Protein AF-A0A6B3ME92-F1 (afdb_monomer)

Mean predicted aligned error: 19.2 Å

Foldseek 3Di:
DPDDDPVVVVVVVVVVVVVVVVVVVVVVVVPPDCCPPPDPDDADLWWKKKQFDDQALLPHLDPDFAALVRFAQDQPSPRHADQVGFQTPPPNPSACDPPSPSQQQNDDPCLCVQNDPPIDGDQKAFDDKTQSVQASHWWFPVCLPPPPDFFGKTKGWIKGFCVSPPPPDPQKKKKKWKKWDQACDDPNDGRWFWKWKQFPVGDIDIDTWGWQDDDHRRRGIIMTMDIDDPRRFWDAVCVVVNPRITTGIMMIGTRQDPGGTMGTGMIMMMSDYPNDPCPPQFAKEKEFEFAPLQLQQDFFAQAWADQAEEEEEAEQAQQQLAAADDDWPF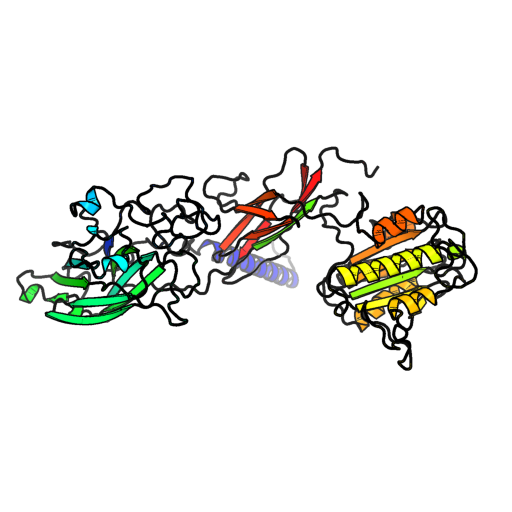LLLPPPRGRGNLNLSLVLVLLLLVVCVVVVQQQPYKYFYWYDFVAIDGFALAPPDDDRDGTDGSNDDPVPPPAHSSSNSSSNGHHHHHHADQNSLVVVVVSCVVVVPDQGRAEYEAEEQADHPDPDDNLVSLVVCVVSNHHFEYEYEAPRDDDVVSCSNPVQYYYDRHSVSSNCCSNPQDDSNNGRGFGDWFWKKWWPPVPPQDDDPSTDIWTQHPRRMDMDGRHHQAKTKMAIDDDPQKDKSPPVVRIDIDGDDRSHYHYHRYIYIYGDVPDDPD

Solvent-accessible surface area (backbone atoms only — not comparable to full-atom values): 32760 Å² total; per-residue (Å²): 143,88,89,75,61,73,70,58,54,54,53,52,50,51,51,50,48,49,52,49,49,55,47,44,55,56,50,56,64,68,65,54,69,84,70,60,82,77,60,98,73,64,92,62,102,50,49,32,44,31,41,24,70,89,52,44,77,57,68,59,92,59,90,82,54,26,20,47,83,75,41,66,19,68,59,79,76,74,61,55,86,43,74,75,20,35,48,49,18,75,77,71,80,53,48,55,41,87,91,60,72,26,67,51,62,44,54,50,77,45,28,70,62,63,71,54,83,48,68,45,78,37,71,64,43,82,71,70,53,50,43,34,52,40,23,37,38,50,47,50,55,91,42,71,82,38,91,84,61,77,61,49,48,41,35,46,27,30,36,29,46,36,90,83,57,56,87,92,56,90,63,52,31,18,45,29,36,35,32,38,39,24,63,48,51,65,88,88,38,86,46,54,54,46,35,38,33,41,27,48,74,73,48,78,46,82,50,66,27,52,48,48,70,85,55,73,74,66,23,42,31,38,37,29,42,38,86,39,57,61,58,43,35,35,43,65,11,62,85,70,78,42,71,66,28,34,38,34,25,36,35,44,34,33,60,81,55,100,71,45,54,53,21,34,41,33,43,32,45,23,57,56,67,72,76,58,81,61,71,54,41,56,10,28,45,30,29,41,27,28,40,28,62,67,66,79,46,65,90,44,58,88,72,48,49,91,59,27,38,37,38,42,35,38,51,24,13,47,68,26,66,38,78,49,49,64,70,85,74,43,50,61,44,70,82,83,61,54,32,17,39,44,30,42,52,42,52,19,54,46,32,36,42,48,46,43,36,77,74,67,31,22,85,62,18,40,42,28,47,34,42,24,10,72,56,54,41,81,42,48,32,41,96,76,57,90,68,80,32,63,50,34,32,50,65,35,44,88,79,69,80,87,55,34,31,58,53,53,46,51,31,67,58,66,62,39,62,44,36,32,56,45,61,36,48,53,48,51,55,53,45,45,63,71,72,60,58,54,82,51,15,26,28,38,44,37,42,34,35,49,59,72,69,56,94,76,80,42,49,62,48,34,47,49,40,48,76,64,41,31,47,60,46,25,40,23,41,42,92,57,28,48,63,72,71,34,32,52,55,12,79,79,35,51,67,30,72,28,40,55,58,43,34,39,41,34,63,61,47,56,45,91,62,81,26,39,41,49,38,37,51,73,41,44,35,34,41,40,84,84,70,77,87,62,96,55,95,83,48,59,68,40,58,18,36,87,66,3,43,36,64,47,68,68,33,67,59,45,76,47,35,42,36,66,65,79,54,89,63,41,41,79,38,19,43,84,82,63,50,48,80,48,76,37,51,74,53,32,70,44,70,82,62,46,37,23,31,23,53,66,90,59,73,85,95,122

Secondary structure (DSSP, 8-state):
-----HHHHHHHHHHHHHHHHHHHHHHHTTTS----S--S----SS-EEEEE-SSTTTT-S-TT-B-TTS-BS-SS--SS--TT-B--BSS-SS--STTTT-------HHHHTT-----EEESEEESS-B-GGGBT-EE-GGGTT-TTPPPPEEEEEEEEETTTS-TT----EEEEEEEEES---STTS--EEEEEEEETTS-EEEEEEEES---SS--BEEEEEEEE-HHHHEEESGGGT-TTEEEEEEEEE-PPPSS--EEEEEEEEESS------S---EEEEEEEEE-SSSSSS---SS--SSPEEEEEEE-STTTTSB--SS----SSSSS--SBHHHHHHHHHHHHHHHHIIIIITTT-EEEEEEESSSEEE--S-SSSSS---EE-TT--SS-SSS-HHHHHHHT----S---HHHHHHHHHHHHHHHTPPTTTEEEEEEESS----SS--HHHHHHHHHTT-EEEEEEESTT--HHHHHHH-TT-EEE-SHHHHHHHHHH---TTTS---B-TT-EEEE-SS-SSS--TT--EEE--TTSEEEEEEEPSEEEEEEE---TTEEEEESTTSSEEEEEPTT-EE----EEEEETT-----

Nearest PDB structures (foldseek):
  4cnb-assembly2_B  TM=7.610E-01  e=1.194E-07  Mytilus galloprovincialis
  4cn8-assembly1_A  TM=7.484E-01  e=1.006E-07  Mytilus galloprovincialis
  8ebt-assembly1_E  TM=6.492E-01  e=1.128E-07  Homo sapiens
  4hqn-assembly1_A  TM=5.256E-01  e=8.821E-07  Plasmodium vivax
  3rkp-assembly2_B  TM=2.831E-01  e=2.177E-02  Bacillus cereus ATCC 14579

Sequence (606 aa):
MNKISTPLKDVFSGILRKIIATAMIFLLAMTMQIVSPRQAYAAGNGLTIRIGDVDGFGYGDGAGYTAAYGKSVNLDGQGTLTLRDFLPDLNLDGQVAINSGDDFNNRSTEEAAGSLTTTTGTWFIDTGSTGSDYTDDSLVREEADDPAVNPPSFKFNFKVAKDKLPDGTTTELYLNVMVGDYDTEFNNNEFRIPVTLKTANGLTLDGKMVTSAKGSKDGRIRSASMPLTFYQVFVDGDSNGEAGYWLGSLEADFPIPEDPYTAFDFAEISTEDIAIDLTENNANIYGMKWEDINENGIADTFIIGDPPDVVFVIDTSGSTGNAFVGSTIGDVNGDGKADTILDAEIAGFIALNQQLTEQGFGDTAQVTIISFSTSPTQVDMDPVASGVQIDTFPEADKDYNGILDVDQALKALRDGGSTYYEPALQLAQSNFQSLNTADGDGNLIFLSDGVPSDPGTYGDEAQSLRDDGINVSAFGAGTGAQLAPLQVIDPGATIFTSTDELLNVFSGLETPCNGTEPGYPGVTIYLDSNNNGSLDAGEPSTVTDAKGFYQFEDLAAGTYVVREVVDPSFTQTAPASGFFTVTLAQDQTVADKDFGNALVGGSSCD

Radius of gyration: 35.04 Å; Cα contacts (8 Å, |Δi|>4): 1382; chains: 1; bounding box: 80×90×91 Å

pLDDT: mean 78.11, std 18.12, range [25.69, 98.75]

Structure (mmCIF, N/CA/C/O backbone):
data_AF-A0A6B3ME92-F1
#
_entry.id   AF-A0A6B3ME92-F1
#
loop_
_atom_site.group_PDB
_atom_site.id
_atom_site.type_symbol
_atom_site.label_atom_id
_atom_site.label_alt_id
_atom_site.label_comp_id
_atom_site.label_asym_id
_atom_site.label_entity_id
_atom_site.label_seq_id
_atom_site.pdbx_PDB_ins_code
_atom_site.Cartn_x
_atom_site.Cartn_y
_atom_site.Cartn_z
_atom_site.occupancy
_atom_site.B_iso_or_equiv
_atom_site.auth_seq_id
_atom_site.auth_comp_id
_atom_site.auth_asym_id
_atom_site.auth_atom_id
_atom_site.pdbx_PDB_model_num
ATOM 1 N N . MET A 1 1 ? -5.343 59.199 9.779 1.00 42.56 1 MET A N 1
ATOM 2 C CA . MET A 1 1 ? -5.345 58.086 8.804 1.00 42.56 1 MET A CA 1
ATOM 3 C C . MET A 1 1 ? -6.584 58.200 7.919 1.00 42.56 1 MET A C 1
ATOM 5 O O . MET A 1 1 ? -7.594 57.586 8.200 1.00 42.56 1 MET A O 1
ATOM 9 N N . ASN A 1 2 ? -6.548 59.061 6.900 1.00 45.78 2 ASN A N 1
ATOM 10 C CA . ASN A 1 2 ? -7.648 59.263 5.948 1.00 45.78 2 ASN A CA 1
ATOM 11 C C . ASN A 1 2 ? -7.019 59.471 4.570 1.00 45.78 2 ASN A C 1
ATOM 13 O O . ASN A 1 2 ? -6.700 60.605 4.230 1.00 45.78 2 ASN A O 1
ATOM 17 N N . LYS A 1 3 ? -6.748 58.370 3.858 1.00 52.44 3 LYS A N 1
ATOM 18 C CA . LYS A 1 3 ? -6.508 58.263 2.402 1.00 52.44 3 LYS A CA 1
ATOM 19 C C . LYS A 1 3 ? -6.005 56.847 2.094 1.00 52.44 3 LYS A C 1
ATOM 21 O O . LYS A 1 3 ? -4.821 56.624 1.896 1.00 52.44 3 LYS A O 1
ATOM 26 N N . ILE A 1 4 ? -6.924 55.889 2.096 1.00 44.62 4 ILE A N 1
ATOM 27 C CA . ILE A 1 4 ? -6.735 54.600 1.426 1.00 44.62 4 ILE A CA 1
ATOM 28 C C . ILE A 1 4 ? -7.964 54.439 0.533 1.00 44.62 4 ILE A C 1
ATOM 30 O O . ILE A 1 4 ? -9.090 54.633 1.003 1.00 44.62 4 ILE A O 1
ATOM 34 N N . SER A 1 5 ? -7.731 54.222 -0.762 1.00 52.66 5 SER A N 1
ATOM 35 C CA . SER A 1 5 ? -8.767 54.123 -1.787 1.00 52.66 5 SER A CA 1
ATOM 36 C C . SER A 1 5 ? -9.700 52.941 -1.505 1.00 52.66 5 SER A C 1
ATOM 38 O O . SER A 1 5 ? -9.295 51.921 -0.950 1.00 52.66 5 SER A O 1
ATOM 40 N N . THR A 1 6 ? -10.966 53.093 -1.889 1.00 54.50 6 THR A N 1
ATOM 41 C CA . THR A 1 6 ? -12.062 52.136 -1.670 1.00 54.50 6 THR A CA 1
ATOM 42 C C . THR A 1 6 ? -11.740 50.673 -2.037 1.00 54.50 6 THR A C 1
ATOM 44 O O . THR A 1 6 ? -12.095 49.816 -1.236 1.00 54.50 6 THR A O 1
ATOM 47 N N . PRO A 1 7 ? -10.988 50.349 -3.116 1.00 51.28 7 PRO A N 1
ATOM 48 C CA . PRO A 1 7 ? -10.664 48.954 -3.425 1.00 51.28 7 PRO A CA 1
ATOM 49 C C . PRO A 1 7 ? -9.733 48.290 -2.398 1.00 51.28 7 PRO A C 1
ATOM 51 O O . PRO A 1 7 ? -9.844 47.093 -2.160 1.00 51.28 7 PRO A O 1
ATOM 54 N N . LEU A 1 8 ? -8.847 49.043 -1.730 1.00 45.75 8 LEU A N 1
ATOM 55 C CA . LEU A 1 8 ? -7.969 48.464 -0.705 1.00 45.75 8 LEU A CA 1
ATOM 56 C C . LEU A 1 8 ? -8.753 48.090 0.561 1.00 45.75 8 LEU A C 1
ATOM 58 O O . LEU A 1 8 ? -8.408 47.121 1.228 1.00 45.75 8 LEU A O 1
ATOM 62 N N . LYS A 1 9 ? -9.818 48.830 0.898 1.00 48.19 9 LYS A N 1
ATOM 63 C CA . LYS A 1 9 ? -10.664 48.514 2.060 1.00 48.19 9 LYS A CA 1
ATOM 64 C C . LYS A 1 9 ? -11.433 47.208 1.871 1.00 48.19 9 LYS A C 1
ATOM 66 O O . LYS A 1 9 ? -11.581 46.471 2.842 1.00 48.19 9 LYS A O 1
ATOM 71 N N . ASP A 1 10 ? -11.848 46.902 0.645 1.00 50.59 10 ASP A N 1
ATOM 72 C CA . ASP A 1 10 ? -12.544 45.652 0.328 1.00 50.59 10 ASP A CA 1
ATOM 73 C C . ASP A 1 10 ? -11.584 44.454 0.324 1.00 50.59 10 ASP A C 1
ATOM 75 O O . ASP A 1 10 ? -11.931 43.395 0.846 1.00 50.59 10 ASP A O 1
ATOM 79 N N . VAL A 1 11 ? -10.338 44.638 -0.132 1.00 53.72 11 VAL A N 1
ATOM 80 C CA . VAL A 1 11 ? -9.282 43.614 -0.024 1.00 53.72 11 VAL A CA 1
ATOM 81 C C . VAL A 1 11 ? -8.920 43.345 1.442 1.00 53.72 11 VAL A C 1
ATOM 83 O O . VAL A 1 11 ? -8.903 42.192 1.867 1.00 53.72 11 VAL A O 1
ATOM 86 N N . PHE A 1 12 ? -8.722 44.389 2.257 1.00 45.69 12 PHE A N 1
ATOM 87 C CA . PHE A 1 12 ? -8.471 44.230 3.695 1.00 45.69 12 PHE A CA 1
ATOM 88 C C . PHE A 1 12 ? -9.677 43.639 4.438 1.00 45.69 12 PHE A C 1
ATOM 90 O O . PHE A 1 12 ? -9.488 42.828 5.337 1.00 45.69 12 PHE A O 1
ATOM 97 N N . SER A 1 13 ? -10.913 43.971 4.050 1.00 48.00 13 SER A N 1
ATOM 98 C CA . SER A 1 13 ? -12.123 43.356 4.611 1.00 48.00 13 SER A CA 1
ATOM 99 C C . SER A 1 13 ? -12.272 41.887 4.204 1.00 48.00 13 SER A C 1
ATOM 101 O O . SER A 1 13 ? -12.777 41.096 4.996 1.00 48.00 13 SER A O 1
ATOM 103 N N . GLY A 1 14 ? -11.866 41.505 2.991 1.00 49.00 14 GLY A N 1
ATOM 104 C CA . GLY A 1 14 ? -11.897 40.120 2.517 1.00 49.00 14 GLY A CA 1
ATOM 105 C C . GLY A 1 14 ? -10.845 39.249 3.200 1.00 49.00 14 GLY A C 1
ATOM 106 O O . GLY A 1 14 ? -11.159 38.150 3.652 1.00 49.00 14 GLY A O 1
ATOM 107 N N . ILE A 1 15 ? -9.626 39.772 3.358 1.00 51.22 15 ILE A N 1
ATOM 108 C CA . ILE A 1 15 ? -8.537 39.106 4.084 1.00 51.22 15 ILE A CA 1
ATOM 109 C C . ILE A 1 15 ? -8.870 39.014 5.575 1.00 51.22 15 ILE A C 1
ATOM 111 O O . ILE A 1 15 ? -8.734 37.945 6.153 1.00 51.22 15 ILE A O 1
ATOM 115 N N . LEU A 1 16 ? -9.397 40.075 6.193 1.00 41.75 16 LEU A N 1
ATOM 116 C CA . LEU A 1 16 ? -9.802 40.047 7.601 1.00 41.75 16 LEU A CA 1
ATOM 117 C C . LEU A 1 16 ? -10.996 39.110 7.838 1.00 41.75 16 LEU A C 1
ATOM 119 O O . LEU A 1 16 ? -11.030 38.441 8.859 1.00 41.75 16 LEU A O 1
ATOM 123 N N . ARG A 1 17 ? -11.945 38.988 6.897 1.00 46.59 17 ARG A N 1
ATOM 124 C CA . ARG A 1 17 ? -13.027 37.988 6.978 1.00 46.59 17 ARG A CA 1
ATOM 125 C C . ARG A 1 17 ? -12.526 36.561 6.789 1.00 46.59 17 ARG A C 1
ATOM 127 O O . ARG A 1 17 ? -13.043 35.684 7.464 1.00 46.59 17 ARG A O 1
ATOM 134 N N . LYS A 1 18 ? -11.528 36.326 5.930 1.00 44.41 18 LYS A N 1
ATOM 135 C CA . LYS A 1 18 ? -10.877 35.013 5.805 1.00 44.41 18 LYS A CA 1
ATOM 136 C C . LYS A 1 18 ? -10.054 34.676 7.047 1.00 44.41 18 LYS A C 1
ATOM 138 O O . LYS A 1 18 ? -10.209 33.586 7.560 1.00 44.41 18 LYS A O 1
ATOM 143 N N . ILE A 1 19 ? -9.299 35.623 7.606 1.00 46.66 19 ILE A N 1
ATOM 144 C CA . ILE A 1 19 ? -8.559 35.436 8.865 1.00 46.66 19 ILE A CA 1
ATOM 145 C C . ILE A 1 19 ? -9.521 35.227 10.039 1.00 46.66 19 ILE A C 1
ATOM 147 O O . ILE A 1 19 ? -9.266 34.362 10.860 1.00 46.66 19 ILE A O 1
ATOM 151 N N . ILE A 1 20 ? -10.645 35.950 10.114 1.00 46.12 20 ILE A N 1
ATOM 152 C CA . ILE A 1 20 ? -11.674 35.738 11.146 1.00 46.12 20 ILE A CA 1
ATOM 153 C C . ILE A 1 20 ? -12.426 34.423 10.918 1.00 46.12 20 ILE A C 1
ATOM 155 O O . ILE A 1 20 ? -12.776 33.786 11.897 1.00 46.12 20 ILE A O 1
ATOM 159 N N . ALA A 1 21 ? -12.654 33.981 9.679 1.00 39.22 21 ALA A N 1
ATOM 160 C CA . ALA A 1 21 ? -13.273 32.685 9.396 1.00 39.22 21 ALA A CA 1
ATOM 161 C C . ALA A 1 21 ? -12.326 31.522 9.723 1.00 39.22 21 ALA A C 1
ATOM 163 O O . ALA A 1 21 ? -12.744 30.578 10.377 1.00 39.22 21 ALA A O 1
ATOM 164 N N . THR A 1 22 ? -11.043 31.618 9.370 1.00 37.88 22 THR A N 1
ATOM 165 C CA . THR A 1 22 ? -10.014 30.631 9.730 1.00 37.88 22 THR A CA 1
ATOM 166 C C . THR A 1 22 ? -9.735 30.642 11.233 1.00 37.88 22 THR A C 1
ATOM 168 O O . THR A 1 22 ? -9.630 29.581 11.832 1.00 37.88 22 THR A O 1
ATOM 171 N N . ALA A 1 23 ? -9.713 31.814 11.877 1.00 35.62 23 ALA A N 1
ATOM 172 C CA . ALA A 1 23 ? -9.591 31.931 13.327 1.00 35.62 23 ALA A CA 1
ATOM 173 C C . ALA A 1 23 ? -10.869 31.507 14.058 1.00 35.62 23 ALA A C 1
ATOM 175 O O . ALA A 1 23 ? -10.754 30.967 15.141 1.00 35.62 23 ALA A O 1
ATOM 176 N N . MET A 1 24 ? -12.071 31.692 13.497 1.00 35.41 24 MET A N 1
ATOM 177 C CA . MET A 1 24 ? -13.309 31.142 14.062 1.00 35.41 24 MET A CA 1
ATOM 178 C C . MET A 1 24 ? -13.395 29.635 13.865 1.00 35.41 24 MET A C 1
ATOM 180 O O . MET A 1 24 ? -13.901 28.987 14.761 1.00 35.41 24 MET A O 1
ATOM 184 N N . ILE A 1 25 ? -12.872 29.068 12.775 1.00 36.84 25 ILE A N 1
ATOM 185 C CA . ILE A 1 25 ? -12.734 27.611 12.615 1.00 36.84 25 ILE A CA 1
ATOM 186 C C . ILE A 1 25 ? -11.728 27.065 13.647 1.00 36.84 25 ILE A C 1
ATOM 188 O O . ILE A 1 25 ? -12.009 26.060 14.291 1.00 36.84 25 ILE A O 1
ATOM 192 N N . PHE A 1 26 ? -10.637 27.791 13.919 1.00 30.34 26 PHE A N 1
ATOM 193 C CA . PHE A 1 26 ? -9.690 27.469 14.998 1.00 30.34 26 PHE A CA 1
ATOM 194 C C . PHE A 1 26 ? -10.258 27.693 16.416 1.00 30.34 26 PHE A C 1
ATOM 196 O O . PHE A 1 26 ? -9.907 26.968 17.339 1.00 30.34 26 PHE A O 1
ATOM 203 N N . LEU A 1 27 ? -11.148 28.674 16.616 1.00 29.28 27 LEU A N 1
ATOM 204 C CA . LEU A 1 27 ? -11.751 28.985 17.921 1.00 29.28 27 LEU A CA 1
ATOM 205 C C . LEU A 1 27 ? -12.996 28.126 18.211 1.00 29.28 27 LEU A C 1
ATOM 207 O O . LEU A 1 27 ? -13.292 27.869 19.377 1.00 29.28 27 LEU A O 1
ATOM 211 N N . LEU A 1 28 ? -13.693 27.632 17.177 1.00 29.53 28 LEU A N 1
ATOM 212 C CA . LEU A 1 28 ? -14.741 26.612 17.316 1.00 29.53 28 LEU A CA 1
ATOM 213 C C . LEU A 1 28 ? -14.130 25.255 17.688 1.00 29.53 28 LEU A C 1
ATOM 215 O O . LEU A 1 28 ? -14.718 24.535 18.487 1.00 29.53 28 LEU A O 1
ATOM 219 N N . ALA A 1 29 ? -12.916 24.958 17.210 1.00 31.14 29 ALA A N 1
ATOM 220 C CA . ALA A 1 29 ? -12.144 23.794 17.649 1.00 31.14 29 ALA A CA 1
ATOM 221 C C . ALA A 1 29 ? -11.654 23.905 19.110 1.00 31.14 29 ALA A C 1
ATOM 223 O O . ALA A 1 29 ? -11.339 22.897 19.727 1.00 31.14 29 ALA A O 1
ATOM 224 N N . MET A 1 30 ? -11.642 25.109 19.697 1.00 30.41 30 MET A N 1
ATOM 225 C CA . MET A 1 30 ? -11.154 25.350 21.064 1.00 30.41 30 MET A CA 1
ATOM 226 C C . MET A 1 30 ? -12.272 25.493 22.117 1.00 30.41 30 MET A C 1
ATOM 228 O O . MET A 1 30 ? -12.003 25.840 23.265 1.00 30.41 30 MET A O 1
ATOM 232 N N . THR A 1 31 ? -13.531 25.222 21.749 1.00 28.72 31 THR A N 1
ATOM 233 C CA . THR A 1 31 ? -14.654 25.072 22.704 1.00 28.72 31 THR A CA 1
ATOM 234 C C . THR A 1 31 ? -15.486 23.808 22.501 1.00 28.72 31 THR A C 1
ATOM 236 O O . THR A 1 31 ? -16.450 23.598 23.238 1.00 28.72 31 THR A O 1
ATOM 239 N N . MET A 1 32 ? -15.066 22.898 21.617 1.00 27.77 32 MET A N 1
ATOM 240 C CA . MET A 1 32 ? -15.309 21.489 21.898 1.00 27.77 32 MET A CA 1
ATOM 241 C C . MET A 1 32 ? -14.530 21.190 23.174 1.00 27.77 32 MET A C 1
ATOM 243 O O . MET A 1 32 ? -13.304 21.098 23.165 1.00 27.77 32 MET A O 1
ATOM 247 N N . GLN A 1 33 ? -15.247 21.113 24.301 1.00 25.69 33 GLN A N 1
ATOM 248 C CA . GLN A 1 33 ? -14.780 20.282 25.397 1.00 25.69 33 GLN A CA 1
ATOM 249 C C . GLN A 1 33 ? -14.262 19.009 24.743 1.00 25.69 33 GLN A C 1
ATOM 251 O O . GLN A 1 33 ? -14.966 18.417 23.925 1.00 25.69 33 GLN A O 1
ATOM 256 N N . ILE A 1 34 ? -13.024 18.653 25.063 1.00 26.64 34 ILE A N 1
ATOM 257 C CA . ILE A 1 34 ? -12.557 17.284 24.961 1.00 26.64 34 ILE A CA 1
ATOM 258 C C . ILE A 1 34 ? -13.607 16.483 25.732 1.00 26.64 34 ILE A C 1
ATOM 260 O O . ILE A 1 34 ? -13.577 16.411 26.958 1.00 26.64 34 ILE A O 1
ATOM 264 N N . VAL A 1 35 ? -14.633 16.018 25.027 1.00 26.06 35 VAL A N 1
ATOM 265 C CA . VAL A 1 35 ? -15.406 14.879 25.463 1.00 26.06 35 VAL A CA 1
ATOM 266 C C . VAL A 1 35 ? -14.438 13.772 25.127 1.00 26.06 35 VAL A C 1
ATOM 268 O O . VAL A 1 35 ? -14.233 13.449 23.957 1.00 26.06 35 VAL A O 1
ATOM 271 N N . SER A 1 36 ? -13.718 13.328 26.155 1.00 27.08 36 SER A N 1
ATOM 272 C CA . SER A 1 36 ? -12.999 12.068 26.114 1.00 27.08 36 SER A CA 1
ATOM 273 C C . SER A 1 36 ? -13.891 11.035 25.417 1.00 27.08 36 SER A C 1
ATOM 275 O O . SER A 1 36 ? -15.112 11.079 25.622 1.00 27.08 36 SER A O 1
ATOM 277 N N . PRO A 1 37 ? -13.331 10.146 24.574 1.00 29.02 37 PRO A N 1
ATOM 278 C CA . PRO A 1 37 ? -14.097 9.025 24.035 1.00 29.02 37 PRO A CA 1
ATOM 279 C C . PRO A 1 37 ? -14.822 8.404 25.221 1.00 29.02 37 PRO A C 1
ATOM 281 O O . PRO A 1 37 ? -14.165 8.136 26.227 1.00 29.02 37 PRO A O 1
ATOM 284 N N . ARG A 1 38 ? -16.164 8.402 25.152 1.00 34.47 38 ARG A N 1
ATOM 285 C CA . ARG A 1 38 ? -17.077 8.243 26.290 1.00 34.47 38 ARG A CA 1
ATOM 286 C C . ARG A 1 38 ? -16.434 7.368 27.356 1.00 34.47 38 ARG A C 1
ATOM 288 O O . ARG A 1 38 ? -16.338 6.157 27.191 1.00 34.47 38 ARG A O 1
ATOM 295 N N . GLN A 1 39 ? -15.999 8.015 28.434 1.00 35.75 39 GLN A N 1
ATOM 296 C CA . GLN A 1 39 ? -15.811 7.352 29.707 1.00 35.75 39 GLN A CA 1
ATOM 297 C C . GLN A 1 39 ? -17.003 6.405 29.884 1.00 35.75 39 GLN A C 1
ATOM 299 O O . GLN A 1 39 ? -18.141 6.873 29.929 1.00 35.75 39 GLN A O 1
ATOM 304 N N . ALA A 1 40 ? -16.753 5.110 30.065 1.00 36.53 40 ALA A N 1
ATOM 305 C CA . ALA A 1 40 ? -17.724 4.238 30.721 1.00 36.53 40 ALA A CA 1
ATOM 306 C C . ALA A 1 40 ? -18.124 4.794 32.114 1.00 36.53 40 ALA A C 1
ATOM 308 O O . ALA A 1 40 ? -19.079 4.326 32.721 1.00 36.53 40 ALA A O 1
ATOM 309 N N . TYR A 1 41 ? -17.435 5.843 32.597 1.00 40.97 41 TYR A N 1
ATOM 310 C CA . TYR A 1 41 ? -17.632 6.492 33.887 1.00 40.97 41 TYR A CA 1
ATOM 311 C C . TYR A 1 41 ? -17.558 8.015 33.853 1.00 40.97 41 TYR A C 1
ATOM 313 O O . TYR A 1 41 ? -16.547 8.623 34.201 1.00 40.97 41 TYR A O 1
ATOM 321 N N . ALA A 1 42 ? -18.677 8.649 33.533 1.00 31.83 42 ALA A N 1
ATOM 322 C CA . ALA A 1 42 ? -19.034 9.905 34.170 1.00 31.83 42 ALA A CA 1
ATOM 323 C C . ALA A 1 42 ? -20.471 9.760 34.651 1.00 31.83 42 ALA A C 1
ATOM 325 O O . ALA A 1 42 ? -21.361 9.537 33.840 1.00 31.83 42 ALA A O 1
ATOM 326 N N . ALA A 1 43 ? -20.680 9.863 35.965 1.00 37.06 43 ALA A N 1
ATOM 327 C CA . ALA A 1 43 ? -21.994 9.930 36.589 1.00 37.06 43 ALA A CA 1
ATOM 328 C C . ALA A 1 43 ? -22.919 10.863 35.786 1.00 37.06 43 ALA A C 1
ATOM 330 O O . ALA A 1 43 ? -22.790 12.090 35.848 1.00 37.06 43 ALA A O 1
ATOM 331 N N . GLY A 1 44 ? -23.808 10.266 34.991 1.00 39.47 44 GLY A N 1
ATOM 332 C CA . GLY A 1 44 ? -24.791 10.984 34.200 1.00 39.47 44 GLY A CA 1
ATOM 333 C C . GLY A 1 44 ? -25.764 11.736 35.104 1.00 39.47 44 GLY A C 1
ATOM 334 O O . GLY A 1 44 ? -25.869 11.497 36.311 1.00 39.47 44 GLY A O 1
ATOM 335 N N . ASN A 1 45 ? -26.508 12.670 34.518 1.00 53.97 45 ASN A N 1
ATOM 336 C CA . ASN A 1 45 ? -27.643 13.303 35.183 1.00 53.97 45 ASN A CA 1
ATOM 337 C C . ASN A 1 45 ? -28.788 12.277 35.314 1.00 53.97 45 ASN A C 1
ATOM 339 O O . ASN A 1 45 ? -29.770 12.365 34.584 1.00 53.97 45 ASN A O 1
ATOM 343 N N . GLY A 1 46 ? -28.665 11.296 36.210 1.00 72.44 46 GLY A N 1
ATOM 344 C CA . GLY A 1 46 ? -29.594 10.172 36.264 1.00 72.44 46 GLY A CA 1
ATOM 345 C C . GLY A 1 46 ? -29.421 9.255 37.471 1.00 72.44 46 GLY A C 1
ATOM 346 O O . GLY A 1 46 ? -28.506 9.404 38.288 1.00 72.44 46 GLY A O 1
ATOM 347 N N . LEU A 1 47 ? -30.350 8.307 37.591 1.00 83.19 47 LEU A N 1
ATOM 348 C CA . LEU A 1 47 ? -30.226 7.197 38.528 1.00 83.19 47 LEU A CA 1
ATOM 349 C C . LEU A 1 47 ? -29.243 6.182 37.945 1.00 83.19 47 LEU A C 1
ATOM 351 O O . LEU A 1 47 ? -29.432 5.739 36.815 1.00 83.19 47 LEU A O 1
ATOM 355 N N . THR A 1 48 ? -28.277 5.772 38.763 1.00 86.69 48 THR A N 1
ATOM 356 C CA . THR A 1 48 ? -27.372 4.657 38.476 1.00 86.69 48 THR A CA 1
ATOM 357 C C . THR A 1 48 ? -27.155 3.891 39.770 1.00 86.69 48 THR A C 1
ATOM 359 O O . THR A 1 48 ? -26.758 4.491 40.770 1.00 86.69 48 THR A O 1
ATOM 362 N N . ILE A 1 49 ? -27.413 2.588 39.762 1.00 88.88 49 ILE A N 1
ATOM 363 C CA . ILE A 1 49 ? -27.032 1.662 40.828 1.00 88.88 49 ILE A CA 1
ATOM 364 C C . ILE A 1 49 ? -26.372 0.448 40.200 1.00 88.88 49 ILE A C 1
ATOM 366 O O . ILE A 1 49 ? -26.954 -0.207 39.340 1.00 88.88 49 ILE A O 1
ATOM 370 N N . ARG A 1 50 ? -25.179 0.126 40.674 1.00 87.19 50 ARG A N 1
ATOM 371 C CA . ARG A 1 50 ? -24.397 -1.002 40.193 1.00 87.19 50 ARG A CA 1
ATOM 372 C C . ARG A 1 50 ? -24.085 -1.977 41.299 1.00 87.19 50 ARG A C 1
ATOM 374 O O . ARG A 1 50 ? -23.834 -1.537 42.408 1.00 87.19 50 ARG A O 1
ATOM 381 N N . ILE A 1 51 ? -24.035 -3.258 40.968 1.00 86.12 51 ILE A N 1
ATOM 382 C CA . ILE A 1 51 ? -23.441 -4.329 41.765 1.00 86.12 51 ILE A CA 1
ATOM 383 C C . ILE A 1 51 ? -22.357 -4.950 40.880 1.00 86.12 51 ILE A C 1
ATOM 385 O O . ILE A 1 51 ? -22.679 -5.403 39.784 1.00 86.12 51 ILE A O 1
ATOM 389 N N . GLY A 1 52 ? -21.095 -4.911 41.294 1.00 78.06 52 GLY A N 1
ATOM 390 C CA . GLY A 1 52 ? -19.989 -5.260 40.400 1.00 78.06 52 GLY A CA 1
ATOM 391 C C . GLY A 1 52 ? -18.626 -5.256 41.066 1.00 78.06 52 GLY A C 1
ATOM 392 O O . GLY A 1 52 ? -18.549 -4.967 42.261 1.00 78.06 52 GLY A O 1
ATOM 393 N N . ASP A 1 53 ? -17.591 -5.537 40.289 1.00 66.56 53 ASP A N 1
ATOM 394 C CA . ASP A 1 53 ? -16.206 -5.530 40.747 1.00 66.56 53 ASP A CA 1
ATOM 395 C C . ASP A 1 53 ? -15.672 -4.090 41.000 1.00 66.56 53 ASP A C 1
ATOM 397 O O . ASP A 1 53 ? -16.202 -3.076 40.520 1.00 66.56 53 ASP A O 1
ATOM 401 N N . VAL A 1 54 ? -14.677 -3.989 41.881 1.00 58.09 54 VAL A N 1
ATOM 402 C CA . VAL A 1 54 ? -13.954 -2.793 42.327 1.00 58.09 54 VAL A CA 1
ATOM 403 C C . VAL A 1 54 ? -12.464 -2.807 41.966 1.00 58.09 54 VAL A C 1
ATOM 405 O O . VAL A 1 54 ? -11.816 -1.780 42.201 1.00 58.09 54 VAL A O 1
ATOM 408 N N . ASP A 1 55 ? -11.907 -3.909 41.453 1.00 58.75 55 ASP A N 1
ATOM 409 C CA . ASP A 1 55 ? -10.461 -4.080 41.245 1.00 58.75 55 ASP A CA 1
ATOM 410 C C . ASP A 1 55 ? -10.005 -4.462 39.814 1.00 58.75 55 ASP A C 1
ATOM 412 O O . ASP A 1 55 ? -8.799 -4.574 39.557 1.00 58.75 55 ASP A O 1
ATOM 416 N N . GLY A 1 56 ? -10.928 -4.520 38.856 1.00 64.69 56 GLY A N 1
ATOM 417 C CA . GLY A 1 56 ? -10.689 -4.679 37.426 1.00 64.69 56 GLY A CA 1
ATOM 418 C C . GLY A 1 56 ? -10.691 -6.140 36.972 1.00 64.69 56 GLY A C 1
ATOM 419 O O . GLY A 1 56 ? -11.728 -6.743 36.772 1.00 64.69 56 GLY A O 1
ATOM 420 N N . PHE A 1 57 ? -9.512 -6.688 36.666 1.00 60.34 57 PHE A N 1
ATOM 421 C CA . PHE A 1 57 ? -9.375 -8.103 36.278 1.00 60.34 57 PHE A CA 1
ATOM 422 C C . PHE A 1 57 ? -9.088 -9.013 37.502 1.00 60.34 57 PHE A C 1
ATOM 424 O O . PHE A 1 57 ? -8.579 -10.123 37.335 1.00 60.34 57 PHE A O 1
ATOM 431 N N . GLY A 1 58 ? -9.203 -8.526 38.746 1.00 57.97 58 GLY A N 1
ATOM 432 C CA . GLY A 1 58 ? -8.686 -9.214 39.945 1.00 57.97 58 GLY A CA 1
ATOM 433 C C . GLY A 1 58 ? -7.152 -9.289 40.047 1.00 57.97 58 GLY A C 1
ATOM 434 O O . GLY A 1 58 ? -6.591 -9.742 41.050 1.00 57.97 58 GLY A O 1
ATOM 435 N N . TYR A 1 59 ? -6.421 -8.914 38.991 1.00 56.28 59 TYR A N 1
ATOM 436 C CA . TYR A 1 59 ? -4.964 -9.076 38.879 1.00 56.28 59 TYR A CA 1
ATOM 437 C C . TYR A 1 59 ? -4.171 -7.773 39.135 1.00 56.28 59 TYR A C 1
ATOM 439 O O . TYR A 1 59 ? -2.933 -7.796 39.159 1.00 56.28 59 TYR A O 1
ATOM 447 N N . GLY A 1 60 ? -4.868 -6.648 39.354 1.00 54.50 60 GLY A N 1
ATOM 448 C CA . GLY A 1 60 ? -4.316 -5.288 39.475 1.00 54.50 60 GLY A CA 1
ATOM 449 C C . GLY A 1 60 ? -3.792 -4.693 38.154 1.00 54.50 60 GLY A C 1
ATOM 450 O O . GLY A 1 60 ? -3.779 -5.364 37.127 1.00 54.50 60 GLY A O 1
ATOM 451 N N . ASP A 1 61 ? -3.281 -3.451 38.187 1.00 48.53 61 ASP A N 1
ATOM 452 C CA . ASP A 1 61 ? -2.691 -2.721 37.032 1.00 48.53 61 ASP A CA 1
ATOM 453 C C . ASP A 1 61 ? -1.352 -3.316 36.516 1.00 48.53 61 ASP A C 1
ATOM 455 O O . ASP A 1 61 ? -0.501 -2.621 35.952 1.00 48.53 61 ASP A O 1
ATOM 459 N N . GLY A 1 62 ? -1.080 -4.593 36.789 1.00 47.41 62 GLY A N 1
ATOM 460 C CA . GLY A 1 62 ? 0.205 -5.231 36.533 1.00 47.41 62 GLY A CA 1
ATOM 461 C C . GLY A 1 62 ? 0.539 -5.325 35.044 1.00 47.41 62 GLY A C 1
ATOM 462 O O . GLY A 1 62 ? -0.166 -5.970 34.274 1.00 47.41 62 GLY A O 1
ATOM 463 N N . ALA A 1 63 ? 1.676 -4.747 34.653 1.00 47.44 63 ALA A N 1
ATOM 464 C CA . ALA A 1 63 ? 2.301 -4.994 33.358 1.00 47.44 63 ALA A CA 1
ATOM 465 C C . ALA A 1 63 ? 2.641 -6.491 33.207 1.00 47.44 63 ALA A C 1
ATOM 467 O O . ALA A 1 63 ? 3.386 -7.035 34.025 1.00 47.44 63 ALA A O 1
ATOM 468 N N . GLY A 1 64 ? 2.128 -7.138 32.156 1.00 53.16 64 GLY A N 1
ATOM 469 C CA . GLY A 1 64 ? 2.511 -8.508 31.788 1.00 53.16 64 GLY A CA 1
ATOM 470 C C . GLY A 1 64 ? 1.386 -9.414 31.289 1.00 53.16 64 GLY A C 1
ATOM 471 O O . GLY A 1 64 ? 1.691 -10.493 30.789 1.00 53.16 64 GLY A O 1
ATOM 472 N N . TYR A 1 65 ? 0.120 -9.003 31.396 1.00 61.28 65 TYR A N 1
ATOM 473 C CA . TYR A 1 65 ? -0.991 -9.777 30.839 1.00 61.28 65 TYR A CA 1
ATOM 474 C C . TYR A 1 65 ? -1.124 -9.513 29.345 1.00 61.28 65 TYR A C 1
ATOM 476 O O . TYR A 1 65 ? -1.154 -8.362 28.902 1.00 61.28 65 TYR A O 1
ATOM 484 N N . THR A 1 66 ? -1.188 -10.598 28.584 1.00 62.47 66 THR A N 1
ATOM 485 C CA . THR A 1 66 ? -1.281 -10.565 27.128 1.00 62.47 66 THR A CA 1
ATOM 486 C C . THR A 1 66 ? -2.635 -11.147 26.746 1.00 62.47 66 THR A C 1
ATOM 488 O O . THR A 1 66 ? -3.079 -12.106 27.361 1.00 62.47 66 THR A O 1
ATOM 491 N N . ALA A 1 67 ? -3.334 -10.549 25.789 1.00 63.75 67 ALA A N 1
ATOM 492 C CA . ALA A 1 67 ? -4.512 -11.166 25.190 1.00 63.75 67 ALA A CA 1
ATOM 493 C C . ALA A 1 67 ? -4.070 -12.300 24.249 1.00 63.75 67 ALA A C 1
ATOM 495 O O . ALA A 1 67 ? -2.928 -12.299 23.784 1.00 63.75 67 ALA A O 1
ATOM 496 N N . ALA A 1 68 ? -4.990 -13.191 23.870 1.00 51.38 68 ALA 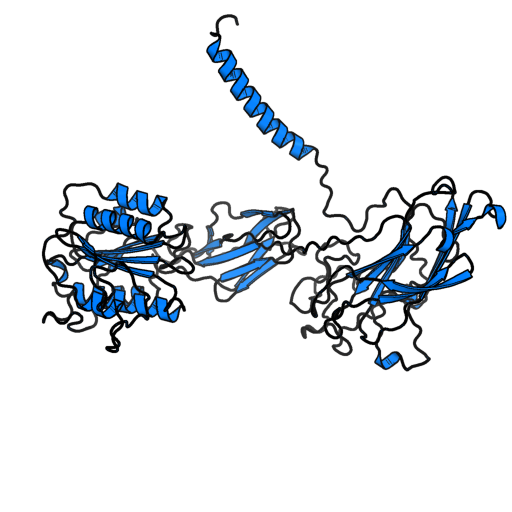A N 1
ATOM 497 C CA . ALA A 1 68 ? -4.731 -14.321 22.964 1.00 51.38 68 ALA A CA 1
ATOM 498 C C . ALA A 1 68 ? -4.050 -13.957 21.621 1.00 51.38 68 ALA A C 1
ATOM 500 O O . ALA A 1 68 ? -3.464 -14.810 20.959 1.00 51.38 68 ALA A O 1
ATOM 501 N N . TYR A 1 69 ? -4.091 -12.682 21.219 1.00 57.41 69 TYR A N 1
ATOM 502 C CA . TYR A 1 69 ? -3.458 -12.156 20.001 1.00 57.41 69 TYR A CA 1
ATOM 503 C C . TYR A 1 69 ? -2.191 -11.326 20.263 1.00 57.41 69 TYR A C 1
ATOM 505 O O . TYR A 1 69 ? -1.775 -10.553 19.404 1.00 57.41 69 TYR A O 1
ATOM 513 N N . GLY A 1 70 ? -1.585 -11.419 21.449 1.00 55.75 70 GLY A N 1
ATOM 514 C CA . GLY A 1 70 ? -0.368 -10.665 21.768 1.00 55.75 70 GLY A CA 1
ATOM 515 C C . GLY A 1 70 ? -0.599 -9.205 22.192 1.00 55.75 70 GLY A C 1
ATOM 516 O O . GLY A 1 70 ? 0.369 -8.484 22.419 1.00 55.75 70 GLY A O 1
ATOM 517 N N . LYS A 1 71 ? -1.859 -8.747 22.281 1.00 59.12 71 LYS A N 1
ATOM 518 C CA . LYS A 1 71 ? -2.229 -7.356 22.624 1.00 59.12 71 LYS A CA 1
ATOM 519 C C . LYS A 1 71 ? -2.228 -7.125 24.149 1.00 59.12 71 LYS A C 1
ATOM 521 O O . LYS A 1 71 ? -2.315 -8.077 24.920 1.00 59.12 71 LYS A O 1
ATOM 526 N N . SER A 1 72 ? -2.154 -5.862 24.588 1.00 66.94 72 SER A N 1
ATOM 527 C CA . SER A 1 72 ? -2.388 -5.501 25.999 1.00 66.94 72 SER A CA 1
ATOM 528 C C . SER A 1 72 ? -3.831 -5.822 26.393 1.00 66.94 72 SER A C 1
ATOM 530 O O . SER A 1 72 ? -4.753 -5.544 25.629 1.00 66.94 72 SER A O 1
ATOM 532 N N . VAL A 1 73 ? -4.016 -6.378 27.588 1.00 67.31 73 VAL A N 1
ATOM 533 C CA . VAL A 1 73 ? -5.328 -6.740 28.151 1.00 67.31 73 VAL A CA 1
ATOM 534 C C . VAL A 1 73 ? -6.094 -5.497 28.627 1.00 67.31 73 VAL A C 1
ATOM 536 O O . VAL A 1 73 ? -7.296 -5.411 28.411 1.00 67.31 73 VAL A O 1
ATOM 539 N N . ASN A 1 74 ? -5.395 -4.513 29.204 1.00 67.19 74 ASN A N 1
ATOM 540 C CA . ASN A 1 74 ? -5.946 -3.228 29.649 1.00 67.19 74 ASN A CA 1
ATOM 541 C C . ASN A 1 74 ? -5.444 -2.120 28.709 1.00 67.19 74 ASN A C 1
ATOM 543 O O . ASN A 1 74 ? -4.280 -1.712 28.784 1.00 67.19 74 ASN A O 1
ATOM 547 N N . LEU A 1 75 ? -6.282 -1.697 27.766 1.00 59.59 75 LEU A N 1
ATOM 548 C CA . LEU A 1 75 ? -5.899 -0.790 26.677 1.00 59.59 75 LEU A CA 1
ATOM 549 C C . LEU A 1 75 ? -6.135 0.683 27.000 1.00 59.59 75 LEU A C 1
ATOM 551 O O . LEU A 1 75 ? -5.586 1.547 26.316 1.00 59.59 75 LEU A O 1
ATOM 555 N N . ASP A 1 76 ? -6.966 0.987 27.992 1.00 56.34 76 ASP A N 1
ATOM 556 C CA . ASP A 1 76 ? -7.302 2.362 28.367 1.00 56.34 76 ASP A CA 1
ATOM 557 C C . ASP A 1 76 ? -6.668 2.824 29.693 1.00 56.34 76 ASP A C 1
ATOM 559 O O . ASP A 1 76 ? -6.721 4.015 30.033 1.00 56.34 76 ASP A O 1
ATOM 563 N N . GLY A 1 77 ? -6.037 1.898 30.422 1.00 56.72 77 GLY A N 1
ATOM 564 C CA . GLY A 1 77 ? -5.318 2.154 31.665 1.00 56.72 77 GLY A CA 1
ATOM 565 C C . GLY A 1 77 ? -6.211 2.655 32.800 1.00 56.72 77 GLY A C 1
ATOM 566 O O . GLY A 1 77 ? -5.697 3.272 33.732 1.00 56.72 77 GLY A O 1
ATOM 567 N N . GLN A 1 78 ? -7.534 2.462 32.723 1.00 55.69 78 GLN A N 1
ATOM 568 C CA . GLN A 1 78 ? -8.480 3.011 33.703 1.00 55.69 78 GLN A CA 1
ATOM 569 C C . GLN A 1 78 ? -8.672 2.122 34.940 1.00 55.69 78 GLN A C 1
ATOM 571 O O . GLN A 1 78 ? -9.261 2.581 35.918 1.00 55.69 78 GLN A O 1
ATOM 576 N N . GLY A 1 79 ? -8.167 0.883 34.920 1.00 54.53 79 GLY A N 1
ATOM 577 C CA . GLY A 1 79 ? -8.221 -0.036 36.068 1.00 54.53 79 GLY A CA 1
ATOM 578 C C . GLY A 1 79 ? -9.620 -0.600 36.356 1.00 54.53 79 GLY A C 1
ATOM 579 O O . GLY A 1 79 ? -9.850 -1.148 37.426 1.00 54.53 79 GLY A O 1
ATOM 580 N N . THR A 1 80 ? -10.556 -0.455 35.414 1.00 61.22 80 THR A N 1
ATOM 581 C CA . THR A 1 80 ? -11.902 -1.056 35.414 1.00 61.22 80 THR A CA 1
ATOM 582 C C . THR A 1 80 ? -12.143 -1.669 34.046 1.00 61.22 80 THR A C 1
ATOM 584 O O . THR A 1 80 ? -11.744 -1.038 33.069 1.00 61.22 80 THR A O 1
ATOM 587 N N . LEU A 1 81 ? -12.832 -2.808 33.948 1.00 64.94 81 LEU A N 1
ATOM 588 C CA . LEU A 1 81 ? -13.098 -3.422 32.647 1.00 64.94 81 LEU A CA 1
ATOM 589 C C . LEU A 1 81 ? -13.952 -2.512 31.765 1.00 64.94 81 LEU A C 1
ATOM 591 O O . LEU A 1 81 ? -15.043 -2.051 32.123 1.00 64.94 81 LEU A O 1
ATOM 595 N N . THR A 1 82 ? -13.439 -2.252 30.573 1.00 65.75 82 THR A N 1
ATOM 596 C CA . THR A 1 82 ? -14.119 -1.505 29.530 1.00 65.75 82 THR A CA 1
ATOM 597 C C . THR A 1 82 ? -14.161 -2.307 28.243 1.00 65.75 82 THR A C 1
ATOM 599 O O . THR A 1 82 ? -13.508 -3.325 28.061 1.00 65.75 82 THR A O 1
ATOM 602 N N . LEU A 1 83 ? -14.924 -1.802 27.285 1.00 65.75 83 LEU A N 1
ATOM 603 C CA . LEU A 1 83 ? -15.092 -2.413 25.966 1.00 65.75 83 LEU A CA 1
ATOM 604 C C . LEU A 1 83 ? -13.834 -2.371 25.096 1.00 65.75 83 LEU A C 1
ATOM 606 O O . LEU A 1 83 ? -13.834 -2.922 23.997 1.00 65.75 83 LEU A O 1
ATOM 610 N N . ARG A 1 84 ? -12.805 -1.643 25.537 1.00 62.25 84 ARG A N 1
ATOM 611 C CA . ARG A 1 84 ? -11.497 -1.613 24.885 1.00 62.25 84 ARG A CA 1
ATOM 612 C C . ARG A 1 84 ? -10.600 -2.737 25.386 1.00 62.25 84 ARG A C 1
ATOM 614 O O . ARG A 1 84 ? -9.571 -2.962 24.767 1.00 62.25 84 ARG A O 1
ATOM 621 N N . ASP A 1 85 ? -10.984 -3.411 26.461 1.00 70.50 85 ASP A N 1
ATOM 622 C CA . ASP A 1 85 ? -10.162 -4.404 27.129 1.00 70.50 85 ASP A CA 1
ATOM 623 C C . ASP A 1 85 ? -10.465 -5.820 26.627 1.00 70.50 85 ASP A C 1
ATOM 625 O O . ASP A 1 85 ? -11.486 -6.093 25.980 1.00 70.50 85 ASP A O 1
ATOM 629 N N . PHE A 1 86 ? -9.538 -6.727 26.915 1.00 74.62 86 PHE A N 1
ATOM 630 C CA . PHE A 1 86 ? -9.576 -8.121 26.487 1.00 74.62 86 PHE A CA 1
ATOM 631 C C . PHE A 1 86 ? -9.492 -9.048 27.691 1.00 74.62 86 PHE A C 1
ATOM 633 O O . PHE A 1 86 ? -8.822 -8.739 28.664 1.00 74.62 86 PHE A O 1
ATOM 640 N N . LEU A 1 87 ? -10.108 -10.220 27.602 1.00 76.56 87 LEU A N 1
ATOM 641 C CA . LEU A 1 87 ? -9.875 -11.320 28.522 1.00 76.56 87 LEU A CA 1
ATOM 642 C C . LEU A 1 87 ? -8.378 -11.695 28.525 1.00 76.56 87 LEU A C 1
ATOM 644 O O . LEU A 1 87 ? -7.765 -11.767 27.452 1.00 76.56 87 LEU A O 1
ATOM 648 N N . PRO A 1 88 ? -7.778 -11.922 29.706 1.00 75.50 88 PRO A N 1
ATOM 649 C CA . PRO A 1 88 ? -6.358 -12.228 29.817 1.00 75.50 88 PRO A CA 1
ATOM 650 C C . PRO A 1 88 ? -6.055 -13.670 29.393 1.00 75.50 88 PRO A C 1
ATOM 652 O O . PRO A 1 88 ? -6.650 -14.599 29.924 1.00 75.50 88 PRO A O 1
ATOM 655 N N . ASP A 1 89 ? -5.088 -13.848 28.488 1.00 75.50 89 ASP A N 1
ATOM 656 C CA . ASP A 1 89 ? -4.449 -15.135 28.180 1.00 75.50 89 ASP A CA 1
ATOM 657 C C . ASP A 1 89 ? -3.243 -15.299 29.127 1.00 75.50 89 ASP A C 1
ATOM 659 O O . ASP A 1 89 ? -2.173 -14.710 28.939 1.00 75.50 89 ASP A O 1
ATOM 663 N N . LEU A 1 90 ? -3.455 -16.009 30.235 1.00 74.25 90 LEU A N 1
ATOM 664 C CA . LEU A 1 90 ? -2.494 -16.180 31.327 1.00 74.25 90 LEU A CA 1
ATOM 665 C C . LEU A 1 90 ? -1.374 -17.158 30.960 1.00 74.25 90 LEU A C 1
ATOM 667 O O . LEU A 1 90 ? -0.261 -17.048 31.488 1.00 74.25 90 LEU A O 1
ATOM 671 N N . ASN A 1 91 ? -1.662 -18.133 30.100 1.00 74.44 91 ASN A N 1
ATOM 672 C CA . ASN A 1 91 ? -0.749 -19.203 29.727 1.00 74.44 91 ASN A CA 1
ATOM 673 C C . ASN A 1 91 ? -0.032 -18.955 28.376 1.00 74.44 91 ASN A C 1
ATOM 675 O O . ASN A 1 91 ? 0.954 -19.645 28.087 1.00 74.44 91 ASN A O 1
ATOM 679 N N . LEU A 1 92 ? -0.461 -17.935 27.621 1.00 72.44 92 LEU A N 1
ATOM 680 C CA . LEU A 1 92 ? 0.054 -17.498 26.318 1.00 72.44 92 LEU A CA 1
ATOM 681 C C . LEU A 1 92 ? -0.093 -18.544 25.202 1.00 72.44 92 LEU A C 1
ATOM 683 O O . LEU A 1 92 ? 0.763 -18.631 24.313 1.00 72.44 92 LEU A O 1
ATOM 687 N N . ASP A 1 93 ? -1.134 -19.373 25.250 1.00 73.06 93 ASP A N 1
ATOM 688 C CA . ASP A 1 93 ? -1.411 -20.404 24.246 1.00 73.06 93 ASP A CA 1
ATOM 689 C C . ASP A 1 93 ? -2.326 -19.925 23.102 1.00 73.06 93 ASP A C 1
ATOM 691 O O . ASP A 1 93 ? -2.557 -20.670 22.138 1.00 73.06 93 ASP A O 1
ATOM 695 N N . GLY A 1 94 ? -2.786 -18.672 23.169 1.00 69.88 94 GLY A N 1
ATOM 696 C CA . GLY A 1 94 ? -3.672 -18.056 22.191 1.00 69.88 94 GLY A CA 1
ATOM 697 C C . GLY A 1 94 ? -5.138 -18.472 22.335 1.00 69.88 94 GLY A C 1
ATOM 698 O O . GLY A 1 94 ? -5.932 -18.216 21.424 1.00 69.88 94 GLY A O 1
ATOM 699 N N . GLN A 1 95 ? -5.521 -19.127 23.432 1.00 68.75 95 GLN A N 1
ATOM 700 C CA . GLN A 1 95 ? -6.887 -19.547 23.728 1.00 68.75 95 GLN A CA 1
ATOM 701 C C . GLN A 1 95 ? -7.305 -19.024 25.101 1.00 68.75 95 GLN A C 1
ATOM 703 O O . GLN A 1 95 ? -6.785 -19.436 26.119 1.00 68.75 95 GLN A O 1
ATOM 708 N N . VAL A 1 96 ? -8.331 -18.177 25.141 1.00 66.69 96 VAL A N 1
ATOM 709 C CA . VAL A 1 96 ? -9.018 -17.812 26.391 1.00 66.69 96 VAL A CA 1
ATOM 710 C C . VAL A 1 96 ? -10.369 -18.503 26.392 1.00 66.69 96 VAL A C 1
ATOM 712 O O . VAL A 1 96 ? -11.377 -17.947 25.966 1.00 66.69 96 VAL A O 1
ATOM 715 N N . ALA A 1 97 ? -10.356 -19.781 26.757 1.00 62.06 97 ALA A N 1
ATOM 716 C CA . ALA A 1 97 ? -11.522 -20.648 26.709 1.00 62.06 97 ALA A CA 1
ATOM 717 C C . ALA A 1 97 ? -11.506 -21.648 27.867 1.00 62.06 97 ALA A C 1
ATOM 719 O O . ALA A 1 97 ? -10.509 -21.844 28.554 1.00 62.06 97 ALA A O 1
ATOM 720 N N . ILE A 1 98 ? -12.621 -22.347 28.042 1.00 59.25 98 ILE A N 1
ATOM 721 C CA . ILE A 1 98 ? -12.759 -23.399 29.051 1.00 59.25 98 ILE A CA 1
ATOM 722 C C . ILE A 1 98 ? -11.601 -24.398 28.953 1.00 59.25 98 ILE A C 1
ATOM 724 O O . ILE A 1 98 ? -11.333 -24.936 27.874 1.00 59.25 98 ILE A O 1
ATOM 728 N N . ASN A 1 99 ? -10.989 -24.721 30.095 1.00 60.94 99 ASN A N 1
ATOM 729 C CA . ASN A 1 99 ? -9.883 -25.677 30.198 1.00 60.94 99 ASN A CA 1
ATOM 730 C C . ASN A 1 99 ? -8.622 -25.278 29.402 1.00 60.94 99 ASN A C 1
ATOM 732 O O . ASN A 1 99 ? -7.727 -26.120 29.261 1.00 60.94 99 ASN A O 1
ATOM 736 N N . SER A 1 100 ? -8.512 -24.039 28.903 1.00 66.06 100 SER A N 1
ATOM 737 C CA . SER A 1 100 ? -7.234 -23.523 28.393 1.00 66.06 100 SER A CA 1
ATOM 738 C C . SER A 1 100 ? -6.252 -23.308 29.547 1.00 66.06 100 SER A C 1
ATOM 740 O O . SER A 1 100 ? -5.059 -23.539 29.410 1.00 66.06 100 SER A O 1
ATOM 742 N N . GLY A 1 101 ? -6.756 -23.040 30.754 1.00 69.81 101 GLY A N 1
ATOM 743 C CA . GLY A 1 101 ? -5.939 -22.637 31.901 1.00 69.81 101 GLY A CA 1
ATOM 744 C C . GLY A 1 101 ? -5.980 -21.130 32.149 1.00 69.81 101 GLY A C 1
ATOM 745 O O . GLY A 1 101 ? -5.272 -20.655 33.036 1.00 69.81 101 GLY A O 1
ATOM 746 N N . ASP A 1 102 ? -6.849 -20.428 31.417 1.00 69.38 102 ASP A N 1
ATOM 747 C CA . ASP A 1 102 ? -7.090 -18.984 31.479 1.00 69.38 102 ASP A CA 1
ATOM 748 C C . ASP A 1 102 ? -8.507 -18.680 31.981 1.00 69.38 102 ASP A C 1
ATOM 750 O O . ASP A 1 102 ? -9.111 -17.673 31.616 1.00 69.38 102 ASP A O 1
ATOM 754 N N . ASP A 1 103 ? -9.052 -19.584 32.805 1.00 69.06 103 ASP A N 1
ATOM 755 C CA . ASP A 1 103 ? -10.379 -19.427 33.388 1.00 69.06 103 ASP A CA 1
ATOM 756 C C . ASP A 1 103 ? -10.429 -18.115 34.185 1.00 69.06 103 ASP A C 1
ATOM 758 O O . ASP A 1 103 ? -9.639 -17.893 35.112 1.00 69.06 103 ASP A O 1
ATOM 762 N N . PHE A 1 104 ? -11.369 -17.244 33.825 1.00 72.44 104 PHE A N 1
ATOM 763 C CA . PHE A 1 104 ? -11.545 -15.931 34.434 1.00 72.44 104 PHE A CA 1
ATOM 764 C C . PHE A 1 104 ? -12.244 -16.053 35.798 1.00 72.44 104 PHE A C 1
ATOM 766 O O . PHE A 1 104 ? -13.415 -15.724 35.938 1.00 72.44 104 PHE A O 1
ATOM 773 N N . ASN A 1 105 ? -11.519 -16.618 36.773 1.00 70.56 105 ASN A N 1
ATOM 774 C CA . ASN A 1 105 ? -11.984 -17.019 38.109 1.00 70.56 105 ASN A CA 1
ATOM 775 C C . ASN A 1 105 ? -11.179 -16.336 39.229 1.00 70.56 105 ASN A C 1
ATOM 777 O O . ASN A 1 105 ? -10.684 -17.003 40.146 1.00 70.56 105 ASN A O 1
ATOM 781 N N . ASN A 1 106 ? -10.983 -15.020 39.144 1.00 72.31 106 ASN A N 1
ATOM 782 C CA . ASN A 1 106 ? -10.028 -14.299 39.990 1.00 72.31 106 ASN A CA 1
ATOM 783 C C . ASN A 1 106 ? -10.669 -13.354 41.013 1.00 72.31 106 ASN A C 1
ATOM 785 O O . ASN A 1 106 ? -10.165 -12.268 41.281 1.00 72.31 106 ASN A O 1
ATOM 789 N N . ARG A 1 107 ? -11.747 -13.825 41.636 1.00 75.69 107 ARG A N 1
ATOM 790 C CA . ARG A 1 107 ? -12.433 -13.118 42.720 1.00 75.69 107 ARG A CA 1
ATOM 791 C C . ARG A 1 107 ? -11.503 -12.733 43.863 1.00 75.69 107 ARG A C 1
ATOM 793 O O . ARG A 1 107 ? -10.770 -13.571 44.408 1.00 75.69 107 ARG A O 1
ATOM 800 N N . SER A 1 108 ? -11.655 -11.505 44.340 1.00 72.75 108 SER A N 1
ATOM 801 C CA . SER A 1 108 ? -11.102 -11.078 45.618 1.00 72.75 108 SER A CA 1
ATOM 802 C C . SER A 1 108 ? -11.682 -11.902 46.779 1.00 72.75 108 SER A C 1
ATOM 804 O O . SER A 1 108 ? -12.779 -12.474 46.730 1.00 72.75 108 SER A O 1
ATOM 806 N N . THR A 1 109 ? -10.947 -11.964 47.893 1.00 73.19 109 THR A N 1
ATOM 807 C CA . THR A 1 109 ? -11.408 -12.650 49.114 1.00 73.19 109 THR A CA 1
ATOM 808 C C . THR A 1 109 ? -12.730 -12.100 49.643 1.00 73.19 109 THR A C 1
ATOM 810 O O . THR A 1 109 ? -13.498 -12.814 50.291 1.00 73.19 109 THR A O 1
ATOM 813 N N . GLU A 1 110 ? -12.979 -10.822 49.407 1.00 71.75 110 GLU A N 1
ATOM 814 C CA . GLU A 1 110 ? -14.136 -10.089 49.871 1.00 71.75 110 GLU A CA 1
ATOM 815 C C . GLU A 1 110 ? -15.370 -10.316 48.976 1.00 71.75 110 GLU A C 1
ATOM 817 O O . GLU A 1 110 ? -16.479 -10.412 49.518 1.00 71.75 110 GLU A O 1
ATOM 822 N N . GLU A 1 111 ? -15.184 -10.469 47.659 1.00 73.56 111 GLU A N 1
ATOM 823 C CA . GLU A 1 111 ? -16.222 -10.883 46.697 1.00 73.56 111 GLU A CA 1
ATOM 824 C C . GLU A 1 111 ? -16.653 -12.323 46.947 1.00 73.56 111 GLU A C 1
ATOM 826 O O . GLU A 1 111 ? -17.832 -12.581 47.183 1.00 73.56 111 GLU A O 1
ATOM 831 N N . ALA A 1 112 ? -15.695 -13.250 47.052 1.00 73.06 112 ALA A N 1
ATOM 832 C CA . ALA A 1 112 ? -15.975 -14.655 47.355 1.00 73.06 112 ALA A CA 1
ATOM 833 C C . ALA A 1 112 ? -16.693 -14.847 48.708 1.00 73.06 112 ALA A C 1
ATOM 835 O O . ALA A 1 112 ? -17.391 -15.838 48.928 1.00 73.06 112 ALA A O 1
ATOM 836 N N . ALA A 1 113 ? -16.526 -13.907 49.643 1.00 70.88 113 ALA A N 1
ATOM 837 C CA . ALA A 1 113 ? -17.206 -13.916 50.935 1.00 70.88 113 ALA A CA 1
ATOM 838 C C . ALA A 1 113 ? -18.599 -13.256 50.913 1.00 70.88 113 ALA A C 1
ATOM 840 O O . ALA A 1 113 ? -19.278 -13.269 51.946 1.00 70.88 113 ALA A O 1
ATOM 841 N N . GLY A 1 114 ? -19.008 -12.631 49.801 1.00 65.38 114 GLY A N 1
ATOM 842 C CA . GLY A 1 114 ? -20.235 -11.831 49.697 1.00 65.38 114 GLY A CA 1
ATOM 843 C C . GLY A 1 114 ? -20.288 -10.675 50.705 1.00 65.38 114 GLY A C 1
ATOM 844 O O . GLY A 1 114 ? -21.366 -10.210 51.078 1.00 65.38 114 GLY A O 1
ATOM 845 N N . SER A 1 115 ? -19.129 -10.256 51.226 1.00 61.16 115 SER A N 1
ATOM 846 C CA . SER A 1 115 ? -19.011 -9.267 52.308 1.00 61.16 115 SER A CA 1
ATOM 847 C C . SER A 1 115 ? -18.784 -7.849 51.783 1.00 61.16 115 SER A C 1
ATOM 849 O O . SER A 1 115 ? -18.747 -6.896 52.569 1.00 61.16 115 SER A O 1
ATOM 851 N N . LEU A 1 116 ? -18.605 -7.712 50.474 1.00 61.72 116 LEU A N 1
ATOM 852 C CA . LEU A 1 116 ? -18.346 -6.465 49.783 1.00 61.72 116 LEU A CA 1
ATOM 853 C C . LEU A 1 116 ? -19.681 -5.843 49.350 1.00 61.72 116 LEU A C 1
ATOM 855 O O . LEU A 1 116 ? -20.375 -6.363 48.481 1.00 61.72 116 LEU A O 1
ATOM 859 N N . THR A 1 117 ? -20.054 -4.713 49.955 1.00 57.72 117 THR A N 1
ATOM 860 C CA . THR A 1 117 ? -21.095 -3.836 49.400 1.00 57.72 117 THR A CA 1
ATOM 861 C C . THR A 1 117 ? -20.463 -3.021 48.275 1.00 57.72 117 THR A C 1
ATOM 863 O O . THR A 1 117 ? -20.095 -1.864 48.481 1.00 57.72 117 THR A O 1
ATOM 866 N N . THR A 1 118 ? -20.280 -3.624 47.102 1.00 66.38 118 THR A N 1
ATOM 867 C CA . THR A 1 118 ? -19.760 -2.943 45.899 1.00 66.38 118 THR A CA 1
ATOM 868 C C . THR A 1 118 ? -20.834 -2.119 45.193 1.00 66.38 118 THR A C 1
ATOM 870 O O . THR A 1 118 ? -20.729 -1.791 44.012 1.00 66.38 118 THR A O 1
ATOM 873 N N . THR A 1 119 ? -21.889 -1.750 45.926 1.00 77.81 119 THR A N 1
ATOM 874 C CA . THR A 1 119 ? -22.967 -0.929 45.406 1.00 77.81 119 THR A CA 1
ATOM 875 C C . THR A 1 119 ? -22.490 0.496 45.158 1.00 77.81 119 THR A C 1
ATOM 877 O O . THR A 1 119 ? -22.311 1.283 46.089 1.00 77.81 119 THR A O 1
ATOM 880 N N . THR A 1 120 ? -22.297 0.849 43.890 1.00 78.75 120 THR A N 1
ATOM 881 C CA . THR A 1 120 ? -21.837 2.179 43.463 1.00 78.75 120 THR A CA 1
ATOM 882 C C . THR A 1 120 ? -22.891 2.888 42.612 1.00 78.75 120 THR A C 1
ATOM 884 O O . THR A 1 120 ? -23.850 2.276 42.138 1.00 78.75 120 THR A O 1
ATOM 887 N N . GLY A 1 121 ? -22.753 4.210 42.463 1.00 79.06 121 GLY A N 1
ATOM 888 C CA . GLY A 1 121 ? -23.608 5.030 41.602 1.00 79.06 121 GLY A CA 1
ATOM 889 C C . GLY A 1 121 ? -24.213 6.255 42.296 1.00 79.06 121 GLY A C 1
ATOM 890 O O . GLY A 1 121 ? -23.692 6.757 43.294 1.00 79.06 121 GLY A O 1
ATOM 891 N N . THR A 1 122 ? -25.309 6.774 41.743 1.00 84.31 122 THR A N 1
ATOM 892 C CA . THR A 1 122 ? -25.907 8.064 42.114 1.00 84.31 122 THR A CA 1
ATOM 893 C C . THR A 1 122 ? -27.429 8.005 42.238 1.00 84.31 122 THR A C 1
ATOM 895 O O . THR A 1 122 ? -28.107 7.221 41.586 1.00 84.31 122 THR A O 1
ATOM 898 N N . TRP A 1 123 ? -27.981 8.889 43.080 1.00 86.38 123 TRP A N 1
ATOM 899 C CA . TRP A 1 123 ? -29.426 9.127 43.290 1.00 86.38 123 TRP A CA 1
ATOM 900 C C . TRP A 1 123 ? -30.219 8.005 43.975 1.00 86.38 123 TRP A C 1
ATOM 902 O O . TRP A 1 123 ? -31.423 8.162 44.187 1.00 86.38 123 TRP A O 1
ATOM 912 N N . PHE A 1 124 ? -29.558 6.940 44.417 1.00 90.56 124 PHE A N 1
ATOM 913 C CA . PHE A 1 124 ? -30.174 5.881 45.208 1.00 90.56 124 PHE A CA 1
ATOM 914 C C . PHE A 1 124 ? -29.645 5.843 46.646 1.00 90.56 124 PHE A C 1
ATOM 916 O O . PHE A 1 124 ? -28.618 6.430 46.988 1.00 90.56 124 PHE A O 1
ATOM 923 N N . ILE A 1 125 ? -30.386 5.137 47.493 1.00 91.62 125 ILE A N 1
ATOM 924 C CA . ILE A 1 125 ? -29.951 4.658 48.800 1.00 91.62 125 ILE A CA 1
ATOM 925 C C . ILE A 1 125 ? -30.069 3.139 48.750 1.00 91.62 125 ILE A C 1
ATOM 927 O O . ILE A 1 125 ? -31.172 2.630 48.541 1.00 91.62 125 ILE A O 1
ATOM 931 N N . ASP A 1 126 ? -28.958 2.430 48.934 1.00 91.00 126 ASP A N 1
ATOM 932 C CA . ASP A 1 126 ? -28.968 0.971 49.019 1.00 91.00 126 ASP A CA 1
ATOM 933 C C . ASP A 1 126 ? -29.737 0.510 50.265 1.00 91.00 126 ASP A C 1
ATOM 935 O O . ASP A 1 126 ? -29.617 1.090 51.348 1.00 91.00 126 ASP A O 1
ATOM 939 N N . THR A 1 127 ? -30.548 -0.531 50.113 1.00 92.00 127 THR A N 1
ATOM 940 C CA . THR A 1 127 ? -31.362 -1.121 51.185 1.00 92.00 127 THR A CA 1
ATOM 941 C C . THR A 1 127 ? -31.166 -2.630 51.322 1.00 92.00 127 THR A C 1
ATOM 943 O O . THR A 1 127 ? -31.885 -3.264 52.094 1.00 92.00 127 THR A O 1
ATOM 946 N N . GLY A 1 128 ? -30.180 -3.200 50.624 1.00 89.38 128 GLY A N 1
ATOM 947 C CA . GLY A 1 128 ? -29.809 -4.611 50.738 1.00 89.38 128 GLY A CA 1
ATOM 948 C C . GLY A 1 128 ? -29.574 -5.267 49.386 1.00 89.38 128 GLY A C 1
ATOM 949 O O . GLY A 1 128 ? -30.115 -6.346 49.134 1.00 89.38 128 GLY A O 1
ATOM 950 N N . SER A 1 129 ? -28.863 -4.583 48.493 1.00 90.19 129 SER A N 1
ATOM 951 C CA . SER A 1 129 ? -28.469 -5.154 47.209 1.00 90.19 129 SER A CA 1
ATOM 952 C C . SER A 1 129 ? -27.338 -6.178 47.397 1.00 90.19 129 SER A C 1
ATOM 954 O O . SER A 1 129 ? -26.493 -6.006 48.274 1.00 90.19 129 SER A O 1
ATOM 956 N N . THR A 1 130 ? -27.334 -7.260 46.614 1.00 88.69 130 THR A N 1
ATOM 957 C CA . THR A 1 130 ? -26.367 -8.376 46.703 1.00 88.69 130 THR A CA 1
ATOM 958 C C . THR A 1 130 ? -26.106 -8.991 45.327 1.00 88.69 130 THR A C 1
ATOM 960 O O . THR A 1 130 ? -26.950 -8.860 44.443 1.00 88.69 130 THR A O 1
ATOM 963 N N . GLY A 1 131 ? -25.014 -9.740 45.165 1.00 84.69 131 GLY A N 1
ATOM 964 C CA . GLY A 1 131 ? -24.700 -10.463 43.922 1.00 84.69 131 GLY A CA 1
ATOM 965 C C . GLY A 1 131 ? -23.284 -10.238 43.392 1.00 84.69 131 GLY A C 1
ATOM 966 O O . GLY A 1 131 ? -22.970 -10.707 42.308 1.00 84.69 131 GLY A O 1
ATOM 967 N N . SER A 1 132 ? -22.435 -9.517 44.131 1.00 80.31 132 SER A N 1
ATOM 968 C CA . SER A 1 132 ? -21.017 -9.325 43.801 1.00 80.31 132 SER A CA 1
ATOM 969 C C . SER A 1 132 ? -20.164 -10.580 43.991 1.00 80.31 132 SER A C 1
ATOM 971 O O . SER A 1 132 ? -18.993 -10.583 43.677 1.00 80.31 132 SER A O 1
ATOM 973 N N . ASP A 1 133 ? -20.721 -11.666 44.514 1.00 78.50 133 ASP A N 1
ATOM 974 C CA . ASP A 1 133 ? -20.048 -12.959 44.615 1.00 78.50 133 ASP A CA 1
ATOM 975 C C . ASP A 1 133 ? -19.900 -13.674 43.261 1.00 78.50 133 ASP A C 1
ATOM 977 O O . ASP A 1 133 ? -19.154 -14.649 43.177 1.00 78.50 133 ASP A O 1
ATOM 981 N N . TYR A 1 134 ? -20.586 -13.187 42.222 1.00 77.81 134 TYR A N 1
ATOM 982 C CA . TYR A 1 134 ? -20.557 -13.718 40.853 1.00 77.81 134 TYR A CA 1
ATOM 983 C C . TYR A 1 134 ? -19.723 -12.878 39.879 1.00 77.81 134 TYR A C 1
ATOM 985 O O . TYR A 1 134 ? -19.708 -13.182 38.687 1.00 77.81 134 TYR A O 1
ATOM 993 N N . THR A 1 135 ? -19.093 -11.803 40.354 1.00 78.00 135 THR A N 1
ATOM 994 C CA . THR A 1 135 ? -18.132 -11.045 39.548 1.00 78.00 135 THR A CA 1
ATOM 995 C C . THR A 1 135 ? -16.870 -11.881 39.380 1.00 78.00 135 THR A C 1
ATOM 997 O O . THR A 1 135 ? -16.546 -12.664 40.272 1.00 78.00 135 THR A O 1
ATOM 1000 N N . ASP A 1 136 ? -16.229 -11.819 38.214 1.00 70.44 136 ASP A N 1
ATOM 1001 C CA . ASP A 1 136 ? -15.002 -12.569 37.894 1.00 70.44 136 ASP A CA 1
ATOM 1002 C C . ASP A 1 136 ? -15.096 -14.077 38.174 1.00 70.44 136 ASP A C 1
ATOM 1004 O O . ASP A 1 136 ? -14.121 -14.715 38.580 1.00 70.44 136 ASP A O 1
ATOM 1008 N N . ASP A 1 137 ? -16.298 -14.637 38.013 1.00 74.69 137 ASP A N 1
ATOM 1009 C CA . ASP A 1 137 ? -16.585 -16.068 38.101 1.00 74.69 137 ASP A CA 1
ATOM 1010 C C . ASP A 1 137 ? -17.022 -16.536 36.707 1.00 74.69 137 ASP A C 1
ATOM 1012 O O . ASP A 1 137 ? -18.144 -16.283 36.252 1.00 74.69 137 ASP A O 1
ATOM 1016 N N . SER A 1 138 ? -16.105 -17.177 35.989 1.00 71.38 138 SER A N 1
ATOM 1017 C CA . SER A 1 138 ? -16.387 -17.850 34.726 1.00 71.38 138 SER A CA 1
ATOM 1018 C C . SER A 1 138 ? -17.181 -19.128 34.991 1.00 71.38 138 SER A C 1
ATOM 1020 O O . SER A 1 138 ? -16.773 -20.006 35.752 1.00 71.38 138 SER A O 1
ATOM 1022 N N . LEU A 1 139 ? -18.349 -19.236 34.361 1.00 64.62 139 LEU A N 1
ATOM 1023 C CA . LEU A 1 139 ? -19.221 -20.396 34.523 1.00 64.62 139 LEU A CA 1
ATOM 1024 C C . LEU A 1 139 ? -19.109 -21.346 33.352 1.00 64.62 139 LEU A C 1
ATOM 1026 O O . LEU A 1 139 ? -19.225 -20.918 32.210 1.00 64.62 139 LEU A O 1
ATOM 1030 N N . VAL A 1 140 ? -18.996 -22.641 33.651 1.00 57.97 140 VAL A N 1
ATOM 1031 C CA . VAL A 1 140 ? -18.748 -23.694 32.663 1.00 57.97 140 VAL A CA 1
ATOM 1032 C C . VAL A 1 140 ? -19.926 -24.670 32.574 1.00 57.97 140 VAL A C 1
ATOM 1034 O O . VAL A 1 140 ? -20.490 -25.100 33.578 1.00 57.97 140 VAL A O 1
ATOM 1037 N N . ARG A 1 141 ? -20.279 -25.128 31.365 1.00 54.09 141 ARG A N 1
ATOM 1038 C CA . ARG A 1 141 ? -21.347 -26.130 31.151 1.00 54.09 141 ARG A CA 1
ATOM 1039 C C . ARG A 1 141 ? -21.054 -27.505 31.755 1.00 54.09 141 ARG A C 1
ATOM 1041 O O . ARG A 1 141 ? -22.004 -28.216 32.072 1.00 54.09 141 ARG A O 1
ATOM 1048 N N . GLU A 1 142 ? -19.791 -27.895 31.937 1.00 52.41 142 GLU A N 1
ATOM 1049 C CA . GLU A 1 142 ? -19.464 -29.149 32.644 1.00 5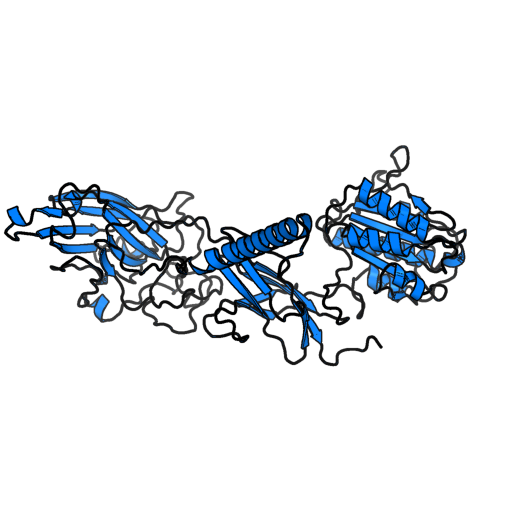2.41 142 GLU A CA 1
ATOM 1050 C C . GLU A 1 142 ? -19.971 -29.139 34.098 1.00 52.41 142 GLU A C 1
ATOM 1052 O O . GLU A 1 142 ? -20.197 -30.200 34.680 1.00 52.41 142 GLU A O 1
ATOM 1057 N N . GLU A 1 143 ? -20.261 -27.949 34.631 1.00 52.59 143 GLU A N 1
ATOM 1058 C CA . GLU A 1 143 ? -20.857 -27.720 35.941 1.00 52.59 143 GLU A CA 1
ATOM 1059 C C . GLU A 1 143 ? -22.373 -27.442 35.891 1.00 52.59 143 GLU A C 1
ATOM 1061 O O . GLU A 1 143 ? -23.038 -27.477 36.920 1.00 52.59 143 GLU A O 1
ATOM 1066 N N . ALA A 1 144 ? -22.969 -27.234 34.709 1.00 49.06 144 ALA A N 1
ATOM 1067 C CA . ALA A 1 144 ? -24.402 -26.933 34.565 1.00 49.06 144 ALA A CA 1
ATOM 1068 C C . ALA A 1 144 ? -25.322 -28.122 34.914 1.00 49.06 144 ALA A C 1
ATOM 1070 O O . ALA A 1 144 ? -26.494 -27.929 35.246 1.00 49.06 144 ALA A O 1
ATOM 1071 N N . ASP A 1 145 ? -24.793 -29.349 34.855 1.00 51.28 145 ASP A N 1
ATOM 1072 C CA . ASP A 1 145 ? -25.462 -30.561 35.342 1.00 51.28 145 ASP A CA 1
ATOM 1073 C C . ASP A 1 145 ? -25.151 -30.850 36.831 1.00 51.28 145 ASP A C 1
ATOM 1075 O O . ASP A 1 145 ? -25.727 -31.782 37.408 1.00 51.28 145 ASP A O 1
ATOM 1079 N N . ASP A 1 146 ? -24.267 -30.069 37.473 1.00 55.06 146 ASP A N 1
ATOM 1080 C CA . ASP A 1 146 ? -23.996 -30.149 38.909 1.00 55.06 146 ASP A CA 1
ATOM 1081 C C . ASP A 1 146 ? -25.012 -29.286 39.685 1.00 55.06 146 ASP A C 1
ATOM 1083 O O . ASP A 1 146 ? -24.985 -28.057 39.615 1.00 55.06 146 ASP A O 1
ATOM 1087 N N . PRO A 1 147 ? -25.909 -29.889 40.490 1.00 54.16 147 PRO A N 1
ATOM 1088 C CA . PRO A 1 147 ? -26.859 -29.140 41.311 1.00 54.16 147 PRO A CA 1
ATOM 1089 C C . PRO A 1 147 ? -26.200 -28.267 42.397 1.00 54.16 147 PRO A C 1
ATOM 1091 O O . PRO A 1 147 ? -26.922 -27.589 43.131 1.00 54.16 147 PRO A O 1
ATOM 1094 N N . ALA A 1 148 ? -24.874 -28.327 42.563 1.00 54.62 148 ALA A N 1
ATOM 1095 C CA . ALA A 1 148 ? -24.104 -27.468 43.455 1.00 54.62 148 ALA A CA 1
ATOM 1096 C C . ALA A 1 148 ? -23.719 -26.110 42.843 1.00 54.62 148 ALA A C 1
ATOM 1098 O O . ALA A 1 148 ? -23.348 -25.218 43.609 1.00 54.62 148 ALA A O 1
ATOM 1099 N N . VAL A 1 149 ? -23.819 -25.930 41.521 1.00 61.34 149 VAL A N 1
ATOM 1100 C CA . VAL A 1 149 ? -23.471 -24.664 40.862 1.00 61.34 149 VAL A CA 1
ATOM 1101 C C . VAL A 1 149 ? -24.700 -23.771 40.747 1.00 61.34 149 VAL A C 1
ATOM 1103 O O . VAL A 1 149 ? -25.730 -24.145 40.185 1.00 61.34 149 VAL A O 1
ATOM 1106 N N . ASN A 1 150 ? -24.606 -22.583 41.348 1.00 67.88 150 ASN A N 1
ATOM 1107 C CA . ASN A 1 150 ? -25.670 -21.588 41.310 1.00 67.88 150 ASN A CA 1
ATOM 1108 C C . ASN A 1 150 ? -25.476 -20.670 40.095 1.00 67.88 150 ASN A C 1
ATOM 1110 O O . ASN A 1 150 ? -24.360 -20.207 39.873 1.00 67.88 150 ASN A O 1
ATOM 1114 N N . PRO A 1 151 ? -26.543 -20.359 39.338 1.00 74.75 151 PRO A N 1
ATOM 1115 C CA . PRO A 1 151 ? -26.467 -19.361 38.278 1.00 74.75 151 PRO A CA 1
ATOM 1116 C C . PRO A 1 151 ? -26.183 -17.964 38.859 1.00 74.75 151 PRO A C 1
ATOM 1118 O O . PRO A 1 151 ? -26.606 -17.693 39.992 1.00 74.75 151 PRO A O 1
ATOM 1121 N N . PRO A 1 152 ? -25.559 -17.047 38.092 1.00 82.12 152 PRO A N 1
ATOM 1122 C CA . PRO A 1 152 ? -25.334 -15.681 38.528 1.00 82.12 152 PRO A CA 1
ATOM 1123 C C . PRO A 1 152 ? -26.658 -15.000 38.822 1.00 82.12 152 PRO A C 1
ATOM 1125 O O . PRO A 1 152 ? -27.619 -15.104 38.054 1.00 82.12 152 PRO A O 1
ATOM 1128 N N . SER A 1 153 ? -26.710 -14.301 39.950 1.00 87.69 153 SER A N 1
ATOM 1129 C CA . SER A 1 153 ? -27.914 -13.613 40.398 1.00 87.69 153 SER A CA 1
ATOM 1130 C C . SER A 1 153 ? -27.554 -12.274 41.025 1.00 87.69 153 SER A C 1
ATOM 1132 O O . SER A 1 153 ? -26.973 -12.225 42.111 1.00 87.69 153 SER A O 1
ATOM 1134 N N . PHE A 1 154 ? -28.049 -11.194 40.428 1.00 91.19 154 PHE A N 1
ATOM 1135 C CA . PHE A 1 154 ? -27.902 -9.840 40.952 1.00 91.19 154 PHE A CA 1
ATOM 1136 C C . PHE A 1 154 ? -29.230 -9.347 41.523 1.00 91.19 154 PHE A C 1
ATOM 1138 O O . PHE A 1 154 ? -30.251 -9.289 40.835 1.00 91.19 154 PHE A O 1
ATOM 1145 N N . LYS A 1 155 ? -29.225 -8.988 42.807 1.00 93.00 155 LYS A N 1
ATOM 1146 C CA . LYS A 1 155 ? -30.400 -8.522 43.549 1.00 93.00 155 LYS A CA 1
ATOM 1147 C C . LYS A 1 155 ? -30.230 -7.059 43.879 1.00 93.00 155 LYS A C 1
ATOM 1149 O O . LYS A 1 155 ? -29.451 -6.703 44.755 1.00 93.00 155 LYS A O 1
ATOM 1154 N N . PHE A 1 156 ? -31.008 -6.218 43.222 1.00 94.31 156 PHE A N 1
ATOM 1155 C CA . PHE A 1 156 ? -31.072 -4.792 43.481 1.00 94.31 156 PHE A CA 1
ATOM 1156 C C . PHE A 1 156 ? -32.179 -4.523 44.492 1.00 94.31 156 PHE A C 1
ATOM 1158 O O . PHE A 1 156 ? -33.343 -4.818 44.227 1.00 94.31 156 PHE A O 1
ATOM 1165 N N . ASN A 1 157 ? -31.834 -3.931 45.633 1.00 93.81 157 ASN A N 1
ATOM 1166 C CA . ASN A 1 157 ? -32.797 -3.460 46.625 1.00 93.81 157 ASN A CA 1
ATOM 1167 C C . ASN A 1 157 ? -32.400 -2.066 47.079 1.00 93.81 157 ASN A C 1
ATOM 1169 O O . ASN A 1 157 ? -31.447 -1.888 47.835 1.00 93.81 157 ASN A O 1
ATOM 1173 N N . PHE A 1 158 ? -33.156 -1.058 46.673 1.00 94.31 158 PHE A N 1
ATOM 1174 C CA . PHE A 1 158 ? -32.777 0.332 46.890 1.00 94.31 158 PHE A CA 1
ATOM 1175 C C . PHE A 1 158 ? -34.001 1.232 47.004 1.00 94.31 158 PHE A C 1
ATOM 1177 O O . PHE A 1 158 ? -35.132 0.838 46.729 1.00 94.31 158 PHE A O 1
ATOM 1184 N N . LYS A 1 159 ? -33.788 2.484 47.401 1.00 93.81 159 LYS A N 1
ATOM 1185 C CA . LYS A 1 159 ? -34.822 3.514 47.325 1.00 93.81 159 LYS A CA 1
ATOM 1186 C C . LYS A 1 159 ? -34.309 4.790 46.686 1.00 93.81 159 LYS A C 1
ATOM 1188 O O . LYS A 1 159 ? -33.162 5.181 46.887 1.00 93.81 159 LYS A O 1
ATOM 1193 N N . VAL A 1 160 ? -35.185 5.450 45.939 1.00 92.19 160 VAL A N 1
ATOM 1194 C CA . VAL A 1 160 ? -34.891 6.681 45.193 1.00 92.19 160 VAL A CA 1
ATOM 1195 C C . VAL A 1 160 ? -35.869 7.752 45.636 1.00 92.19 160 VAL A C 1
ATOM 1197 O O . VAL A 1 160 ? -37.069 7.503 45.725 1.00 92.19 160 VAL A O 1
ATOM 1200 N N . ALA A 1 161 ? -35.375 8.944 45.952 1.00 91.56 161 ALA A N 1
ATOM 1201 C CA . ALA A 1 161 ? -36.252 10.043 46.335 1.00 91.56 161 ALA A CA 1
ATOM 1202 C C . ALA A 1 161 ? -37.094 10.498 45.125 1.00 91.56 161 ALA A C 1
ATOM 1204 O O . ALA A 1 161 ? -36.576 10.649 44.016 1.00 91.56 161 ALA A O 1
ATOM 1205 N N . LYS A 1 162 ? -38.400 10.719 45.323 1.00 89.19 162 LYS A N 1
ATOM 1206 C CA . LYS A 1 162 ? -39.340 11.049 44.230 1.00 89.19 162 LYS A CA 1
ATOM 1207 C C . LYS A 1 162 ? -39.016 12.360 43.505 1.00 89.19 162 LYS A C 1
ATOM 1209 O O . LYS A 1 162 ? -39.456 12.564 42.380 1.00 89.19 162 LYS A O 1
ATOM 1214 N N . ASP A 1 163 ? -38.264 13.261 44.132 1.00 87.69 163 ASP A N 1
ATOM 1215 C CA . ASP A 1 163 ? -37.791 14.506 43.519 1.00 87.69 163 ASP A CA 1
ATOM 1216 C C . ASP A 1 163 ? -36.646 14.284 42.516 1.00 87.69 163 ASP A C 1
ATOM 1218 O O . ASP A 1 163 ? -36.457 15.106 41.621 1.00 87.69 163 ASP A O 1
ATOM 1222 N N . LYS A 1 164 ? -35.901 13.180 42.648 1.00 84.25 164 LYS A N 1
ATOM 1223 C CA . LYS A 1 164 ? -34.864 12.751 41.697 1.00 84.25 164 LYS A CA 1
ATOM 1224 C C . LYS A 1 164 ? -35.438 11.989 40.512 1.00 84.25 164 LYS A C 1
ATOM 1226 O O . LYS A 1 164 ? -34.893 12.078 39.419 1.00 84.25 164 LYS A O 1
ATOM 1231 N N . LEU A 1 165 ? -36.543 11.278 40.727 1.00 82.88 165 LEU A N 1
ATOM 1232 C CA . LEU A 1 165 ? -37.205 10.468 39.711 1.00 82.88 165 LEU A CA 1
ATOM 1233 C C . LEU A 1 165 ? -38.735 10.659 39.800 1.00 82.88 165 LEU A C 1
ATOM 1235 O O . LEU A 1 165 ? -39.396 9.921 40.526 1.00 82.88 165 LEU A O 1
ATOM 1239 N N . PRO A 1 166 ? -39.321 11.678 39.143 1.00 74.69 166 PRO A N 1
ATOM 1240 C CA . PRO A 1 166 ? -40.754 11.981 39.259 1.00 74.69 166 PRO A CA 1
ATOM 1241 C C . PRO A 1 166 ? -41.691 10.880 38.711 1.00 74.69 166 PRO A C 1
ATOM 1243 O O . PRO A 1 166 ? -41.319 10.125 37.815 1.00 74.69 166 PRO A O 1
ATOM 1246 N N . ASP A 1 167 ? -42.928 10.807 39.225 1.00 61.12 167 ASP A N 1
ATOM 1247 C CA . ASP A 1 167 ? -43.979 9.884 38.743 1.00 61.12 167 ASP A CA 1
ATOM 1248 C C . ASP A 1 167 ? -44.435 10.218 37.310 1.00 61.12 167 ASP A C 1
ATOM 1250 O O . ASP A 1 167 ? -44.476 11.389 36.926 1.00 61.12 167 ASP A O 1
ATOM 1254 N N . GLY A 1 168 ? -44.823 9.207 36.527 1.00 53.88 168 GLY A N 1
ATOM 1255 C CA . GLY A 1 168 ? -45.273 9.377 35.137 1.00 53.88 168 GLY A CA 1
ATOM 1256 C C . GLY A 1 168 ? -44.172 9.822 34.171 1.00 53.88 168 GLY A C 1
ATOM 1257 O O . GLY A 1 168 ? -44.461 10.315 33.078 1.00 53.88 168 GLY A O 1
ATOM 1258 N N . THR A 1 169 ? -42.915 9.672 34.577 1.00 54.72 169 THR A N 1
ATOM 1259 C CA . THR A 1 169 ? -41.761 9.901 33.722 1.00 54.72 169 THR A CA 1
ATOM 1260 C C . THR A 1 169 ? -41.774 8.932 32.540 1.00 54.72 169 THR A C 1
ATOM 1262 O O . THR A 1 169 ? -42.021 7.738 32.682 1.00 54.72 169 THR A O 1
ATOM 1265 N N . THR A 1 170 ? -41.454 9.443 31.352 1.00 58.12 170 THR A N 1
ATOM 1266 C CA . THR A 1 170 ? -41.020 8.630 30.204 1.00 58.12 170 THR A CA 1
ATOM 1267 C C . THR A 1 170 ? -39.566 8.179 30.380 1.00 58.12 170 THR A C 1
ATOM 1269 O O . THR A 1 170 ? -38.868 7.988 29.392 1.00 58.12 170 THR A O 1
ATOM 1272 N N . THR A 1 171 ? -39.075 8.129 31.623 1.00 67.31 171 THR A N 1
ATOM 1273 C CA . THR A 1 171 ? -37.699 7.758 31.922 1.00 67.31 171 THR A CA 1
ATOM 1274 C C . THR A 1 171 ? -37.578 6.274 31.654 1.00 67.31 171 THR A C 1
ATOM 1276 O O . THR A 1 171 ? -38.151 5.449 32.368 1.00 67.31 171 THR A O 1
ATOM 1279 N N . GLU A 1 172 ? -36.877 5.960 30.577 1.00 79.00 172 GLU A N 1
ATOM 1280 C CA . GLU A 1 172 ? -36.482 4.603 30.263 1.00 79.00 172 GLU A CA 1
ATOM 1281 C C . GLU A 1 172 ? -35.495 4.139 31.331 1.00 79.00 172 GLU A C 1
ATOM 1283 O O . GLU A 1 172 ? -34.640 4.901 31.787 1.00 79.00 172 GLU A O 1
ATOM 1288 N N . LEU A 1 173 ? -35.687 2.911 31.794 1.00 87.81 173 LEU A N 1
ATOM 1289 C CA . LEU A 1 173 ? -34.749 2.239 32.673 1.00 87.81 173 LEU A CA 1
ATOM 1290 C C . LEU A 1 173 ? -34.119 1.109 31.884 1.00 87.81 173 LEU A C 1
ATOM 1292 O O . LEU A 1 173 ? -34.761 0.529 31.010 1.00 87.81 173 LEU A O 1
ATOM 1296 N N . TYR A 1 174 ? -32.897 0.763 32.239 1.00 89.44 174 TYR A N 1
ATOM 1297 C CA . TYR A 1 174 ? -32.167 -0.321 31.615 1.00 89.44 174 TYR A CA 1
ATOM 1298 C C . TYR A 1 174 ? -31.564 -1.204 32.699 1.00 89.44 174 TYR A C 1
ATOM 1300 O O . TYR A 1 174 ? -31.086 -0.702 33.715 1.00 89.44 174 TYR A O 1
ATOM 1308 N N . LEU A 1 175 ? -31.633 -2.519 32.491 1.00 91.88 175 LEU A N 1
ATOM 1309 C CA . LEU A 1 175 ? -30.698 -3.457 33.099 1.00 91.88 175 LEU A CA 1
ATOM 1310 C C . LEU A 1 175 ? -29.521 -3.574 32.140 1.00 91.88 175 LEU A C 1
ATOM 1312 O O . LEU A 1 175 ? -29.708 -4.037 31.016 1.00 91.88 175 LEU A O 1
ATOM 1316 N N . ASN A 1 176 ? -28.344 -3.177 32.591 1.00 88.19 176 ASN A N 1
ATOM 1317 C CA . ASN A 1 176 ? -27.107 -3.287 31.842 1.00 88.19 176 ASN A CA 1
ATOM 1318 C C . ASN A 1 176 ? -26.196 -4.310 32.525 1.00 88.19 176 ASN A C 1
ATOM 1320 O O . ASN A 1 176 ? -26.154 -4.378 33.753 1.00 88.19 176 ASN A O 1
ATOM 1324 N N . VAL A 1 177 ? -25.460 -5.087 31.741 1.00 85.81 177 VAL A N 1
ATOM 1325 C CA . VAL A 1 177 ? -24.412 -5.986 32.236 1.00 85.81 177 VAL A CA 1
ATOM 1326 C C . VAL A 1 177 ? -23.144 -5.809 31.420 1.00 85.81 177 VAL A C 1
ATOM 1328 O O . VAL A 1 177 ? -23.230 -5.571 30.214 1.00 85.81 177 VAL A O 1
ATOM 1331 N N . MET A 1 178 ? -21.994 -5.940 32.073 1.00 81.38 178 MET A N 1
ATOM 1332 C CA . MET A 1 178 ? -20.694 -6.113 31.425 1.00 81.38 178 MET A CA 1
ATOM 1333 C C . MET A 1 178 ? -20.238 -7.552 31.612 1.00 81.38 178 MET A C 1
ATOM 1335 O O . MET A 1 178 ? -20.346 -8.102 32.711 1.00 81.38 178 MET A O 1
ATOM 1339 N N . VAL A 1 179 ? -19.788 -8.164 30.521 1.00 78.31 179 VAL A N 1
ATOM 1340 C CA . VAL A 1 179 ? -19.392 -9.569 30.487 1.00 78.31 179 VAL A CA 1
ATOM 1341 C C . VAL A 1 179 ? -18.135 -9.776 29.649 1.00 78.31 179 VAL A C 1
ATOM 1343 O O . VAL A 1 179 ? -17.932 -9.099 28.641 1.00 78.31 179 VAL A O 1
ATOM 1346 N N . GLY A 1 180 ? -17.319 -10.749 30.033 1.00 74.25 180 GLY A N 1
ATOM 1347 C CA . GLY A 1 180 ? -16.288 -11.328 29.179 1.00 74.25 180 GLY A CA 1
ATOM 1348 C C . GLY A 1 180 ? -16.823 -12.581 28.491 1.00 74.25 180 GLY A C 1
ATOM 1349 O O . GLY A 1 180 ? -17.338 -13.470 29.167 1.00 74.25 180 GLY A O 1
ATOM 1350 N N . ASP A 1 181 ? -16.715 -12.642 27.164 1.00 69.69 181 ASP A N 1
ATOM 1351 C CA . ASP A 1 181 ? -17.125 -13.791 26.350 1.00 69.69 181 ASP A CA 1
ATOM 1352 C C . ASP A 1 181 ? -16.155 -13.955 25.169 1.00 69.69 181 ASP A C 1
ATOM 1354 O O . ASP A 1 181 ? -15.892 -13.000 24.432 1.00 69.69 181 ASP A O 1
ATOM 1358 N N . TYR A 1 182 ? -15.595 -15.155 25.008 1.00 61.44 182 TYR A N 1
ATOM 1359 C CA . TYR A 1 182 ? -14.667 -15.457 23.922 1.00 61.44 182 TYR A CA 1
ATOM 1360 C C . TYR A 1 182 ? -15.398 -15.789 22.620 1.00 61.44 182 TYR A C 1
ATOM 1362 O O . TYR A 1 182 ? -14.934 -15.371 21.562 1.00 61.44 182 TYR A O 1
ATOM 1370 N N . ASP A 1 183 ? -16.537 -16.487 22.642 1.00 58.12 183 ASP A N 1
ATOM 1371 C CA . ASP A 1 183 ? -17.210 -16.999 21.445 1.00 58.12 183 ASP A CA 1
ATOM 1372 C C . ASP A 1 183 ? -18.693 -16.621 21.346 1.00 58.12 183 ASP A C 1
ATOM 1374 O O . ASP A 1 183 ? -19.597 -17.446 21.366 1.00 58.12 183 ASP A O 1
ATOM 1378 N N . THR A 1 184 ? -18.950 -15.355 21.011 1.00 52.44 184 THR A N 1
ATOM 1379 C CA . THR A 1 184 ? -20.316 -14.834 20.785 1.00 52.44 184 THR A CA 1
ATOM 1380 C C . THR A 1 184 ? -21.067 -15.421 19.563 1.00 52.44 184 THR A C 1
ATOM 1382 O O . THR A 1 184 ? -22.138 -14.929 19.192 1.00 52.44 184 THR A O 1
ATOM 1385 N N . GLU A 1 185 ? -20.548 -16.469 18.910 1.00 54.06 185 GLU A N 1
ATOM 1386 C CA . GLU A 1 185 ? -21.168 -17.127 17.753 1.00 54.06 185 GLU A CA 1
ATOM 1387 C C . GLU A 1 185 ? -21.355 -18.638 17.957 1.00 54.06 185 GLU A C 1
ATOM 1389 O O . GLU A 1 185 ? -20.674 -19.469 17.348 1.00 54.06 185 GLU A O 1
ATOM 1394 N N . PHE A 1 186 ? -22.386 -19.026 18.709 1.00 45.78 186 PHE A N 1
ATOM 1395 C CA . PHE A 1 186 ? -22.869 -20.404 18.655 1.00 45.78 186 PHE A CA 1
ATOM 1396 C C . PHE A 1 186 ? -23.625 -20.639 17.333 1.00 45.78 186 PHE A C 1
ATOM 1398 O O . PHE A 1 186 ? -24.783 -20.243 17.162 1.00 45.78 186 PHE A O 1
ATOM 1405 N N . ASN A 1 187 ? -22.995 -21.332 16.380 1.00 47.84 187 ASN A N 1
ATOM 1406 C CA . ASN A 1 187 ? -23.611 -21.806 15.128 1.00 47.84 187 ASN A CA 1
ATOM 1407 C C . ASN A 1 187 ? -24.177 -20.709 14.191 1.00 47.84 187 ASN A C 1
ATOM 1409 O O . ASN A 1 187 ? -25.259 -20.893 13.624 1.00 47.84 187 ASN A O 1
ATOM 1413 N N . ASN A 1 188 ? -23.465 -19.594 13.988 1.00 50.06 188 ASN A N 1
ATOM 1414 C CA . ASN A 1 188 ? -23.875 -18.461 13.132 1.00 50.06 188 ASN A CA 1
ATOM 1415 C C . ASN A 1 188 ? -25.157 -17.728 13.591 1.00 50.06 188 ASN A C 1
ATOM 1417 O O . ASN A 1 188 ? -25.772 -17.008 12.797 1.00 50.06 188 ASN A O 1
ATOM 1421 N N . ASN A 1 189 ? -25.593 -17.912 14.841 1.00 51.19 189 ASN A N 1
ATOM 1422 C CA . ASN A 1 189 ? -26.678 -17.139 15.442 1.00 51.19 189 ASN A CA 1
ATOM 1423 C C . ASN A 1 189 ? -26.116 -16.163 16.481 1.00 51.19 189 ASN A C 1
ATOM 1425 O O . ASN A 1 189 ? -25.233 -16.514 17.251 1.00 51.19 189 ASN A O 1
ATOM 1429 N N . GLU A 1 190 ? -26.687 -14.958 16.513 1.00 59.09 190 GLU A N 1
ATOM 1430 C CA . GLU A 1 190 ? -26.422 -13.913 17.509 1.00 59.09 190 GLU A CA 1
ATOM 1431 C C . GLU A 1 190 ? -26.512 -14.487 18.936 1.00 59.09 190 GLU A C 1
ATOM 1433 O O . GLU A 1 190 ? -27.601 -14.902 19.362 1.00 59.09 190 GLU A O 1
ATOM 1438 N N . PHE A 1 191 ? -25.387 -14.529 19.664 1.00 61.97 191 PHE A N 1
ATOM 1439 C CA . PHE A 1 191 ? -25.386 -14.890 21.078 1.00 61.97 191 PHE A CA 1
ATOM 1440 C C . PHE A 1 191 ? -26.220 -13.879 21.865 1.00 61.97 191 PHE A C 1
ATOM 1442 O O . PHE A 1 191 ? -26.158 -12.665 21.666 1.00 61.97 191 PHE A O 1
ATOM 1449 N N . ARG A 1 192 ? -27.087 -14.402 22.729 1.00 74.19 192 ARG A N 1
ATOM 1450 C CA . ARG A 1 192 ? -27.996 -13.604 23.546 1.00 74.19 192 ARG A CA 1
ATOM 1451 C C . ARG A 1 192 ? -27.985 -14.160 24.951 1.00 74.19 192 ARG A C 1
ATOM 1453 O O . ARG A 1 192 ? -28.371 -15.314 25.140 1.00 74.19 192 ARG A O 1
ATOM 1460 N N . ILE A 1 193 ? -27.637 -13.317 25.913 1.00 79.62 193 ILE A N 1
ATOM 1461 C CA . ILE A 1 193 ? -27.562 -13.696 27.321 1.00 79.62 193 ILE A CA 1
ATOM 1462 C C . ILE A 1 193 ? -28.996 -13.909 27.828 1.00 79.62 193 ILE A C 1
ATOM 1464 O O . ILE A 1 193 ? -29.794 -12.961 27.818 1.00 79.62 193 ILE A O 1
ATOM 1468 N N . PRO A 1 194 ? -29.388 -15.135 28.214 1.00 83.56 194 PRO A N 1
ATOM 1469 C CA . PRO A 1 194 ? -30.688 -15.360 28.822 1.00 83.56 194 PRO A CA 1
ATOM 1470 C C . PRO A 1 194 ? -30.730 -14.688 30.197 1.00 83.56 194 PRO A C 1
ATOM 1472 O O . PRO A 1 194 ? -29.757 -14.704 30.945 1.00 83.56 194 PRO A O 1
ATOM 1475 N N . VAL A 1 195 ? -31.877 -14.113 30.541 1.00 89.38 195 VAL A N 1
ATOM 1476 C CA . VAL A 1 195 ? -32.094 -13.502 31.854 1.00 89.38 195 VAL A CA 1
ATOM 1477 C C . VAL A 1 195 ? -33.518 -13.776 32.316 1.00 89.38 195 VAL A C 1
ATOM 1479 O O . VAL A 1 195 ? -34.463 -13.679 31.532 1.00 89.38 195 VAL A O 1
ATOM 1482 N N . THR A 1 196 ? -33.684 -14.096 33.592 1.00 93.06 196 THR A N 1
ATOM 1483 C CA . THR A 1 196 ? -34.975 -14.203 34.265 1.00 93.06 196 THR A CA 1
ATOM 1484 C C . THR A 1 196 ? -35.055 -13.111 35.322 1.00 93.06 196 THR A C 1
ATOM 1486 O O . THR A 1 196 ? -34.272 -13.071 36.265 1.00 93.06 196 THR A O 1
ATOM 1489 N N . LEU A 1 197 ? -36.022 -12.210 35.175 1.00 95.00 197 LEU A N 1
ATOM 1490 C CA . LEU A 1 197 ? -36.253 -11.121 36.114 1.00 95.00 197 LEU A CA 1
ATOM 1491 C C . LEU A 1 197 ? -37.373 -11.456 37.088 1.00 95.00 197 LEU A C 1
ATOM 1493 O O . LEU A 1 197 ? -38.463 -11.837 36.658 1.00 95.00 197 LEU A O 1
ATOM 1497 N N . LYS A 1 198 ? -37.162 -11.197 38.378 1.00 95.88 198 LYS A N 1
ATOM 1498 C CA . LYS A 1 198 ? -38.233 -11.047 39.370 1.00 95.88 198 LYS A CA 1
ATOM 1499 C C . LYS A 1 198 ? -38.405 -9.559 39.675 1.00 95.88 198 LYS A C 1
ATOM 1501 O O . LYS A 1 198 ? -37.511 -8.911 40.213 1.00 95.88 198 LYS A O 1
ATOM 1506 N N . THR A 1 199 ? -39.547 -9.009 39.284 1.00 93.94 199 THR A N 1
ATOM 1507 C CA . THR A 1 199 ? -39.824 -7.566 39.304 1.00 93.94 199 THR A CA 1
ATOM 1508 C C . THR A 1 199 ? -40.460 -7.121 40.620 1.00 93.94 199 THR A C 1
ATOM 1510 O O . THR A 1 199 ? -41.111 -7.912 41.306 1.00 93.94 199 THR A O 1
ATOM 1513 N N . ALA A 1 200 ? -40.373 -5.829 40.953 1.00 89.88 200 ALA A N 1
ATOM 1514 C CA . ALA A 1 200 ? -40.933 -5.275 42.193 1.00 89.88 200 ALA A CA 1
ATOM 1515 C C . ALA A 1 200 ? -42.452 -5.480 42.346 1.00 89.88 200 ALA A C 1
ATOM 1517 O O . ALA A 1 200 ? -42.979 -5.525 43.457 1.00 89.88 200 ALA A O 1
ATOM 1518 N N . ASN A 1 201 ? -43.175 -5.625 41.232 1.00 86.06 201 ASN A N 1
ATOM 1519 C CA . ASN A 1 201 ? -44.609 -5.921 41.222 1.00 86.06 201 ASN A CA 1
ATOM 1520 C C . ASN A 1 201 ? -44.942 -7.427 41.350 1.00 86.06 201 ASN A C 1
ATOM 1522 O O . ASN A 1 201 ? -46.116 -7.796 41.283 1.00 86.06 201 ASN A O 1
ATOM 1526 N N . GLY A 1 202 ? -43.935 -8.285 41.549 1.00 87.12 202 GLY A N 1
ATOM 1527 C CA . GLY A 1 202 ? -44.086 -9.721 41.788 1.00 87.12 202 GLY A CA 1
ATOM 1528 C C . GLY A 1 202 ? -44.256 -10.577 40.531 1.00 87.12 202 GLY A C 1
ATOM 1529 O O . GLY A 1 202 ? -44.721 -11.712 40.643 1.00 87.12 202 GLY A O 1
ATOM 1530 N N . LEU A 1 203 ? -43.927 -10.056 39.345 1.00 91.19 203 LEU A N 1
ATOM 1531 C CA . LEU A 1 203 ? -43.919 -10.834 38.105 1.00 91.19 203 LEU A CA 1
ATOM 1532 C C . LEU A 1 203 ? -42.553 -11.488 37.882 1.00 91.19 203 LEU A C 1
ATOM 1534 O O . LEU A 1 203 ? -41.519 -10.980 38.310 1.00 91.19 203 LEU A O 1
ATOM 1538 N N . THR A 1 204 ? -42.570 -12.609 37.166 1.00 93.88 204 THR A N 1
ATOM 1539 C CA . THR A 1 204 ? -41.366 -13.243 36.624 1.00 93.88 204 THR A CA 1
ATOM 1540 C C . THR A 1 204 ? -41.370 -13.076 35.112 1.00 93.88 204 THR A C 1
ATOM 1542 O O . THR A 1 204 ? -42.386 -13.361 34.474 1.00 93.88 204 THR A O 1
ATOM 1545 N N . LEU A 1 205 ? -40.270 -12.577 34.551 1.00 92.31 205 LEU A N 1
ATOM 1546 C CA . LEU A 1 205 ? -40.132 -12.282 33.127 1.00 92.31 205 LEU A CA 1
ATOM 1547 C C . LEU A 1 205 ? -38.861 -12.921 32.585 1.00 92.31 205 LEU A C 1
ATOM 1549 O O . LEU A 1 205 ? -37.773 -12.584 33.035 1.00 92.31 205 LEU A O 1
ATOM 1553 N N . ASP A 1 206 ? -39.008 -13.778 31.583 1.00 90.44 206 ASP A N 1
ATOM 1554 C CA . ASP A 1 206 ? -37.869 -14.333 30.861 1.00 90.44 206 ASP A CA 1
ATOM 1555 C C . ASP A 1 206 ? -37.548 -13.452 29.653 1.00 90.44 206 ASP A C 1
ATOM 1557 O O . ASP A 1 206 ? -38.434 -13.042 28.894 1.00 90.44 206 ASP A O 1
ATOM 1561 N N . GLY A 1 207 ? -36.268 -13.158 29.484 1.00 85.31 207 GLY A N 1
ATOM 1562 C CA . GLY A 1 207 ? -35.736 -12.271 28.469 1.00 85.31 207 GLY A CA 1
ATOM 1563 C C . GLY A 1 207 ? -34.439 -12.801 27.875 1.00 85.31 207 GLY A C 1
ATOM 1564 O O . GLY A 1 207 ? -33.879 -13.813 28.294 1.00 85.31 207 GLY A O 1
ATOM 1565 N N . LYS A 1 208 ? -33.984 -12.098 26.842 1.00 84.06 208 LYS A N 1
ATOM 1566 C CA . LYS A 1 208 ? -32.710 -12.342 26.173 1.00 84.06 208 LYS A CA 1
ATOM 1567 C C . LYS A 1 208 ? -32.066 -10.996 25.884 1.00 84.06 208 LYS A C 1
ATOM 1569 O O . LYS A 1 208 ? -32.635 -10.217 25.117 1.00 84.06 208 LYS A O 1
ATOM 1574 N N . MET A 1 209 ? -30.919 -10.736 26.494 1.00 83.56 209 MET A N 1
ATOM 1575 C CA . MET A 1 209 ? -30.159 -9.504 26.308 1.00 83.56 209 MET A CA 1
ATOM 1576 C C . MET A 1 209 ? -29.264 -9.664 25.080 1.00 83.56 209 MET A C 1
ATOM 1578 O O . MET A 1 209 ? -28.608 -1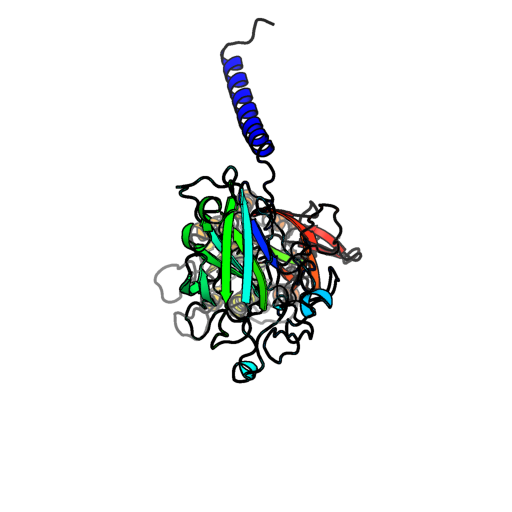0.693 24.919 1.00 83.56 209 MET A O 1
ATOM 1582 N N . VAL A 1 210 ? -29.297 -8.683 24.180 1.00 74.62 210 VAL A N 1
ATOM 1583 C CA . VAL A 1 210 ? -28.435 -8.666 22.991 1.00 74.62 210 VAL A CA 1
ATOM 1584 C C . VAL A 1 210 ? -27.106 -8.054 23.400 1.00 74.62 210 VAL A C 1
ATOM 1586 O O . VAL A 1 210 ? -27.100 -6.987 24.017 1.00 74.62 210 VAL A O 1
ATOM 1589 N N . THR A 1 211 ? -26.009 -8.740 23.096 1.00 71.94 211 THR A N 1
ATOM 1590 C CA . THR A 1 211 ? -24.670 -8.216 23.342 1.00 71.94 211 THR A CA 1
ATOM 1591 C C . THR A 1 211 ? -24.348 -7.094 22.357 1.00 71.94 211 THR A C 1
ATOM 1593 O O . THR A 1 211 ? -24.884 -7.014 21.252 1.00 71.94 211 THR A O 1
ATOM 1596 N N . SER A 1 212 ? -23.464 -6.199 22.765 1.00 62.62 212 SER A N 1
ATOM 1597 C CA . SER A 1 212 ? -23.078 -5.004 22.023 1.00 62.62 212 SER A CA 1
ATOM 1598 C C . SER A 1 212 ? -22.350 -5.229 20.707 1.00 62.62 212 SER A C 1
ATOM 1600 O O . SER A 1 212 ? -22.186 -4.283 19.941 1.00 62.62 212 SER A O 1
ATOM 1602 N N . ALA A 1 213 ? -21.881 -6.446 20.454 1.00 56.88 213 ALA A N 1
ATOM 1603 C CA . ALA A 1 213 ? -20.994 -6.760 19.352 1.00 56.88 213 ALA A CA 1
ATOM 1604 C C . ALA A 1 213 ? -21.261 -8.151 18.792 1.00 56.88 213 ALA A C 1
ATOM 1606 O O . ALA A 1 213 ? -21.659 -9.054 19.527 1.00 56.88 213 ALA A O 1
ATOM 1607 N N . LYS A 1 214 ? -20.930 -8.324 17.512 1.00 55.75 214 LYS A N 1
ATOM 1608 C CA . LYS A 1 214 ? -20.766 -9.628 16.862 1.00 55.75 214 LYS A CA 1
ATOM 1609 C C . LYS A 1 214 ? -19.271 -9.869 16.679 1.00 55.75 214 LYS A C 1
ATOM 1611 O O . LYS A 1 214 ? -18.567 -8.919 16.339 1.00 55.75 214 LYS A O 1
ATOM 1616 N N . GLY A 1 215 ? -18.778 -11.085 16.890 1.00 52.06 215 GLY A N 1
ATOM 1617 C CA . GLY A 1 215 ? -17.355 -11.343 16.687 1.00 52.06 215 GLY A CA 1
ATOM 1618 C C . GLY A 1 215 ? -16.901 -12.767 16.980 1.00 52.06 215 GLY A C 1
ATOM 1619 O O . GLY A 1 215 ? -17.474 -13.484 17.800 1.00 52.06 215 GLY A O 1
ATOM 1620 N N . SER A 1 216 ? -15.834 -13.149 16.284 1.00 56.56 216 SER A N 1
ATOM 1621 C CA . SER A 1 216 ? -15.098 -14.402 16.426 1.00 56.56 216 SER A CA 1
ATOM 1622 C C . SER A 1 216 ? -14.164 -14.363 17.629 1.00 56.56 216 SER A C 1
ATOM 1624 O O . SER A 1 216 ? -13.390 -13.421 17.665 1.00 56.56 216 SER A O 1
ATOM 1626 N N . LYS A 1 217 ? -14.145 -15.393 18.492 1.00 60.19 217 LYS A N 1
ATOM 1627 C CA . LYS A 1 217 ? -12.994 -15.871 19.309 1.00 60.19 217 LYS A CA 1
ATOM 1628 C C . LYS A 1 217 ? -11.955 -14.810 19.713 1.00 60.19 217 LYS A C 1
ATOM 1630 O O . LYS A 1 217 ? -10.754 -15.052 19.595 1.00 60.19 217 LYS A O 1
ATOM 1635 N N . ASP A 1 218 ? -12.390 -13.616 20.107 1.00 60.62 218 ASP A N 1
ATOM 1636 C CA . ASP A 1 218 ? -11.528 -12.428 20.202 1.00 60.62 218 ASP A CA 1
ATOM 1637 C C . ASP A 1 218 ? -11.228 -12.060 21.649 1.00 60.62 218 ASP A C 1
ATOM 1639 O O . ASP A 1 218 ? -10.285 -11.318 21.902 1.00 60.62 218 ASP A O 1
ATOM 1643 N N . GLY A 1 219 ? -12.002 -12.601 22.590 1.00 66.62 219 GLY A N 1
ATOM 1644 C CA . GLY A 1 219 ? -11.849 -12.346 24.015 1.00 66.62 219 GLY A CA 1
ATOM 1645 C C . GLY A 1 219 ? -12.200 -10.914 24.400 1.00 66.62 219 GLY A C 1
ATOM 1646 O O . GLY A 1 219 ? -11.763 -10.460 25.448 1.00 66.62 219 GLY A O 1
ATOM 1647 N N . ARG A 1 220 ? -12.940 -10.162 23.577 1.00 71.50 220 ARG A N 1
ATOM 1648 C CA . ARG A 1 220 ? -13.297 -8.774 23.907 1.00 71.50 220 ARG A CA 1
ATOM 1649 C C . ARG A 1 220 ? -14.338 -8.717 25.021 1.00 71.50 220 ARG A C 1
ATOM 1651 O O . ARG A 1 220 ? -15.317 -9.462 24.998 1.00 71.50 220 ARG A O 1
ATOM 1658 N N . ILE A 1 221 ? -14.191 -7.751 25.927 1.00 74.81 221 ILE A N 1
ATOM 1659 C CA . ILE A 1 221 ? -15.243 -7.415 26.893 1.00 74.81 221 ILE A CA 1
ATOM 1660 C C . ILE A 1 221 ? -16.462 -6.843 26.150 1.00 74.81 221 ILE A C 1
ATOM 1662 O O . ILE A 1 221 ? -16.345 -6.015 25.240 1.00 74.81 221 ILE A O 1
ATOM 1666 N N . ARG A 1 222 ? -17.660 -7.288 26.528 1.00 75.88 222 ARG A N 1
ATOM 1667 C CA . ARG A 1 222 ? -18.944 -6.921 25.913 1.00 75.88 222 ARG A CA 1
ATOM 1668 C C . ARG A 1 222 ? -19.883 -6.319 26.954 1.00 75.88 222 ARG A C 1
ATOM 1670 O O . ARG A 1 222 ? -19.747 -6.568 28.147 1.00 75.88 222 ARG A O 1
ATOM 1677 N N . SER A 1 223 ? -20.894 -5.585 26.489 1.00 79.00 223 SER A N 1
ATOM 1678 C CA . SER A 1 223 ? -22.060 -5.263 27.317 1.00 79.00 223 SER A CA 1
ATOM 1679 C C . SER A 1 223 ? -23.316 -5.893 26.739 1.00 79.00 223 SER A C 1
ATOM 1681 O O . SER A 1 223 ? -23.367 -6.225 25.554 1.00 79.00 223 SER A O 1
ATOM 1683 N N . ALA A 1 224 ? -24.346 -6.030 27.562 1.00 80.88 224 ALA A N 1
ATOM 1684 C CA . ALA A 1 224 ? -25.697 -6.280 27.096 1.00 80.88 224 ALA A CA 1
ATOM 1685 C C . ALA A 1 224 ? -26.678 -5.416 27.887 1.00 80.88 224 ALA A C 1
ATOM 1687 O O . ALA A 1 224 ? -26.523 -5.226 29.094 1.00 80.88 224 ALA A O 1
ATOM 1688 N N . SER A 1 225 ? -27.717 -4.932 27.211 1.00 85.38 225 SER A N 1
ATOM 1689 C CA . SER A 1 225 ? -28.693 -4.011 27.797 1.00 85.38 225 SER A CA 1
ATOM 1690 C C . SER A 1 225 ? -30.112 -4.513 27.543 1.00 85.38 225 SER A C 1
ATOM 1692 O O . SER A 1 225 ? -30.432 -5.003 26.456 1.00 85.38 225 SER A O 1
ATOM 1694 N N . MET A 1 226 ? -30.987 -4.399 28.542 1.00 87.81 226 MET A N 1
ATOM 1695 C CA . MET A 1 226 ? -32.403 -4.738 28.425 1.00 87.81 226 MET A CA 1
ATOM 1696 C C . MET A 1 226 ? -33.275 -3.600 28.953 1.00 87.81 226 MET A C 1
ATOM 1698 O O . MET A 1 226 ? -33.148 -3.237 30.124 1.00 87.81 226 MET A O 1
ATOM 1702 N N . PRO A 1 227 ? -34.193 -3.056 28.133 1.00 89.00 227 PRO A N 1
ATOM 1703 C CA . PRO A 1 227 ? -35.088 -2.006 28.582 1.00 89.00 227 PRO A CA 1
ATOM 1704 C C . PRO A 1 227 ? -36.058 -2.539 29.638 1.00 89.00 227 PRO A C 1
ATOM 1706 O O . PRO A 1 227 ? -36.649 -3.615 29.506 1.00 89.00 227 PRO A O 1
ATOM 1709 N N . LEU A 1 228 ? -36.257 -1.731 30.667 1.00 87.94 228 LEU A N 1
ATOM 1710 C CA . LEU A 1 228 ? -37.165 -1.941 31.776 1.00 87.94 228 LEU A CA 1
ATOM 1711 C C . LEU A 1 228 ? -38.186 -0.806 31.815 1.00 87.94 228 LEU A C 1
ATOM 1713 O O . LEU A 1 228 ? -37.900 0.374 31.618 1.00 87.94 228 LEU A O 1
ATOM 1717 N N . THR A 1 229 ? -39.415 -1.169 32.136 1.00 88.06 229 THR A N 1
ATOM 1718 C CA . THR A 1 229 ? -40.462 -0.217 32.485 1.00 88.06 229 THR A CA 1
ATOM 1719 C C . THR A 1 229 ? -40.325 0.175 33.950 1.00 88.06 229 THR A C 1
ATOM 1721 O O . THR A 1 229 ? -39.956 -0.637 34.800 1.00 88.06 229 THR A O 1
ATOM 1724 N N . PHE A 1 230 ? -40.723 1.403 34.270 1.00 87.44 230 PHE A N 1
ATOM 1725 C CA . PHE A 1 230 ? -40.680 1.933 35.631 1.00 87.44 230 PHE A CA 1
ATOM 1726 C C . PHE A 1 230 ? -41.266 0.976 36.685 1.00 87.44 230 PHE A C 1
ATOM 1728 O O . PHE A 1 230 ? -40.631 0.696 37.696 1.00 87.44 230 PHE A O 1
ATOM 1735 N N . TYR A 1 231 ? -42.448 0.405 36.426 1.00 87.44 231 TYR A N 1
ATOM 1736 C CA . TYR A 1 231 ? -43.153 -0.472 37.374 1.00 87.44 231 TYR A CA 1
ATOM 1737 C C . TYR A 1 231 ? -42.614 -1.908 37.449 1.00 87.44 231 TYR A C 1
ATOM 1739 O O . TYR A 1 231 ? -43.080 -2.689 38.280 1.00 87.44 231 TYR A O 1
ATOM 1747 N N . GLN A 1 232 ? -41.666 -2.286 36.588 1.00 90.31 232 GLN A N 1
ATOM 1748 C CA . GLN A 1 232 ? -40.909 -3.527 36.776 1.00 90.31 232 GLN A CA 1
ATOM 1749 C C . GLN A 1 232 ? -39.858 -3.368 37.880 1.00 90.31 232 GLN A C 1
ATOM 1751 O O . GLN A 1 232 ? -39.548 -4.344 38.556 1.00 90.31 232 GLN A O 1
ATOM 1756 N N . VAL A 1 233 ? -39.358 -2.151 38.097 1.00 92.25 233 VAL A N 1
ATOM 1757 C CA . VAL A 1 233 ? -38.314 -1.866 39.090 1.00 92.25 233 VAL A CA 1
ATOM 1758 C C . VAL A 1 233 ? -38.890 -1.230 40.347 1.00 92.25 233 VAL A C 1
ATOM 1760 O O . VAL A 1 233 ? -38.431 -1.528 41.442 1.00 92.25 233 VAL A O 1
ATOM 1763 N N . PHE A 1 234 ? -39.898 -0.368 40.221 1.00 91.81 234 PHE A N 1
ATOM 1764 C CA . PHE A 1 234 ? -40.367 0.471 41.318 1.00 91.81 234 PHE A CA 1
ATOM 1765 C C . PHE A 1 234 ? -41.791 0.166 41.770 1.00 91.81 234 PHE A C 1
ATOM 1767 O O . PHE A 1 234 ? -42.709 -0.026 40.968 1.00 91.81 234 PHE A O 1
ATOM 1774 N N . VAL A 1 235 ? -41.991 0.257 43.084 1.00 91.31 235 VAL A N 1
ATOM 1775 C CA . VAL A 1 235 ? -43.298 0.434 43.723 1.00 91.31 235 VAL A CA 1
ATOM 1776 C C . VAL A 1 235 ? -43.335 1.741 44.512 1.00 91.31 235 VAL A C 1
ATOM 1778 O O . VAL A 1 235 ? -42.311 2.274 44.945 1.00 91.31 235 VAL A O 1
ATOM 1781 N N . ASP A 1 236 ? -44.539 2.275 44.705 1.00 90.31 236 ASP A N 1
ATOM 1782 C CA . ASP A 1 236 ? -44.746 3.515 45.450 1.00 90.31 236 ASP A CA 1
ATOM 1783 C C . ASP A 1 236 ? -44.439 3.339 46.948 1.00 90.31 236 ASP A C 1
ATOM 1785 O O . ASP A 1 236 ? -45.132 2.596 47.650 1.00 90.31 236 ASP A O 1
ATOM 1789 N N . GLY A 1 237 ? -43.423 4.046 47.453 1.00 88.81 237 GLY A N 1
ATOM 1790 C CA . GLY A 1 237 ? -43.043 4.021 48.864 1.00 88.81 237 GLY A CA 1
ATOM 1791 C C . GLY A 1 237 ? -44.074 4.667 49.785 1.00 88.81 237 GLY A C 1
ATOM 1792 O O . GLY A 1 237 ? -44.236 4.205 50.915 1.00 88.81 237 GLY A O 1
ATOM 1793 N N . ASP A 1 238 ? -44.861 5.640 49.306 1.00 87.12 238 ASP A N 1
ATOM 1794 C CA . ASP A 1 238 ? -45.929 6.262 50.110 1.00 87.12 238 ASP A CA 1
ATOM 1795 C C . ASP A 1 238 ? -46.972 5.214 50.524 1.00 87.12 238 ASP A C 1
ATOM 1797 O O . ASP A 1 238 ? -47.457 5.204 51.657 1.00 87.12 238 ASP A O 1
ATOM 1801 N N . SER A 1 239 ? -47.258 4.282 49.614 1.00 85.81 239 SER A N 1
ATOM 1802 C CA . SER A 1 239 ? -48.182 3.166 49.820 1.00 85.81 239 SER A CA 1
ATOM 1803 C C . SER A 1 239 ? -47.584 2.022 50.658 1.00 85.81 239 SER A C 1
ATOM 1805 O O . SER A 1 239 ? -48.324 1.146 51.103 1.00 85.81 239 SER A O 1
ATOM 1807 N N . ASN A 1 240 ? -46.270 2.038 50.908 1.00 83.12 240 ASN A N 1
ATOM 1808 C CA . ASN A 1 240 ? -45.515 0.971 51.578 1.00 83.12 240 ASN A CA 1
ATOM 1809 C C . ASN A 1 240 ? -44.763 1.436 52.844 1.00 83.12 240 ASN A C 1
ATOM 1811 O O . ASN A 1 240 ? -43.954 0.694 53.393 1.00 83.12 240 ASN A O 1
ATOM 1815 N N . GLY A 1 241 ? -45.059 2.639 53.349 1.00 86.56 241 GLY A N 1
ATOM 1816 C CA . GLY A 1 241 ? -44.533 3.139 54.626 1.00 86.56 241 GLY A CA 1
ATOM 1817 C C . GLY A 1 241 ? -43.220 3.928 54.548 1.00 86.56 241 GLY A C 1
ATOM 1818 O O . GLY A 1 241 ? -42.690 4.304 55.590 1.00 86.56 241 GLY A O 1
ATOM 1819 N N . GLU A 1 242 ? -42.731 4.239 53.348 1.00 89.88 242 GLU A N 1
ATOM 1820 C CA . GLU A 1 242 ? -41.508 5.010 53.077 1.00 89.88 242 GLU A CA 1
ATOM 1821 C C . GLU A 1 242 ? -41.861 6.260 52.256 1.00 89.88 242 GLU A C 1
ATOM 1823 O O . GLU A 1 242 ? -41.604 6.355 51.054 1.00 89.88 242 GLU A O 1
ATOM 1828 N N . ALA A 1 243 ? -42.521 7.216 52.914 1.00 91.75 243 ALA A N 1
ATOM 1829 C CA . ALA A 1 243 ? -43.070 8.384 52.237 1.00 91.75 243 ALA A CA 1
ATOM 1830 C C . ALA A 1 243 ? -41.984 9.265 51.588 1.00 91.75 243 ALA A C 1
ATOM 1832 O O . ALA A 1 243 ? -40.965 9.572 52.208 1.00 91.75 243 ALA A O 1
ATOM 1833 N N . GLY A 1 244 ? -42.228 9.721 50.360 1.00 90.94 244 GLY A N 1
ATOM 1834 C CA . GLY A 1 244 ? -41.302 10.530 49.561 1.00 90.94 244 GLY A CA 1
ATOM 1835 C C . GLY A 1 244 ? -40.301 9.722 48.731 1.00 90.94 244 GLY A C 1
ATOM 1836 O O . GLY A 1 244 ? -39.474 10.325 48.044 1.00 90.94 244 GLY A O 1
ATOM 1837 N N . TYR A 1 245 ? -40.393 8.389 48.746 1.00 93.06 245 TYR A N 1
ATOM 1838 C CA . TYR A 1 245 ? -39.496 7.497 48.014 1.00 93.06 245 TYR A CA 1
ATOM 1839 C C . TYR A 1 245 ? -40.239 6.584 47.034 1.00 93.06 245 TYR A C 1
ATOM 1841 O O . TYR A 1 245 ? -41.398 6.219 47.234 1.00 93.06 245 TYR A O 1
ATOM 1849 N N . TRP A 1 246 ? -39.532 6.185 45.985 1.00 92.56 246 TRP A N 1
ATOM 1850 C CA . TRP A 1 246 ? -39.790 4.961 45.239 1.00 92.56 246 TRP A CA 1
ATOM 1851 C C . TRP A 1 246 ? -38.971 3.832 45.850 1.00 92.56 246 TRP A C 1
ATOM 1853 O O . TRP A 1 246 ? -37.784 4.021 46.127 1.00 92.56 246 TRP A O 1
ATOM 1863 N N . LEU A 1 247 ? -39.595 2.674 46.053 1.00 94.00 247 LEU A N 1
ATOM 1864 C CA . LEU A 1 247 ? -38.903 1.466 46.495 1.00 94.00 247 LEU A CA 1
ATOM 1865 C C . LEU A 1 247 ? -38.560 0.638 45.262 1.00 94.00 247 LEU A C 1
ATOM 1867 O O . LEU A 1 247 ? -39.462 0.192 44.553 1.00 94.00 247 LEU A O 1
ATOM 1871 N N . GLY A 1 248 ? -37.267 0.511 44.991 1.00 93.31 248 GLY A N 1
ATOM 1872 C CA . GLY A 1 248 ? -36.704 -0.240 43.881 1.00 93.31 248 GLY A CA 1
ATOM 1873 C C . GLY A 1 248 ? -36.386 -1.673 44.295 1.00 93.31 248 GLY A C 1
ATOM 1874 O O . GLY A 1 248 ? -35.701 -1.884 45.298 1.00 93.31 248 GLY A O 1
ATOM 1875 N N . SER A 1 249 ? -36.868 -2.648 43.530 1.00 95.00 249 SER A N 1
ATOM 1876 C CA . SER A 1 249 ? -36.485 -4.051 43.678 1.00 95.00 249 SER A CA 1
ATOM 1877 C C . SER A 1 249 ? -36.463 -4.761 42.326 1.00 95.00 249 SER A C 1
ATOM 1879 O O . SER A 1 249 ? -37.430 -4.702 41.562 1.00 95.00 249 SER A O 1
ATOM 1881 N N . LEU A 1 250 ? -35.353 -5.426 42.026 1.00 95.88 250 LEU A N 1
ATOM 1882 C CA . LEU A 1 250 ? -35.205 -6.274 40.849 1.00 95.88 250 LEU A CA 1
ATOM 1883 C C . LEU A 1 250 ? -34.216 -7.393 41.168 1.00 95.88 250 LEU A C 1
ATOM 1885 O O . LEU A 1 250 ? -33.114 -7.125 41.635 1.00 95.88 250 LEU A O 1
ATOM 1889 N N . GLU A 1 251 ? -34.591 -8.636 40.902 1.00 95.19 251 GLU A N 1
ATOM 1890 C CA . GLU A 1 251 ? -33.671 -9.777 40.923 1.00 95.19 251 GLU A CA 1
ATOM 1891 C C . GLU A 1 251 ? -33.485 -10.248 39.485 1.00 95.19 251 GLU A C 1
ATOM 1893 O O . GLU A 1 251 ? -34.471 -10.541 38.808 1.00 95.19 251 GLU A O 1
ATOM 1898 N N . ALA A 1 252 ? -32.242 -10.240 39.013 1.00 93.38 252 ALA A N 1
ATOM 1899 C CA . ALA A 1 252 ? -31.849 -10.684 37.687 1.00 93.38 252 ALA A CA 1
ATOM 1900 C C . ALA A 1 252 ? -31.036 -11.969 37.825 1.00 93.38 252 ALA A C 1
ATOM 1902 O O . ALA A 1 252 ? -29.887 -11.934 38.261 1.00 93.38 252 ALA A O 1
ATOM 1903 N N . ASP A 1 253 ? -31.665 -13.084 37.472 1.00 90.94 253 ASP A N 1
ATOM 1904 C CA . ASP A 1 253 ? -31.045 -14.400 37.415 1.00 90.94 253 ASP A CA 1
ATOM 1905 C C . ASP A 1 253 ? -30.571 -14.653 35.979 1.00 90.94 253 ASP A C 1
ATOM 1907 O O . ASP A 1 253 ? -31.334 -14.437 35.036 1.00 90.94 253 ASP A O 1
ATOM 1911 N N . PHE A 1 254 ? -29.347 -15.138 35.797 1.00 86.38 254 PHE A N 1
ATOM 1912 C CA . PHE A 1 254 ? -28.763 -15.445 34.491 1.00 86.38 254 PHE A CA 1
ATOM 1913 C C . PHE A 1 254 ? -28.626 -16.964 34.330 1.00 86.38 254 PHE A C 1
ATOM 1915 O O . PHE A 1 254 ? -27.687 -17.562 34.850 1.00 86.38 254 PHE A O 1
ATOM 1922 N N . PRO A 1 255 ? -29.573 -17.644 33.658 1.00 79.12 255 PRO A N 1
ATOM 1923 C CA . PRO A 1 255 ? -29.464 -19.078 33.428 1.00 79.12 255 PRO A CA 1
ATOM 1924 C C . PRO A 1 255 ? -28.204 -19.406 32.622 1.00 79.12 255 PRO A C 1
ATOM 1926 O O . PRO A 1 255 ? -27.906 -18.721 31.646 1.00 79.12 255 PRO A O 1
ATOM 1929 N N . ILE A 1 256 ? -27.502 -20.478 32.987 1.00 66.44 256 ILE A N 1
ATOM 1930 C CA . ILE A 1 256 ? -26.293 -20.909 32.272 1.00 66.44 256 ILE A CA 1
ATOM 1931 C C . ILE A 1 256 ? -26.674 -21.276 30.815 1.00 66.44 256 ILE A C 1
ATOM 1933 O O . ILE A 1 256 ? -27.549 -22.134 30.631 1.00 66.44 256 ILE A O 1
ATOM 1937 N N . PRO A 1 257 ? -26.099 -20.626 29.778 1.00 57.19 257 PRO A N 1
ATOM 1938 C CA . PRO A 1 257 ? -26.398 -20.919 28.372 1.00 57.19 257 PRO A CA 1
ATOM 1939 C C . PRO A 1 257 ? -25.859 -22.289 27.910 1.00 57.19 257 PRO A C 1
ATOM 1941 O O . PRO A 1 257 ? -25.082 -22.940 28.603 1.00 57.19 257 PRO A O 1
ATOM 1944 N N . GLU A 1 258 ? -26.254 -22.741 26.709 1.00 55.31 258 GLU A N 1
ATOM 1945 C CA . GLU A 1 258 ? -25.727 -23.986 26.104 1.00 55.31 258 GLU A CA 1
ATOM 1946 C C . GLU A 1 258 ? -24.263 -23.867 25.614 1.00 55.31 258 GLU A C 1
ATOM 1948 O O . GLU A 1 258 ? -23.633 -24.904 25.375 1.00 55.31 258 GLU A O 1
ATOM 1953 N N . ASP A 1 259 ? -23.737 -22.639 25.514 1.00 53.06 259 ASP A N 1
ATOM 1954 C CA . ASP A 1 259 ? -22.367 -22.280 25.110 1.00 53.06 259 ASP A CA 1
ATOM 1955 C C . ASP A 1 259 ? -21.709 -21.439 26.230 1.00 53.06 259 ASP A C 1
ATOM 1957 O O . ASP A 1 259 ? -22.375 -20.528 26.731 1.00 53.06 259 ASP A O 1
ATOM 1961 N N . PRO A 1 260 ? -20.511 -21.791 26.743 1.00 52.84 260 PRO A N 1
ATOM 1962 C CA . PRO A 1 260 ? -20.332 -21.872 28.189 1.00 52.84 260 PRO A CA 1
ATOM 1963 C C . PRO A 1 260 ? -19.141 -21.080 28.736 1.00 52.84 260 PRO A C 1
ATOM 1965 O O . PRO A 1 260 ? -18.507 -21.540 29.678 1.00 52.84 260 PRO A O 1
ATOM 1968 N N . TYR A 1 261 ? -18.797 -19.934 28.154 1.00 62.38 261 TYR A N 1
ATOM 1969 C CA . TYR A 1 261 ? -17.755 -19.075 28.716 1.00 62.38 261 TYR A CA 1
ATOM 1970 C C . TYR A 1 261 ? -18.236 -17.629 28.815 1.00 62.38 261 TYR A C 1
ATOM 1972 O O . TYR A 1 261 ? -17.935 -16.788 27.977 1.00 62.38 261 TYR A O 1
ATOM 1980 N N . THR A 1 262 ? -19.027 -17.341 29.850 1.00 70.81 262 THR A N 1
ATOM 1981 C CA . THR A 1 262 ? -19.435 -15.971 30.181 1.00 70.81 262 THR A CA 1
ATOM 1982 C C . THR A 1 262 ? -19.038 -15.676 31.615 1.00 70.81 262 THR A C 1
ATOM 1984 O O . THR A 1 262 ? -19.544 -16.317 32.538 1.00 70.81 262 THR A O 1
ATOM 1987 N N . ALA A 1 263 ? -18.161 -14.697 31.797 1.00 74.62 263 ALA A N 1
ATOM 1988 C CA . ALA A 1 263 ? -17.879 -14.128 33.105 1.00 74.62 263 ALA A CA 1
ATOM 1989 C C . ALA A 1 263 ? -18.574 -12.774 33.233 1.00 74.62 263 ALA A C 1
ATOM 1991 O O . ALA A 1 263 ? -18.578 -11.987 32.286 1.00 74.62 263 ALA A O 1
ATOM 1992 N N . PHE A 1 264 ? -19.181 -12.511 34.386 1.00 79.19 264 PHE A N 1
ATOM 1993 C CA . PHE A 1 264 ? -19.818 -11.229 34.670 1.00 79.19 264 PHE A CA 1
ATOM 1994 C C . PHE A 1 264 ? -18.833 -10.323 35.400 1.00 79.19 264 PHE A C 1
ATOM 1996 O O . PHE A 1 264 ? -18.171 -10.764 36.326 1.00 79.19 264 PHE A O 1
ATOM 2003 N N . ASP A 1 265 ? -18.777 -9.059 35.004 1.00 77.88 265 ASP A N 1
ATOM 2004 C CA . ASP A 1 265 ? -17.997 -8.022 35.690 1.00 77.88 265 ASP A CA 1
ATOM 2005 C C . ASP A 1 265 ? -18.914 -7.196 36.602 1.00 77.88 265 ASP A C 1
ATOM 2007 O O . ASP A 1 265 ? -18.749 -7.105 37.818 1.00 77.88 265 ASP A O 1
ATOM 2011 N N . PHE A 1 266 ? -19.996 -6.658 36.033 1.00 82.31 266 PHE A N 1
ATOM 2012 C CA . PHE A 1 266 ? -21.023 -5.997 36.825 1.00 82.31 266 PHE A CA 1
ATOM 2013 C C . PHE A 1 266 ? -22.404 -6.059 36.192 1.00 82.31 266 PHE A C 1
ATOM 2015 O O . PHE A 1 266 ? -22.568 -6.197 34.978 1.00 82.31 266 PHE A O 1
ATOM 2022 N N . ALA A 1 267 ? -23.412 -5.851 37.038 1.00 88.62 267 ALA A N 1
ATOM 2023 C CA . ALA A 1 267 ? -24.778 -5.554 36.645 1.00 88.62 267 ALA A CA 1
ATOM 2024 C C . ALA A 1 267 ? -25.202 -4.178 37.174 1.00 88.62 267 ALA A C 1
ATOM 2026 O O . ALA A 1 267 ? -24.892 -3.781 38.299 1.00 88.62 267 ALA A O 1
ATOM 2027 N N . GLU A 1 268 ? -25.961 -3.441 36.374 1.00 89.06 268 GLU A N 1
ATOM 2028 C CA . GLU A 1 268 ? -26.371 -2.074 36.666 1.00 89.06 268 GLU A CA 1
ATOM 2029 C C . GLU A 1 268 ? -27.837 -1.835 36.302 1.00 89.06 268 GLU A C 1
ATOM 2031 O O . GLU A 1 268 ? -28.309 -2.271 35.255 1.00 89.06 268 GLU A O 1
ATOM 2036 N N . ILE A 1 269 ? -28.545 -1.080 37.145 1.00 90.75 269 ILE A N 1
ATOM 2037 C CA . ILE A 1 269 ? -29.789 -0.412 36.760 1.00 90.75 269 ILE A CA 1
ATOM 2038 C C . ILE A 1 269 ? -29.501 1.073 36.579 1.00 90.75 269 ILE A C 1
ATOM 2040 O O . ILE A 1 269 ? -29.064 1.746 37.520 1.00 90.75 269 ILE A O 1
ATOM 2044 N N . SER A 1 270 ? -29.814 1.606 35.403 1.00 87.88 270 SER A N 1
ATOM 2045 C CA . SER A 1 270 ? -29.672 3.036 35.145 1.00 87.88 270 SER A CA 1
ATOM 2046 C C . SER A 1 270 ? -30.723 3.593 34.191 1.00 87.88 270 SER A C 1
ATOM 2048 O O . SER A 1 270 ? -31.557 2.874 33.639 1.00 87.88 270 SER A O 1
ATOM 2050 N N . THR A 1 271 ? -30.754 4.921 34.085 1.00 86.19 271 THR A N 1
ATOM 2051 C CA . THR A 1 271 ? -31.641 5.661 33.169 1.00 86.19 271 THR A CA 1
ATOM 2052 C C . THR A 1 271 ? -31.065 5.819 31.766 1.00 86.19 271 THR A C 1
ATOM 2054 O O . THR A 1 271 ? -31.649 6.507 30.934 1.00 86.19 271 THR A O 1
ATOM 2057 N N . GLU A 1 272 ? -29.894 5.243 31.530 1.00 78.62 272 GLU A N 1
ATOM 2058 C CA . GLU A 1 272 ? -29.202 5.242 30.253 1.00 78.62 272 GLU A CA 1
ATOM 2059 C C . GLU A 1 272 ? -28.907 3.783 29.917 1.00 78.62 272 GLU A C 1
ATOM 2061 O O . GLU A 1 272 ? -28.619 2.976 30.803 1.00 78.62 272 GLU A O 1
ATOM 2066 N N . ASP A 1 273 ? -29.036 3.410 28.651 1.00 76.25 273 ASP A N 1
ATOM 2067 C CA . ASP A 1 273 ? -28.482 2.135 28.241 1.00 76.25 273 ASP A CA 1
ATOM 2068 C C . ASP A 1 273 ? -26.959 2.246 28.249 1.00 76.25 273 ASP A C 1
ATOM 2070 O O . ASP A 1 273 ? -26.377 3.308 28.003 1.00 76.25 273 ASP A O 1
ATOM 2074 N N . ILE A 1 274 ? -26.284 1.119 28.447 1.00 67.56 274 ILE A N 1
ATOM 2075 C CA . ILE A 1 274 ? -24.930 0.995 27.915 1.00 67.56 274 ILE A CA 1
ATOM 2076 C C . ILE A 1 274 ? -25.111 0.770 26.404 1.00 67.56 274 ILE A C 1
ATOM 2078 O O . ILE A 1 274 ? -24.939 -0.342 25.907 1.00 67.56 274 ILE A O 1
ATOM 2082 N N . ALA A 1 275 ? -25.587 1.798 25.679 1.00 51.16 275 ALA A N 1
ATOM 2083 C CA . ALA A 1 275 ? -25.593 1.814 24.221 1.00 51.16 275 ALA A CA 1
ATOM 2084 C C . ALA A 1 275 ? -24.147 1.787 23.777 1.00 51.16 275 ALA A C 1
ATOM 2086 O O . ALA A 1 275 ? -23.415 2.776 23.910 1.00 51.16 275 ALA A O 1
ATOM 2087 N N . ILE A 1 276 ? -23.757 0.653 23.221 1.00 51.41 276 ILE A N 1
ATOM 2088 C CA . ILE A 1 276 ? -22.497 0.562 22.525 1.00 51.41 276 ILE A CA 1
ATOM 2089 C C . ILE A 1 276 ? -22.789 0.798 21.060 1.00 51.41 276 ILE A C 1
ATOM 2091 O O . ILE A 1 276 ? -23.339 -0.050 20.361 1.00 51.41 276 ILE A O 1
ATOM 2095 N N . ASP A 1 277 ? -22.412 1.984 20.609 1.00 42.19 277 ASP A N 1
ATOM 2096 C CA . ASP A 1 277 ? -22.156 2.206 19.202 1.00 42.19 277 ASP A CA 1
ATOM 2097 C C . ASP A 1 277 ? -20.797 1.560 18.896 1.00 42.19 277 ASP A C 1
ATOM 2099 O O . ASP A 1 277 ? -19.758 2.211 18.953 1.00 42.19 277 ASP A O 1
ATOM 2103 N N . LEU A 1 278 ? -20.799 0.241 18.666 1.00 47.38 278 LEU A N 1
ATOM 2104 C CA . LEU A 1 278 ? -19.745 -0.413 17.891 1.00 47.38 278 LEU A CA 1
ATOM 2105 C C . LEU A 1 278 ? -20.098 -0.280 16.411 1.00 47.38 278 LEU A C 1
ATOM 2107 O O . LEU A 1 278 ? -20.171 -1.267 15.682 1.00 47.38 278 LEU A O 1
ATOM 2111 N N . THR A 1 279 ? -20.322 0.945 15.943 1.00 43.03 279 THR A N 1
ATOM 2112 C CA . THR A 1 279 ? -19.753 1.278 14.640 1.00 43.03 279 THR A CA 1
ATOM 2113 C C . THR A 1 279 ? -18.274 0.984 14.814 1.00 43.03 279 THR A C 1
ATOM 2115 O O . THR A 1 279 ? -17.596 1.634 15.611 1.00 43.03 279 THR A O 1
ATOM 2118 N N . GLU A 1 280 ? -17.902 -0.173 14.277 1.00 44.66 280 GLU A N 1
ATOM 2119 C CA . GLU A 1 280 ? -16.682 -0.911 14.540 1.00 44.66 280 GLU A CA 1
ATOM 2120 C C . GLU A 1 280 ? -15.533 0.101 14.665 1.00 44.66 280 GLU A C 1
ATOM 2122 O O . GLU A 1 280 ? -15.412 1.020 13.865 1.00 44.66 280 GLU A O 1
ATOM 2127 N N . ASN A 1 281 ? -14.714 0.056 15.715 1.00 52.22 281 ASN A N 1
ATOM 2128 C CA . ASN A 1 281 ? -13.546 0.941 15.742 1.00 52.22 281 ASN A CA 1
ATOM 2129 C C . ASN A 1 281 ? -12.501 0.388 14.767 1.00 52.22 281 ASN A C 1
ATOM 2131 O O . ASN A 1 281 ? -11.367 0.209 15.145 1.00 52.22 281 ASN A O 1
ATOM 2135 N N . ASN A 1 282 ? -12.849 0.108 13.511 1.00 55.59 282 ASN A N 1
ATOM 2136 C CA . ASN A 1 282 ? -11.946 -0.451 12.507 1.00 55.59 282 ASN A CA 1
ATOM 2137 C C . ASN A 1 282 ? -11.047 0.627 11.892 1.00 55.59 282 ASN A C 1
ATOM 2139 O O . ASN A 1 282 ? -10.583 0.482 10.758 1.00 55.59 282 ASN A O 1
ATOM 2143 N N . ALA A 1 283 ? -10.842 1.752 12.587 1.00 66.56 283 ALA A N 1
ATOM 2144 C CA . ALA A 1 283 ? -9.900 2.733 12.101 1.00 66.56 283 ALA A CA 1
ATOM 2145 C C . ALA A 1 283 ? -8.495 2.149 12.259 1.00 66.56 283 ALA A C 1
ATOM 2147 O O . ALA A 1 283 ? -8.126 1.640 13.318 1.00 66.56 283 ALA A O 1
ATOM 2148 N N . ASN A 1 284 ? -7.722 2.214 11.185 1.00 76.50 284 ASN A N 1
ATOM 2149 C CA . ASN A 1 284 ? -6.420 1.578 11.105 1.00 76.50 284 ASN A CA 1
ATOM 2150 C C . ASN A 1 284 ? -5.378 2.622 10.727 1.00 76.50 284 ASN A C 1
ATOM 2152 O O . ASN A 1 284 ? -5.645 3.510 9.916 1.00 76.50 284 ASN A O 1
ATOM 2156 N N . ILE A 1 285 ? -4.180 2.495 11.279 1.00 82.88 285 ILE A N 1
ATOM 2157 C CA . ILE A 1 285 ? -3.001 3.208 10.788 1.00 82.88 285 ILE A CA 1
ATOM 2158 C C . ILE A 1 285 ? -1.981 2.157 10.395 1.00 82.88 285 ILE A C 1
ATOM 2160 O O . ILE A 1 285 ? -1.623 1.334 11.232 1.00 82.88 285 ILE A O 1
ATOM 2164 N N . TYR A 1 286 ? -1.492 2.196 9.164 1.00 78.88 286 TYR A N 1
ATOM 2165 C CA . TYR A 1 286 ? -0.399 1.331 8.741 1.00 78.88 286 TYR A CA 1
ATOM 2166 C C . TYR A 1 286 ? 0.639 2.088 7.923 1.00 78.88 286 TYR A C 1
ATOM 2168 O O . TYR A 1 286 ? 0.408 3.203 7.444 1.00 78.88 286 TYR A O 1
ATOM 2176 N N . GLY A 1 287 ? 1.797 1.461 7.787 1.00 82.19 287 GLY A N 1
ATOM 2177 C CA . GLY A 1 287 ? 2.884 1.938 6.955 1.00 82.19 287 GLY A CA 1
ATOM 2178 C C . GLY A 1 287 ? 4.004 0.912 6.878 1.00 82.19 287 GLY A C 1
ATOM 2179 O O . GLY A 1 287 ? 3.907 -0.201 7.403 1.00 82.19 287 GLY A O 1
ATOM 2180 N N . MET A 1 288 ? 5.081 1.329 6.236 1.00 83.06 288 MET A N 1
ATOM 2181 C CA . MET A 1 288 ? 6.282 0.550 6.009 1.00 83.06 288 MET A CA 1
ATOM 2182 C C . MET A 1 288 ? 7.455 1.150 6.774 1.00 83.06 288 MET A C 1
ATOM 2184 O O . MET A 1 288 ? 7.660 2.362 6.816 1.00 83.06 288 MET A O 1
ATOM 2188 N N . LYS A 1 289 ? 8.268 0.285 7.361 1.00 90.31 289 LYS A N 1
ATOM 2189 C CA . LYS A 1 289 ? 9.626 0.596 7.782 1.00 90.31 289 LYS A CA 1
ATOM 2190 C C . LYS A 1 289 ? 10.571 0.114 6.697 1.00 90.31 289 LYS A C 1
ATOM 2192 O O . LYS A 1 289 ? 10.475 -1.044 6.316 1.00 90.31 289 LYS A O 1
ATOM 2197 N N . TRP A 1 290 ? 11.503 0.950 6.267 1.00 85.44 290 TRP A N 1
ATOM 2198 C CA . TRP A 1 290 ? 12.513 0.605 5.266 1.00 85.44 290 TRP A CA 1
ATOM 2199 C C . TRP A 1 290 ? 13.904 1.093 5.688 1.00 85.44 290 TRP A C 1
ATOM 2201 O O . TRP A 1 290 ? 14.036 1.988 6.538 1.00 85.44 290 TRP A O 1
ATOM 2211 N N . GLU A 1 291 ? 14.938 0.446 5.154 1.00 85.19 291 GLU A N 1
ATOM 2212 C CA . GLU A 1 291 ? 16.320 0.925 5.247 1.00 85.19 291 GLU A CA 1
ATOM 2213 C C . GLU A 1 291 ? 16.555 1.996 4.184 1.00 85.19 291 GLU A C 1
ATOM 2215 O O . GLU A 1 291 ? 16.485 1.695 3.000 1.00 85.19 291 GLU A O 1
ATOM 2220 N N . ASP A 1 292 ? 16.851 3.221 4.617 1.00 76.75 292 ASP A N 1
ATOM 2221 C CA . ASP A 1 292 ? 17.184 4.335 3.730 1.00 76.75 292 ASP A CA 1
ATOM 2222 C C . ASP A 1 292 ? 18.658 4.288 3.371 1.00 76.75 292 ASP A C 1
ATOM 2224 O O . ASP A 1 292 ? 19.535 4.692 4.141 1.00 76.75 292 ASP A O 1
ATOM 2228 N N . ILE A 1 293 ? 18.927 3.700 2.218 1.00 73.88 293 ILE A N 1
ATOM 2229 C CA . ILE A 1 293 ? 20.268 3.346 1.792 1.00 73.88 293 ILE A CA 1
ATOM 2230 C C . ILE A 1 293 ? 20.981 4.570 1.202 1.00 73.88 293 ILE A C 1
ATOM 2232 O O . ILE A 1 293 ? 22.203 4.681 1.336 1.00 73.88 293 ILE A O 1
ATOM 2236 N N . ASN A 1 294 ? 20.248 5.489 0.567 1.00 64.50 294 ASN A N 1
ATOM 2237 C CA . ASN A 1 294 ? 20.812 6.677 -0.086 1.00 64.50 294 ASN A CA 1
ATOM 2238 C C . ASN A 1 294 ? 20.609 7.990 0.704 1.00 64.50 294 ASN A C 1
ATOM 2240 O O . ASN A 1 294 ? 21.057 9.054 0.266 1.00 64.50 294 ASN A O 1
ATOM 2244 N N . GLU A 1 295 ? 20.011 7.905 1.892 1.00 76.75 295 GLU A N 1
ATOM 2245 C CA . GLU A 1 295 ? 19.734 8.987 2.844 1.00 76.75 295 GLU A CA 1
ATOM 2246 C C . GLU A 1 295 ? 18.791 10.084 2.311 1.00 76.75 295 GLU A C 1
ATOM 2248 O O . GLU A 1 295 ? 18.808 11.222 2.806 1.00 76.75 295 GLU A O 1
ATOM 2253 N N . ASN A 1 296 ? 17.984 9.792 1.286 1.00 67.75 296 ASN A N 1
ATOM 2254 C CA . ASN A 1 296 ? 17.128 10.789 0.639 1.00 67.75 296 ASN A CA 1
ATOM 2255 C C . ASN A 1 296 ? 15.770 10.987 1.360 1.00 67.75 296 ASN A C 1
ATOM 2257 O O . ASN A 1 296 ? 15.092 11.994 1.121 1.00 67.75 296 ASN A O 1
ATOM 2261 N N . GLY A 1 297 ? 15.395 10.086 2.278 1.00 71.94 297 GLY A N 1
ATOM 2262 C CA . GLY A 1 297 ? 14.132 10.104 3.020 1.00 71.94 297 GLY A CA 1
ATOM 2263 C C . GLY A 1 297 ? 12.884 9.738 2.201 1.00 71.94 297 GLY A C 1
ATOM 2264 O O . GLY A 1 297 ? 11.773 10.076 2.619 1.00 71.94 297 GLY A O 1
ATOM 2265 N N . ILE A 1 298 ? 13.046 9.084 1.054 1.00 71.62 298 ILE A N 1
ATOM 2266 C CA . ILE A 1 298 ? 12.016 8.599 0.131 1.00 71.62 298 ILE A CA 1
ATOM 2267 C C . ILE A 1 298 ? 12.244 7.099 -0.078 1.00 71.62 298 ILE A C 1
ATOM 2269 O O . ILE A 1 298 ? 13.330 6.721 -0.474 1.00 71.62 298 ILE A O 1
ATOM 2273 N N . ALA A 1 299 ? 11.221 6.272 0.162 1.00 67.12 299 ALA A N 1
ATOM 2274 C CA . ALA A 1 299 ? 11.329 4.832 -0.056 1.00 67.12 299 ALA A CA 1
ATOM 2275 C C . ALA A 1 299 ? 11.433 4.529 -1.555 1.00 67.12 299 ALA A C 1
ATOM 2277 O O . ALA A 1 299 ? 10.451 4.675 -2.292 1.00 67.12 299 ALA A O 1
ATOM 2278 N N . ASP A 1 300 ? 12.592 4.070 -1.998 1.00 62.75 300 ASP A N 1
ATOM 2279 C CA . ASP A 1 300 ? 12.821 3.685 -3.378 1.00 62.75 300 ASP A CA 1
ATOM 2280 C C . ASP A 1 300 ? 12.314 2.250 -3.583 1.00 62.75 300 ASP A C 1
ATOM 2282 O O . ASP A 1 300 ? 12.878 1.277 -3.091 1.00 62.75 300 ASP A O 1
ATOM 2286 N N . THR A 1 301 ? 11.210 2.088 -4.311 1.00 61.09 301 THR A N 1
ATOM 2287 C CA . THR A 1 301 ? 10.753 0.789 -4.835 1.00 61.09 301 THR A CA 1
ATOM 2288 C C . THR A 1 301 ? 10.886 0.838 -6.350 1.00 61.09 301 THR A C 1
ATOM 2290 O O . THR A 1 301 ? 10.398 1.761 -6.998 1.00 61.09 301 THR A O 1
ATOM 2293 N N . PHE A 1 302 ? 11.602 -0.128 -6.939 1.00 69.69 302 PHE A N 1
ATOM 2294 C CA . PHE A 1 302 ? 11.933 -0.072 -8.372 1.00 69.69 302 PHE A CA 1
ATOM 2295 C C . PHE A 1 302 ? 10.687 -0.086 -9.275 1.00 69.69 302 PHE A C 1
ATOM 2297 O O . PHE A 1 302 ? 10.720 0.465 -10.370 1.00 69.69 302 PHE A O 1
ATOM 2304 N N . ILE A 1 303 ? 9.590 -0.691 -8.803 1.00 79.75 303 ILE A N 1
ATOM 2305 C CA . ILE A 1 303 ? 8.256 -0.660 -9.415 1.00 79.75 303 ILE A CA 1
ATOM 2306 C C . ILE A 1 303 ? 7.222 -0.391 -8.306 1.00 79.75 303 ILE A C 1
ATOM 2308 O O . ILE A 1 303 ? 7.266 -1.053 -7.269 1.00 79.75 303 ILE A O 1
ATOM 2312 N N . ILE A 1 304 ? 6.297 0.546 -8.534 1.00 74.19 304 ILE A N 1
ATOM 2313 C CA . ILE A 1 304 ? 5.161 0.902 -7.661 1.00 74.19 304 ILE A CA 1
ATOM 2314 C C . ILE A 1 304 ? 3.819 0.582 -8.332 1.00 74.19 304 ILE A C 1
ATOM 2316 O O . ILE A 1 304 ? 3.756 0.519 -9.555 1.00 74.19 304 ILE A O 1
ATOM 2320 N N . GLY A 1 305 ? 2.747 0.430 -7.553 1.00 75.56 305 GLY A N 1
ATOM 2321 C CA . GLY A 1 305 ? 1.379 0.244 -8.063 1.00 75.56 305 GLY A CA 1
ATOM 2322 C C . GLY A 1 305 ? 0.790 -1.150 -7.846 1.00 75.56 305 GLY A C 1
ATOM 2323 O O . GLY A 1 305 ? 1.525 -2.131 -7.715 1.00 75.56 305 GLY A O 1
ATOM 2324 N N . ASP A 1 306 ? -0.544 -1.240 -7.811 1.00 80.06 306 ASP A N 1
ATOM 2325 C CA . ASP A 1 306 ? -1.295 -2.506 -7.696 1.00 80.06 306 ASP A CA 1
ATOM 2326 C C . ASP A 1 306 ? -2.627 -2.457 -8.489 1.00 80.06 306 ASP A C 1
ATOM 2328 O O . ASP A 1 306 ? -3.675 -2.098 -7.934 1.00 80.06 306 ASP A O 1
ATOM 2332 N N . PRO A 1 307 ? -2.628 -2.834 -9.785 1.00 86.69 307 PRO A N 1
ATOM 2333 C CA . PRO A 1 307 ? -1.489 -3.334 -10.559 1.00 86.69 307 PRO A CA 1
ATOM 2334 C C . PRO A 1 307 ? -0.638 -2.220 -11.199 1.00 86.69 307 PRO A C 1
ATOM 2336 O O . PRO A 1 307 ? -1.174 -1.169 -11.547 1.00 86.69 307 PRO A O 1
ATOM 2339 N N . PRO A 1 308 ? 0.668 -2.455 -11.427 1.00 91.12 308 PRO A N 1
ATOM 2340 C CA . PRO A 1 308 ? 1.552 -1.448 -12.004 1.00 91.12 308 PRO A CA 1
ATOM 2341 C C . PRO A 1 308 ? 1.393 -1.312 -13.530 1.00 91.12 308 PRO A C 1
ATOM 2343 O O . PRO A 1 308 ? 1.319 -2.305 -14.260 1.00 91.12 308 PRO A O 1
ATOM 2346 N N . ASP A 1 309 ? 1.456 -0.075 -14.023 1.00 97.31 309 ASP A N 1
ATOM 2347 C CA . ASP A 1 309 ? 1.635 0.267 -15.437 1.00 97.31 309 ASP A CA 1
ATOM 2348 C C . ASP A 1 309 ? 3.110 0.594 -15.697 1.00 97.31 309 ASP A C 1
ATOM 2350 O O . ASP A 1 309 ? 3.660 1.544 -15.135 1.00 97.31 309 ASP A O 1
ATOM 2354 N N . VAL A 1 310 ? 3.773 -0.171 -16.564 1.00 97.19 310 VAL A N 1
ATOM 2355 C CA . VAL A 1 310 ? 5.227 -0.114 -16.748 1.00 97.19 310 VAL A CA 1
ATOM 2356 C C . VAL A 1 310 ? 5.597 0.220 -18.194 1.00 97.19 310 VAL A C 1
ATOM 2358 O O . VAL A 1 310 ? 5.240 -0.490 -19.135 1.00 97.19 310 VAL A O 1
ATOM 2361 N N . VAL A 1 311 ? 6.360 1.298 -18.384 1.00 98.50 311 VAL A N 1
ATOM 2362 C CA . VAL A 1 311 ? 6.846 1.762 -19.690 1.00 98.50 311 VAL A CA 1
ATOM 2363 C C . VAL A 1 311 ? 8.363 1.596 -19.768 1.00 98.50 311 VAL A C 1
ATOM 2365 O O . VAL A 1 311 ? 9.125 2.331 -19.137 1.00 98.50 311 VAL A O 1
ATOM 2368 N N . PHE A 1 312 ? 8.808 0.648 -20.592 1.00 98.44 312 PHE A N 1
ATOM 2369 C CA . PHE A 1 312 ? 10.215 0.440 -20.929 1.00 98.44 312 PHE A CA 1
ATOM 2370 C C . PHE A 1 312 ? 10.621 1.387 -22.058 1.00 98.44 312 PHE A C 1
ATOM 2372 O O . PHE A 1 312 ? 10.078 1.311 -23.161 1.00 98.44 312 PHE A O 1
ATOM 2379 N N . VAL A 1 313 ? 11.586 2.269 -21.804 1.00 98.44 313 VAL A N 1
ATOM 2380 C CA . VAL A 1 313 ? 12.129 3.202 -22.799 1.00 98.44 313 VAL A CA 1
ATOM 2381 C C . VAL A 1 313 ? 13.583 2.836 -23.076 1.00 98.44 313 VAL A C 1
ATOM 2383 O O . VAL A 1 313 ? 14.449 3.019 -22.226 1.00 98.44 313 VAL A O 1
ATOM 2386 N N . ILE A 1 314 ? 13.841 2.296 -24.266 1.00 98.19 314 ILE A N 1
ATOM 2387 C CA . ILE A 1 314 ? 15.081 1.586 -24.598 1.00 98.19 314 ILE A CA 1
ATOM 2388 C C . ILE A 1 314 ? 15.810 2.310 -25.727 1.00 98.19 314 ILE A C 1
ATOM 2390 O O . ILE A 1 314 ? 15.258 2.458 -26.827 1.00 98.19 314 ILE A O 1
ATOM 2394 N N . ASP A 1 315 ? 17.048 2.744 -25.479 1.00 97.62 315 ASP A N 1
ATOM 2395 C CA . ASP A 1 315 ? 17.904 3.253 -26.546 1.00 97.62 315 ASP A CA 1
ATOM 2396 C C . ASP A 1 315 ? 18.236 2.112 -27.517 1.00 97.62 315 ASP A C 1
ATOM 2398 O O . ASP A 1 315 ? 18.655 1.019 -27.163 1.00 97.62 315 ASP A O 1
ATOM 2402 N N . THR A 1 316 ? 18.016 2.366 -28.793 1.00 97.50 316 THR A N 1
ATOM 2403 C CA . THR A 1 316 ? 18.357 1.474 -29.903 1.00 97.50 316 THR A CA 1
ATOM 2404 C C . THR A 1 316 ? 19.244 2.209 -30.899 1.00 97.50 316 THR A C 1
ATOM 2406 O O . THR A 1 316 ? 19.302 1.857 -32.073 1.00 97.50 316 THR A O 1
ATOM 2409 N N . SER A 1 317 ? 19.921 3.273 -30.465 1.00 96.69 317 SER A N 1
ATOM 2410 C CA . SER A 1 317 ? 20.887 4.016 -31.260 1.00 96.69 317 SER A CA 1
ATOM 2411 C C . SER A 1 317 ? 22.062 3.135 -31.684 1.00 96.69 317 SER A C 1
ATOM 2413 O O . SER A 1 317 ? 22.304 2.055 -31.160 1.00 96.69 317 SER A O 1
ATOM 2415 N N . GLY A 1 318 ? 22.828 3.579 -32.683 1.00 96.25 318 GLY A N 1
ATOM 2416 C CA . GLY A 1 318 ? 23.925 2.761 -33.210 1.00 96.25 318 GLY A CA 1
ATOM 2417 C C . GLY A 1 318 ? 25.053 2.475 -32.207 1.00 96.25 318 GLY A C 1
ATOM 2418 O O . GLY A 1 318 ? 25.898 1.629 -32.497 1.00 96.25 318 GLY A O 1
ATOM 2419 N N . SER A 1 319 ? 25.121 3.182 -31.073 1.00 95.50 319 SER A N 1
ATOM 2420 C CA . SER A 1 319 ? 26.111 2.905 -30.028 1.00 95.50 319 SER A CA 1
ATOM 2421 C C . SER A 1 319 ? 25.779 1.654 -29.219 1.00 95.50 319 SER A C 1
ATOM 2423 O O . SER A 1 319 ? 26.719 0.943 -28.857 1.00 95.50 319 SER A O 1
ATOM 2425 N N . THR A 1 320 ? 24.502 1.286 -29.076 1.00 97.06 320 THR A N 1
ATOM 2426 C CA . THR A 1 320 ? 24.112 0.100 -28.298 1.00 97.06 320 THR A CA 1
ATOM 2427 C C . THR A 1 320 ? 24.580 -1.212 -28.937 1.00 97.06 320 THR A C 1
ATOM 2429 O O . THR A 1 320 ? 24.754 -2.221 -28.258 1.00 97.06 320 THR A O 1
ATOM 2432 N N . GLY A 1 321 ? 24.918 -1.196 -30.232 1.00 96.06 321 GLY A N 1
ATOM 2433 C CA . GLY A 1 321 ? 25.569 -2.310 -30.929 1.00 96.06 321 GLY A CA 1
ATOM 2434 C C . GLY A 1 321 ? 27.052 -2.526 -30.578 1.00 96.06 321 GLY A C 1
ATOM 2435 O O . GLY A 1 321 ? 27.697 -3.399 -31.170 1.00 96.06 321 GLY A O 1
ATOM 2436 N N . ASN A 1 322 ? 27.633 -1.727 -29.677 1.00 96.06 322 ASN A N 1
ATOM 2437 C CA . ASN A 1 322 ? 28.988 -1.928 -29.163 1.00 96.06 322 ASN A CA 1
ATOM 2438 C C . ASN A 1 322 ? 29.032 -3.076 -28.146 1.00 96.06 322 ASN A C 1
ATOM 2440 O O . ASN A 1 322 ? 28.058 -3.348 -27.456 1.00 96.06 322 ASN A O 1
ATOM 2444 N N . ALA A 1 323 ? 30.193 -3.725 -28.022 1.00 96.50 323 ALA A N 1
ATOM 2445 C CA . ALA A 1 323 ? 30.395 -4.787 -27.038 1.00 96.50 323 ALA A CA 1
ATOM 2446 C C . ALA A 1 323 ? 30.269 -4.257 -25.600 1.00 96.50 323 ALA A C 1
ATOM 2448 O O . ALA A 1 323 ? 30.867 -3.227 -25.268 1.00 96.50 323 ALA A O 1
ATOM 2449 N N . PHE A 1 324 ? 29.573 -5.006 -24.748 1.00 96.75 324 PHE A N 1
ATOM 2450 C CA . PHE A 1 324 ? 29.455 -4.736 -23.321 1.00 96.75 324 PHE A CA 1
ATOM 2451 C C . PHE A 1 324 ? 30.321 -5.709 -22.518 1.00 96.75 324 PHE A C 1
ATOM 2453 O O . PHE A 1 324 ? 30.560 -6.849 -22.914 1.00 96.75 324 PHE A O 1
ATOM 2460 N N . VAL A 1 325 ? 30.889 -5.230 -21.415 1.00 92.56 325 VAL A N 1
ATOM 2461 C CA . VAL A 1 325 ? 31.785 -6.040 -20.578 1.00 92.56 325 VAL A CA 1
ATOM 2462 C C . VAL A 1 325 ? 30.983 -6.762 -19.497 1.00 92.56 325 VAL A C 1
ATOM 2464 O O . VAL A 1 325 ? 29.960 -6.257 -19.060 1.00 92.56 325 VAL A O 1
ATOM 2467 N N . GLY A 1 326 ? 31.457 -7.914 -19.024 1.00 91.44 326 GLY A N 1
ATOM 2468 C CA . GLY A 1 326 ? 30.787 -8.703 -17.980 1.00 91.44 326 GLY A CA 1
ATOM 2469 C C . GLY A 1 326 ? 30.606 -10.159 -18.395 1.00 91.44 326 GLY A C 1
ATOM 2470 O O . GLY A 1 326 ? 31.294 -10.641 -19.304 1.00 91.44 326 GLY A O 1
ATOM 2471 N N . SER A 1 327 ? 29.705 -10.867 -17.716 1.00 90.62 327 SER A N 1
ATOM 2472 C CA . SER A 1 327 ? 29.290 -12.214 -18.115 1.00 90.62 327 SER A CA 1
ATOM 2473 C C . SER A 1 327 ? 28.688 -12.242 -19.520 1.00 90.62 327 SER A C 1
ATOM 2475 O O . SER A 1 327 ? 27.995 -11.319 -19.944 1.00 90.62 327 SER A O 1
ATOM 2477 N N . THR A 1 328 ? 28.954 -13.336 -20.238 1.00 94.81 328 THR A N 1
ATOM 2478 C CA . THR A 1 328 ? 28.396 -13.559 -21.576 1.00 94.81 328 THR A CA 1
ATOM 2479 C C . THR A 1 328 ? 26.926 -13.952 -21.487 1.00 94.81 328 THR A C 1
ATOM 2481 O O . THR A 1 328 ? 26.551 -14.827 -20.703 1.00 94.81 328 THR A O 1
ATOM 2484 N N . ILE A 1 329 ? 26.118 -13.309 -22.319 1.00 92.56 329 ILE A N 1
ATOM 2485 C CA . ILE A 1 329 ? 24.678 -13.531 -22.487 1.00 92.56 329 ILE A CA 1
ATOM 2486 C C . ILE A 1 329 ? 24.341 -13.973 -23.917 1.00 92.56 329 ILE A C 1
ATOM 2488 O O . ILE A 1 329 ? 23.247 -14.475 -24.166 1.00 92.56 329 ILE A O 1
ATOM 2492 N N . GLY A 1 330 ? 25.305 -13.885 -24.838 1.00 96.06 330 GLY A N 1
ATOM 2493 C CA . GLY A 1 330 ? 25.149 -14.285 -26.229 1.00 96.06 330 GLY A CA 1
ATOM 2494 C C . GLY A 1 330 ? 24.470 -13.218 -27.087 1.00 96.06 330 GLY A C 1
ATOM 2495 O O . GLY A 1 330 ? 24.470 -12.040 -26.751 1.00 96.06 330 GLY A O 1
ATOM 2496 N N . ASP A 1 331 ? 23.953 -13.657 -28.234 1.00 97.12 331 ASP A N 1
ATOM 2497 C CA . ASP A 1 331 ? 23.159 -12.853 -29.175 1.00 97.12 331 ASP A CA 1
ATOM 2498 C C . ASP A 1 331 ? 21.681 -13.027 -28.806 1.00 97.12 331 ASP A C 1
ATOM 2500 O O . ASP A 1 331 ? 21.071 -14.059 -29.113 1.00 97.12 331 ASP A O 1
ATOM 2504 N N . VAL A 1 332 ? 21.146 -12.074 -28.045 1.00 97.31 332 VAL A N 1
ATOM 2505 C CA . VAL A 1 332 ? 19.822 -12.166 -27.418 1.00 97.31 332 VAL A CA 1
ATOM 2506 C C . VAL A 1 332 ? 18.734 -11.780 -28.416 1.00 97.31 332 VAL A C 1
ATOM 2508 O O . VAL A 1 332 ? 17.675 -12.412 -28.450 1.00 97.31 332 VAL A O 1
ATOM 2511 N N . ASN A 1 333 ? 18.996 -10.779 -29.259 1.00 96.88 333 ASN A N 1
ATOM 2512 C CA . ASN A 1 333 ? 18.041 -10.273 -30.248 1.00 96.88 333 ASN A CA 1
ATOM 2513 C C . ASN A 1 333 ? 18.138 -10.983 -31.619 1.00 96.88 333 ASN A C 1
ATOM 2515 O O . ASN A 1 333 ? 17.283 -10.787 -32.489 1.00 96.88 333 ASN A O 1
ATOM 2519 N N . GLY A 1 334 ? 19.140 -11.838 -31.832 1.00 96.62 334 GLY A N 1
ATOM 2520 C CA . GLY A 1 334 ? 19.349 -12.592 -33.066 1.00 96.62 334 GLY A CA 1
ATOM 2521 C C . GLY A 1 334 ? 19.826 -11.730 -34.237 1.00 96.62 334 GLY A C 1
ATOM 2522 O O . GLY A 1 334 ? 19.459 -12.011 -35.386 1.00 96.62 334 GLY A O 1
ATOM 2523 N N . ASP A 1 335 ? 20.563 -10.649 -33.982 1.00 95.12 335 ASP A N 1
ATOM 2524 C CA . ASP A 1 335 ? 21.087 -9.752 -35.019 1.00 95.12 335 ASP A CA 1
ATOM 2525 C C . ASP A 1 335 ? 22.466 -10.169 -35.570 1.00 95.12 335 ASP A C 1
ATOM 2527 O O . ASP A 1 335 ? 22.923 -9.645 -36.595 1.00 95.12 335 ASP A O 1
ATOM 2531 N N . GLY A 1 336 ? 23.086 -11.185 -34.965 1.00 96.12 336 GLY A N 1
ATOM 2532 C CA . GLY A 1 336 ? 24.382 -11.732 -35.347 1.00 96.12 336 GLY A CA 1
ATOM 2533 C C . GLY A 1 336 ? 25.578 -11.087 -34.644 1.00 96.12 336 GLY A C 1
ATOM 2534 O O . GLY A 1 336 ? 26.718 -11.476 -34.935 1.00 96.12 336 GLY A O 1
ATOM 2535 N N . LYS A 1 337 ? 25.358 -10.128 -33.742 1.00 96.88 337 LYS A N 1
ATOM 2536 C CA . LYS A 1 337 ? 26.333 -9.630 -32.770 1.00 96.88 337 LYS A CA 1
ATOM 2537 C C . LYS A 1 337 ? 25.945 -10.191 -31.400 1.00 96.88 337 LYS A C 1
ATOM 2539 O O . LYS A 1 337 ? 24.779 -10.279 -31.074 1.00 96.88 337 LYS A O 1
ATOM 2544 N N . ALA A 1 338 ? 26.935 -10.625 -30.630 1.00 97.38 338 ALA A N 1
ATOM 2545 C CA . ALA A 1 338 ? 26.712 -11.168 -29.295 1.00 97.38 338 ALA A CA 1
ATOM 2546 C C . ALA A 1 338 ? 27.352 -10.260 -28.253 1.00 97.38 338 ALA A C 1
ATOM 2548 O O . ALA A 1 338 ? 28.372 -9.621 -28.546 1.00 97.38 338 ALA A O 1
ATOM 2549 N N . ASP A 1 339 ? 26.805 -10.294 -27.040 1.00 96.88 339 ASP A N 1
ATOM 2550 C CA . ASP A 1 339 ? 27.312 -9.574 -25.874 1.00 96.88 339 ASP A CA 1
ATOM 2551 C C . ASP A 1 339 ? 27.431 -8.058 -26.139 1.00 96.88 339 ASP A C 1
ATOM 2553 O O . ASP A 1 339 ? 28.410 -7.409 -25.754 1.00 96.88 339 ASP A O 1
ATOM 2557 N N . THR A 1 340 ? 26.462 -7.490 -26.863 1.00 98.06 340 THR A N 1
ATOM 2558 C CA . THR A 1 340 ? 26.350 -6.040 -27.064 1.00 98.06 340 THR A CA 1
ATOM 2559 C C . THR A 1 340 ? 25.659 -5.356 -25.884 1.00 98.06 340 THR A C 1
ATOM 2561 O O . THR A 1 340 ? 25.087 -6.013 -25.013 1.00 98.06 340 THR A O 1
ATOM 2564 N N . ILE A 1 341 ? 25.714 -4.022 -25.834 1.00 97.75 341 ILE A N 1
ATOM 2565 C CA . ILE A 1 341 ? 24.954 -3.248 -24.843 1.00 97.75 341 ILE A CA 1
ATOM 2566 C C . ILE A 1 341 ? 23.454 -3.496 -25.038 1.00 97.75 341 ILE A C 1
ATOM 2568 O O . ILE A 1 341 ? 22.768 -3.793 -24.065 1.00 97.75 341 ILE A O 1
ATOM 2572 N N . LEU A 1 342 ? 22.982 -3.504 -26.289 1.00 97.88 342 LEU A N 1
ATOM 2573 C CA . LEU A 1 342 ? 21.586 -3.800 -26.612 1.00 97.88 342 LEU A CA 1
ATOM 2574 C C . LEU A 1 342 ? 21.171 -5.211 -26.161 1.00 97.88 342 LEU A C 1
ATOM 2576 O O . LEU A 1 342 ? 20.070 -5.386 -25.645 1.00 97.88 342 LEU A O 1
ATOM 2580 N N . ASP A 1 343 ? 22.043 -6.217 -26.306 1.00 98.31 343 ASP A N 1
ATOM 2581 C CA . ASP A 1 343 ? 21.771 -7.567 -25.788 1.00 98.31 343 ASP A CA 1
ATOM 2582 C C . ASP A 1 343 ? 21.559 -7.557 -24.268 1.00 98.31 343 ASP A C 1
ATOM 2584 O O . ASP A 1 343 ? 20.659 -8.229 -23.762 1.00 98.31 343 ASP A O 1
ATOM 2588 N N . ALA A 1 344 ? 22.377 -6.794 -23.536 1.00 97.12 344 ALA A N 1
ATOM 2589 C CA . ALA A 1 344 ? 22.297 -6.706 -22.082 1.00 97.12 344 ALA A CA 1
ATOM 2590 C C . ALA A 1 344 ? 21.072 -5.923 -21.608 1.00 97.12 344 ALA A C 1
ATOM 2592 O O . ALA A 1 344 ? 20.416 -6.357 -20.664 1.00 97.12 344 ALA A O 1
ATOM 2593 N N . GLU A 1 345 ? 20.723 -4.827 -22.281 1.00 96.88 345 GLU A N 1
ATOM 2594 C CA . GLU A 1 345 ? 19.495 -4.069 -22.019 1.00 96.88 345 GLU A CA 1
ATOM 2595 C C . GLU A 1 345 ? 18.252 -4.936 -22.260 1.00 96.88 345 GLU A C 1
ATOM 2597 O O . GLU A 1 345 ? 17.375 -5.010 -21.399 1.00 96.88 345 GLU A O 1
ATOM 2602 N N . ILE A 1 346 ? 18.202 -5.671 -23.378 1.00 98.31 346 ILE A N 1
ATOM 2603 C CA . ILE A 1 346 ? 17.114 -6.615 -23.677 1.00 98.31 346 ILE A CA 1
ATOM 2604 C C . ILE A 1 346 ? 17.037 -7.714 -22.614 1.00 98.31 346 ILE A C 1
ATOM 2606 O O . ILE A 1 346 ? 15.949 -8.017 -22.126 1.00 98.31 346 ILE A O 1
ATOM 2610 N N . ALA A 1 347 ? 18.171 -8.307 -22.230 1.00 96.88 347 ALA A N 1
ATOM 2611 C CA . ALA A 1 347 ? 18.207 -9.329 -21.188 1.00 96.88 347 ALA A CA 1
ATOM 2612 C C . ALA A 1 347 ? 17.736 -8.788 -19.826 1.00 96.88 347 ALA A C 1
ATOM 2614 O O . ALA A 1 347 ? 17.014 -9.486 -19.116 1.00 96.88 347 ALA A O 1
ATOM 2615 N N . GLY A 1 348 ? 18.088 -7.544 -19.489 1.00 94.44 348 GLY A N 1
ATOM 2616 C CA . GLY A 1 348 ? 17.606 -6.854 -18.294 1.00 94.44 348 GLY A CA 1
ATOM 2617 C C . GLY A 1 348 ? 16.092 -6.677 -18.305 1.00 94.44 348 GLY A C 1
ATOM 2618 O O . GLY A 1 348 ? 15.424 -7.090 -17.365 1.00 94.44 348 GLY A O 1
ATOM 2619 N N . PHE A 1 349 ? 15.517 -6.145 -19.383 1.00 97.00 349 PHE A N 1
ATOM 2620 C CA . PHE A 1 349 ? 14.062 -5.974 -19.464 1.00 97.00 349 PHE A CA 1
ATOM 2621 C C . PHE A 1 349 ? 13.288 -7.298 -19.480 1.00 97.00 349 PHE A C 1
ATOM 2623 O O . PHE A 1 349 ? 12.205 -7.366 -18.903 1.00 97.00 349 PHE A O 1
ATOM 2630 N N . ILE A 1 350 ? 13.845 -8.367 -20.060 1.00 96.94 350 ILE A N 1
ATOM 2631 C CA . ILE A 1 350 ? 13.273 -9.720 -19.936 1.00 96.94 350 ILE A CA 1
ATOM 2632 C C . ILE A 1 350 ? 13.287 -10.172 -18.469 1.00 96.94 350 ILE A C 1
ATOM 2634 O O . ILE A 1 350 ? 12.281 -10.678 -17.973 1.00 96.94 350 ILE A O 1
ATOM 2638 N N . ALA A 1 351 ? 14.398 -9.963 -17.755 1.00 91.94 351 ALA A N 1
ATOM 2639 C CA . ALA A 1 351 ? 14.494 -10.303 -16.338 1.00 91.94 351 ALA A CA 1
ATOM 2640 C C . ALA A 1 351 ? 13.498 -9.500 -15.485 1.00 91.94 351 ALA A C 1
ATOM 2642 O O . ALA A 1 351 ? 12.842 -10.070 -14.616 1.00 91.94 351 ALA A O 1
ATOM 2643 N N . LEU A 1 352 ? 13.309 -8.214 -15.786 1.00 91.00 352 LEU A N 1
ATOM 2644 C CA . LEU A 1 352 ? 12.321 -7.371 -15.116 1.00 91.00 352 LEU A CA 1
ATOM 2645 C C . LEU A 1 352 ? 10.882 -7.828 -15.397 1.00 91.00 352 LEU A C 1
ATOM 2647 O O . LEU A 1 352 ? 10.072 -7.905 -14.476 1.00 91.00 352 LEU A O 1
ATOM 2651 N N . ASN A 1 353 ? 10.562 -8.203 -16.639 1.00 94.81 353 ASN A N 1
ATOM 2652 C CA . ASN A 1 353 ? 9.256 -8.778 -16.977 1.00 94.81 353 ASN A CA 1
ATOM 2653 C C . ASN A 1 353 ? 8.990 -10.089 -16.209 1.00 94.81 353 ASN A C 1
ATOM 2655 O O . ASN A 1 353 ? 7.882 -10.336 -15.726 1.00 94.81 353 ASN A O 1
ATOM 2659 N N . GLN A 1 354 ? 10.028 -10.911 -16.032 1.00 88.75 354 GLN A N 1
ATOM 2660 C CA . GLN A 1 354 ? 9.958 -12.099 -15.185 1.00 88.75 354 GLN A CA 1
ATOM 2661 C C . GLN A 1 354 ? 9.719 -11.731 -13.710 1.00 88.75 354 GLN A C 1
ATOM 2663 O O . GLN A 1 354 ? 8.914 -12.391 -13.057 1.00 88.75 354 GLN A O 1
ATOM 2668 N N . GLN A 1 355 ? 10.341 -10.668 -13.189 1.00 83.62 355 GLN A N 1
ATOM 2669 C CA . GLN A 1 355 ? 10.096 -10.208 -11.816 1.00 83.62 355 GLN A CA 1
ATOM 2670 C C . GLN A 1 355 ? 8.646 -9.758 -11.596 1.00 83.62 355 GLN A C 1
ATOM 2672 O O . GLN A 1 355 ? 8.049 -10.142 -10.594 1.00 83.62 355 GLN A O 1
ATOM 2677 N N . LEU A 1 356 ? 8.040 -9.035 -12.545 1.00 84.12 356 LEU A N 1
ATOM 2678 C CA . LEU A 1 356 ? 6.612 -8.681 -12.474 1.00 84.12 356 LEU A CA 1
ATOM 2679 C C . LEU A 1 356 ? 5.731 -9.934 -12.357 1.00 84.12 356 LEU A C 1
ATOM 2681 O O . LEU A 1 356 ? 4.802 -9.988 -11.553 1.00 84.12 356 LEU A O 1
ATOM 2685 N N . THR A 1 357 ? 6.071 -10.974 -13.116 1.00 83.50 357 THR A N 1
ATOM 2686 C CA . THR A 1 357 ? 5.378 -12.265 -13.063 1.00 83.50 357 THR A CA 1
ATOM 2687 C C . THR A 1 357 ? 5.557 -12.954 -11.706 1.00 83.50 357 THR A C 1
ATOM 2689 O O . THR A 1 357 ? 4.585 -13.396 -11.096 1.00 83.50 357 THR A O 1
ATOM 2692 N N . GLU A 1 358 ? 6.788 -13.014 -11.191 1.00 79.19 358 GLU A N 1
ATOM 2693 C CA . GLU A 1 358 ? 7.114 -13.633 -9.896 1.00 79.19 358 GLU A CA 1
ATOM 2694 C C . GLU A 1 358 ? 6.468 -12.910 -8.705 1.00 79.19 358 GLU A C 1
ATOM 2696 O O . GLU A 1 358 ? 6.148 -13.544 -7.697 1.00 79.19 358 GLU A O 1
ATOM 2701 N N . GLN A 1 359 ? 6.220 -11.606 -8.837 1.00 70.81 359 GLN A N 1
ATOM 2702 C CA . GLN A 1 359 ? 5.506 -10.788 -7.854 1.00 70.81 359 GLN A CA 1
ATOM 2703 C C . GLN A 1 359 ? 3.978 -10.941 -7.924 1.00 70.81 359 GLN A C 1
ATOM 2705 O O . GLN A 1 359 ? 3.273 -10.416 -7.066 1.00 70.81 359 GLN A O 1
ATOM 2710 N N . GLY A 1 360 ? 3.460 -11.714 -8.883 1.00 77.31 360 GLY A N 1
ATOM 2711 C CA . GLY A 1 360 ? 2.030 -11.981 -9.034 1.00 77.31 360 GLY A CA 1
ATOM 2712 C C . GLY A 1 360 ? 1.296 -10.996 -9.941 1.00 77.31 360 GLY A C 1
ATOM 2713 O O . GLY A 1 360 ? 0.071 -11.039 -9.989 1.00 77.31 360 GLY A O 1
ATOM 2714 N N . PHE A 1 361 ? 2.016 -10.154 -10.688 1.00 84.50 361 PHE A N 1
ATOM 2715 C CA . PHE A 1 361 ? 1.429 -9.199 -11.630 1.00 84.50 361 PHE A CA 1
ATOM 2716 C C . PHE A 1 361 ? 1.341 -9.718 -13.074 1.00 84.50 361 PHE A C 1
ATOM 2718 O O . PHE A 1 361 ? 1.117 -8.947 -14.006 1.00 84.50 361 PHE A O 1
ATOM 2725 N N . GLY A 1 362 ? 1.526 -11.027 -13.273 1.00 86.81 362 GLY A N 1
ATOM 2726 C CA . GLY A 1 362 ? 1.644 -11.659 -14.589 1.00 86.81 362 GLY A CA 1
ATOM 2727 C C . GLY A 1 362 ? 0.475 -11.401 -15.547 1.00 86.81 362 GLY A C 1
ATOM 2728 O O . GLY A 1 362 ? 0.690 -11.280 -16.754 1.00 86.81 362 GLY A O 1
ATOM 2729 N N . ASP A 1 363 ? -0.742 -11.278 -15.015 1.00 92.69 363 ASP A N 1
ATOM 2730 C CA . ASP A 1 363 ? -1.992 -11.052 -15.748 1.00 92.69 363 ASP A CA 1
ATOM 2731 C C . ASP A 1 363 ? -2.697 -9.734 -15.378 1.00 92.69 363 ASP A C 1
ATOM 2733 O O . ASP A 1 363 ? -3.829 -9.496 -15.811 1.00 92.69 363 ASP A O 1
ATOM 2737 N N . THR A 1 364 ? -2.040 -8.873 -14.594 1.00 90.50 364 THR A N 1
ATOM 2738 C CA . THR A 1 364 ? -2.623 -7.618 -14.098 1.00 90.50 364 THR A CA 1
ATOM 2739 C C . THR A 1 364 ? -1.814 -6.378 -14.465 1.00 90.50 364 THR A C 1
ATOM 2741 O O . THR A 1 364 ? -2.434 -5.367 -14.794 1.00 90.50 364 THR A O 1
ATOM 2744 N N . ALA A 1 365 ? -0.477 -6.438 -14.470 1.00 93.50 365 ALA A N 1
ATOM 2745 C CA . ALA A 1 365 ? 0.364 -5.314 -14.889 1.00 93.50 365 ALA A CA 1
ATOM 2746 C C . ALA A 1 365 ? 0.270 -5.061 -16.396 1.00 93.50 365 ALA A C 1
ATOM 2748 O O . ALA A 1 365 ? 0.206 -6.008 -17.180 1.00 93.50 365 ALA A O 1
ATOM 2749 N N . GLN A 1 366 ? 0.350 -3.800 -16.818 1.00 97.81 366 GLN A N 1
ATOM 2750 C CA . GLN A 1 366 ? 0.515 -3.459 -18.233 1.00 97.81 366 GLN A CA 1
ATOM 2751 C C . GLN A 1 366 ? 1.979 -3.167 -18.544 1.00 97.81 366 GLN A C 1
ATOM 2753 O O . GLN A 1 366 ? 2.615 -2.366 -17.865 1.00 97.81 366 GLN A O 1
ATOM 2758 N N . VAL A 1 367 ? 2.509 -3.772 -19.608 1.00 98.44 367 VAL A N 1
ATOM 2759 C CA . VAL A 1 367 ? 3.869 -3.511 -20.097 1.00 98.44 367 VAL A CA 1
ATOM 2760 C C . VAL A 1 367 ? 3.815 -2.871 -21.475 1.00 98.44 367 VAL A C 1
ATOM 2762 O O . VAL A 1 367 ? 3.256 -3.425 -22.420 1.00 98.44 367 VAL A O 1
ATOM 2765 N N . THR A 1 368 ? 4.453 -1.711 -21.596 1.00 98.62 368 THR A N 1
ATOM 2766 C CA . THR A 1 368 ? 4.614 -0.939 -22.831 1.00 98.62 368 THR A CA 1
ATOM 2767 C C . THR A 1 368 ? 6.094 -0.833 -23.186 1.00 98.62 368 THR A C 1
ATOM 2769 O O . THR A 1 368 ? 6.917 -0.572 -22.311 1.00 98.62 368 THR A O 1
ATOM 2772 N N . ILE A 1 369 ? 6.450 -0.956 -24.470 1.00 98.75 369 ILE A N 1
ATOM 2773 C CA . ILE A 1 369 ? 7.835 -0.776 -24.934 1.00 98.75 369 ILE A CA 1
ATOM 2774 C C . ILE A 1 369 ? 7.929 0.371 -25.943 1.00 98.75 369 ILE A C 1
ATOM 2776 O O . ILE A 1 369 ? 7.281 0.380 -26.994 1.00 98.75 369 ILE A O 1
ATOM 2780 N N . ILE A 1 370 ? 8.815 1.315 -25.646 1.00 98.69 370 ILE A N 1
ATOM 2781 C CA . ILE A 1 370 ? 9.269 2.366 -26.548 1.00 98.69 370 ILE A CA 1
ATOM 2782 C C . ILE A 1 370 ? 10.736 2.104 -26.861 1.00 98.69 370 ILE A C 1
ATOM 2784 O O . ILE A 1 370 ? 11.598 2.201 -25.995 1.00 98.69 370 ILE A O 1
ATOM 2788 N N . SER A 1 371 ? 11.041 1.843 -28.126 1.00 98.19 371 SER A N 1
ATOM 2789 C CA . SER A 1 371 ? 12.422 1.905 -28.614 1.00 98.19 371 SER A CA 1
ATOM 2790 C C . SER A 1 371 ? 12.696 3.290 -29.178 1.00 98.19 371 SER A C 1
ATOM 2792 O O . SER A 1 371 ? 11.830 3.839 -29.867 1.00 98.19 371 SER A O 1
ATOM 2794 N N . PHE A 1 372 ? 13.878 3.856 -28.967 1.00 97.50 372 PHE A N 1
ATOM 2795 C CA . PHE A 1 372 ? 14.222 5.140 -29.570 1.00 97.50 372 PHE A CA 1
ATOM 2796 C C . PHE A 1 372 ? 15.616 5.159 -30.176 1.00 97.50 372 PHE A C 1
ATOM 2798 O O . PHE A 1 372 ? 16.519 4.456 -29.747 1.00 97.50 372 PHE A O 1
ATOM 2805 N N . SER A 1 373 ? 15.771 5.976 -31.211 1.00 95.44 373 SER A N 1
ATOM 2806 C CA . SER A 1 373 ? 17.074 6.391 -31.712 1.00 95.44 373 SER A CA 1
ATOM 2807 C C . SER A 1 373 ? 16.997 7.843 -32.183 1.00 95.44 373 SER A C 1
ATOM 2809 O O . SER A 1 373 ? 16.819 8.744 -31.371 1.00 95.44 373 SER A O 1
ATOM 2811 N N . THR A 1 374 ? 17.082 8.115 -33.489 1.00 92.62 374 THR A N 1
ATOM 2812 C CA . THR A 1 374 ? 16.827 9.459 -34.040 1.00 92.62 374 THR A CA 1
ATOM 2813 C C . THR A 1 374 ? 15.354 9.858 -33.889 1.00 92.62 374 THR A C 1
ATOM 2815 O O . THR A 1 374 ? 15.020 11.041 -33.920 1.00 92.62 374 THR A O 1
ATOM 2818 N N . SER A 1 375 ? 14.468 8.876 -33.735 1.00 92.94 375 SER A N 1
ATOM 2819 C CA . SER A 1 375 ? 13.057 9.052 -33.404 1.00 92.94 375 SER A CA 1
ATOM 2820 C C . SER A 1 375 ? 12.579 7.884 -32.539 1.00 92.94 375 SER A C 1
ATOM 2822 O O . SER A 1 375 ? 13.100 6.777 -32.702 1.00 92.94 375 SER A O 1
ATOM 2824 N N . PRO A 1 376 ? 11.580 8.089 -31.672 1.00 96.31 376 PRO A N 1
ATOM 2825 C CA . PRO A 1 376 ? 10.953 7.010 -30.930 1.00 96.31 376 PRO A CA 1
ATOM 2826 C C . PRO A 1 376 ? 10.050 6.181 -31.847 1.00 96.31 376 PRO A C 1
ATOM 2828 O O . PRO A 1 376 ? 9.493 6.681 -32.829 1.00 96.31 376 PRO A O 1
ATOM 2831 N N . THR A 1 377 ? 9.888 4.914 -31.501 1.00 97.69 377 THR A N 1
ATOM 2832 C CA . THR A 1 377 ? 8.958 3.974 -32.120 1.00 97.69 377 THR A CA 1
ATOM 2833 C C . THR A 1 377 ? 8.181 3.285 -31.009 1.00 97.69 377 THR A C 1
ATOM 2835 O O . THR A 1 377 ? 8.785 2.678 -30.125 1.00 97.69 377 THR A O 1
ATOM 2838 N N . GLN A 1 378 ? 6.850 3.364 -31.077 1.00 98.12 378 GLN A N 1
ATOM 2839 C CA . GLN A 1 378 ? 5.978 2.511 -30.277 1.00 98.12 378 GLN A CA 1
ATOM 2840 C C . GLN A 1 378 ? 6.102 1.079 -30.796 1.00 98.12 378 GLN A C 1
ATOM 2842 O O . GLN A 1 378 ? 5.775 0.822 -31.960 1.00 98.12 378 GLN A O 1
ATOM 2847 N N . VAL A 1 379 ? 6.590 0.172 -29.955 1.00 97.94 379 VAL A N 1
ATOM 2848 C CA . VAL A 1 379 ? 6.684 -1.247 -30.298 1.00 97.94 379 VAL A CA 1
ATOM 2849 C C . VAL A 1 379 ? 5.292 -1.866 -30.209 1.00 97.94 379 VAL A C 1
ATOM 2851 O O . VAL A 1 379 ? 4.483 -1.477 -29.368 1.00 97.94 379 VAL A O 1
ATOM 2854 N N . ASP A 1 380 ? 5.005 -2.782 -31.131 1.00 97.75 380 ASP A N 1
ATOM 2855 C CA . ASP A 1 380 ? 3.746 -3.518 -31.166 1.00 97.75 380 ASP A CA 1
ATOM 2856 C C . ASP A 1 380 ? 3.792 -4.676 -30.164 1.00 97.75 380 ASP A C 1
ATOM 2858 O O . ASP A 1 380 ? 4.610 -5.586 -30.314 1.00 97.75 380 ASP A O 1
ATOM 2862 N N . MET A 1 381 ? 2.933 -4.618 -29.147 1.00 97.88 381 MET A N 1
ATOM 2863 C CA . MET A 1 381 ? 2.893 -5.571 -28.031 1.00 97.88 381 MET A CA 1
ATOM 2864 C C . MET A 1 381 ? 1.941 -6.756 -28.276 1.00 97.88 381 MET A C 1
ATOM 2866 O O . MET A 1 381 ? 1.685 -7.554 -27.376 1.00 97.88 381 MET A O 1
ATOM 2870 N N . ASP A 1 382 ? 1.386 -6.883 -29.485 1.00 97.06 382 ASP A N 1
ATOM 2871 C CA . ASP A 1 382 ? 0.491 -7.976 -29.865 1.00 97.06 382 ASP A CA 1
ATOM 2872 C C . ASP A 1 382 ? 0.816 -8.487 -31.281 1.00 97.06 382 ASP A C 1
ATOM 2874 O O . ASP A 1 382 ? 0.454 -7.852 -32.275 1.00 97.06 382 ASP A O 1
ATOM 2878 N N . PRO A 1 383 ? 1.460 -9.657 -31.422 1.00 93.94 383 PRO A N 1
ATOM 2879 C CA . PRO A 1 383 ? 1.891 -10.155 -32.726 1.00 93.94 383 PRO A CA 1
ATOM 2880 C C . PRO A 1 383 ? 0.744 -10.633 -33.635 1.00 93.94 383 PRO A C 1
ATOM 2882 O O . PRO A 1 383 ? 0.983 -10.926 -34.813 1.00 93.94 383 PRO A O 1
ATOM 2885 N N . VAL A 1 384 ? -0.491 -10.746 -33.128 1.00 95.81 384 VAL A N 1
ATOM 2886 C CA . VAL A 1 384 ? -1.647 -11.248 -33.894 1.00 95.81 384 VAL A CA 1
ATOM 2887 C C . VAL A 1 384 ? -2.652 -10.161 -34.257 1.00 95.81 384 VAL A C 1
ATOM 2889 O O . VAL A 1 384 ? -3.372 -10.303 -35.255 1.00 95.81 384 VAL A O 1
ATOM 2892 N N . ALA A 1 385 ? -2.729 -9.089 -33.471 1.00 94.81 385 ALA A N 1
ATOM 2893 C CA . ALA A 1 385 ? -3.627 -7.976 -33.728 1.00 94.81 385 ALA A CA 1
ATOM 2894 C C . ALA A 1 385 ? -3.178 -7.144 -34.939 1.00 94.81 385 ALA A C 1
ATOM 2896 O O . ALA A 1 385 ? -2.015 -7.079 -35.325 1.00 94.81 385 ALA A O 1
ATOM 2897 N N . SER A 1 386 ? -4.143 -6.501 -35.601 1.00 93.06 386 SER A N 1
ATOM 2898 C CA . SER A 1 386 ? -3.833 -5.596 -36.706 1.00 93.06 386 SER A CA 1
ATOM 2899 C C . SER A 1 386 ? -3.533 -4.191 -36.191 1.00 93.06 386 SER A C 1
ATOM 2901 O O . SER A 1 386 ? -4.418 -3.559 -35.612 1.00 93.06 386 SER A O 1
ATOM 2903 N N . GLY A 1 387 ? -2.365 -3.659 -36.542 1.00 93.19 387 GLY A N 1
ATOM 2904 C CA . GLY A 1 387 ? -1.931 -2.330 -36.110 1.00 93.19 387 GLY A CA 1
ATOM 2905 C C . GLY A 1 387 ? -1.256 -2.377 -34.744 1.00 93.19 387 GLY A C 1
ATOM 2906 O O . GLY A 1 387 ? -1.380 -3.363 -34.035 1.00 93.19 387 GLY A O 1
ATOM 2907 N N . VAL A 1 388 ? -0.565 -1.294 -34.395 1.00 95.25 388 VAL A N 1
ATOM 2908 C CA . VAL A 1 388 ? 0.273 -1.234 -33.192 1.00 95.25 388 VAL A CA 1
ATOM 2909 C C . VAL A 1 388 ? -0.593 -1.262 -31.935 1.00 95.25 388 VAL A C 1
ATOM 2911 O O . VAL A 1 388 ? -1.390 -0.342 -31.730 1.00 95.25 388 VAL A O 1
ATOM 2914 N N . GLN A 1 389 ? -0.434 -2.301 -31.120 1.00 97.25 389 GLN A N 1
ATOM 2915 C CA . GLN A 1 389 ? -0.947 -2.347 -29.753 1.00 97.25 389 GLN A CA 1
ATOM 2916 C C . GLN A 1 389 ? 0.128 -1.818 -28.808 1.00 97.25 389 GLN A C 1
ATOM 2918 O O . GLN A 1 389 ? 1.305 -2.143 -28.965 1.00 97.25 389 GLN A O 1
ATOM 2923 N N . ILE A 1 390 ? -0.267 -0.953 -27.878 1.00 96.56 390 ILE A N 1
ATOM 2924 C CA . ILE A 1 390 ? 0.693 -0.211 -27.055 1.00 96.56 390 ILE A CA 1
ATOM 2925 C C . ILE A 1 390 ? 1.162 -1.010 -25.836 1.00 96.56 390 ILE A C 1
ATOM 2927 O O . ILE A 1 390 ? 2.275 -0.782 -25.373 1.00 96.56 390 ILE A O 1
ATOM 2931 N N . ASP A 1 391 ? 0.354 -1.966 -25.381 1.00 97.75 391 ASP A N 1
ATOM 2932 C CA . ASP A 1 391 ? 0.522 -2.708 -24.138 1.00 97.75 391 ASP A CA 1
ATOM 2933 C C . ASP A 1 391 ? 0.150 -4.194 -24.257 1.00 97.75 391 ASP A C 1
ATOM 2935 O O . ASP A 1 391 ? -0.563 -4.641 -25.166 1.00 97.75 391 ASP A O 1
ATOM 2939 N N . THR A 1 392 ? 0.672 -4.979 -23.320 1.00 98.25 392 THR A N 1
ATOM 2940 C CA . THR A 1 392 ? 0.276 -6.367 -23.077 1.00 98.25 392 THR A CA 1
ATOM 2941 C C . THR A 1 392 ? 0.605 -6.759 -21.633 1.00 98.25 392 THR A C 1
ATOM 2943 O O . THR A 1 392 ? 1.344 -6.050 -20.948 1.00 98.25 392 THR A O 1
ATOM 2946 N N . PHE A 1 393 ? 0.084 -7.899 -21.177 1.00 98.06 393 PHE A N 1
ATOM 2947 C CA . PHE A 1 393 ? 0.406 -8.447 -19.855 1.00 98.06 393 PHE A CA 1
ATOM 2948 C C . PHE A 1 393 ? 1.772 -9.157 -19.858 1.00 98.06 393 PHE A C 1
ATOM 2950 O O . PHE A 1 393 ? 2.126 -9.751 -20.884 1.00 98.06 393 PHE A O 1
ATOM 2957 N N . PRO A 1 394 ? 2.511 -9.185 -18.732 1.00 97.56 394 PRO A N 1
ATOM 2958 C CA . PRO A 1 394 ? 3.800 -9.868 -18.639 1.00 97.56 394 PRO A CA 1
ATOM 2959 C C . PRO A 1 394 ? 3.790 -11.328 -19.111 1.00 97.56 394 PRO A C 1
ATOM 2961 O O . PRO A 1 394 ? 4.713 -11.734 -19.817 1.00 97.56 394 PRO A O 1
ATOM 2964 N N . GLU A 1 395 ? 2.747 -12.101 -18.774 1.00 97.50 395 GLU A N 1
ATOM 2965 C CA . GLU A 1 395 ? 2.592 -13.518 -19.152 1.00 97.50 395 GLU A CA 1
ATOM 2966 C C . GLU A 1 395 ? 1.853 -13.739 -20.487 1.00 97.50 395 GLU A C 1
ATOM 2968 O O . GLU A 1 395 ? 1.551 -14.880 -20.854 1.00 97.50 395 GLU A O 1
ATOM 2973 N N . ALA A 1 396 ? 1.525 -12.681 -21.234 1.00 97.62 396 ALA A N 1
ATOM 2974 C CA . ALA A 1 396 ? 0.804 -12.831 -22.492 1.00 97.62 396 ALA A CA 1
ATOM 2975 C C . ALA A 1 396 ? 1.638 -13.592 -23.540 1.00 97.62 396 ALA A C 1
ATOM 2977 O O . ALA A 1 396 ? 2.786 -13.252 -23.799 1.00 97.62 396 ALA A O 1
ATOM 2978 N N . ASP A 1 397 ? 1.030 -14.602 -24.163 1.00 97.12 397 ASP A N 1
ATOM 2979 C CA . ASP A 1 397 ? 1.508 -15.308 -25.363 1.00 97.12 397 ASP A CA 1
ATOM 2980 C C . ASP A 1 397 ? 0.300 -15.446 -26.301 1.00 97.12 397 ASP A C 1
ATOM 2982 O O . ASP A 1 397 ? -0.431 -16.446 -26.286 1.00 97.12 397 ASP A O 1
ATOM 2986 N N . LYS A 1 398 ? -0.017 -14.370 -27.031 1.00 95.94 398 LYS A N 1
ATOM 2987 C CA . LYS A 1 398 ? -1.260 -14.285 -27.815 1.00 95.94 398 LYS A CA 1
ATOM 2988 C C . LYS A 1 398 ? -1.220 -15.109 -29.100 1.00 95.94 398 LYS A C 1
ATOM 2990 O O . LYS A 1 398 ? -2.284 -15.469 -29.618 1.00 95.94 398 LYS A O 1
ATOM 2995 N N . ASP A 1 399 ? -0.035 -15.413 -29.630 1.00 95.00 399 ASP A N 1
ATOM 2996 C CA . ASP A 1 399 ? 0.128 -16.260 -30.818 1.00 95.00 399 ASP A CA 1
ATOM 2997 C C . ASP A 1 399 ? 0.369 -17.750 -30.495 1.00 95.00 399 ASP A C 1
ATOM 2999 O O . ASP A 1 399 ? 0.332 -18.588 -31.407 1.00 95.00 399 ASP A O 1
ATOM 3003 N N . TYR A 1 400 ? 0.494 -18.093 -29.208 1.00 94.69 400 TYR A N 1
ATOM 3004 C CA . TYR A 1 400 ? 0.703 -19.439 -28.673 1.00 94.69 400 TYR A CA 1
ATOM 3005 C C . TYR A 1 400 ? 1.974 -20.110 -29.204 1.00 94.69 400 TYR A C 1
ATOM 3007 O O . TYR A 1 400 ? 1.995 -21.328 -29.444 1.00 94.69 400 TYR A O 1
ATOM 3015 N N . ASN A 1 401 ? 3.027 -19.328 -29.437 1.00 95.38 401 ASN A N 1
ATOM 3016 C CA . ASN A 1 401 ? 4.302 -19.839 -29.929 1.00 95.38 401 ASN A CA 1
ATOM 3017 C C . ASN A 1 401 ? 5.240 -20.314 -28.796 1.00 95.38 401 ASN A C 1
ATOM 3019 O O . ASN A 1 401 ? 6.262 -20.949 -29.083 1.00 95.38 401 ASN A O 1
ATOM 3023 N N . GLY A 1 402 ? 4.861 -20.099 -27.530 1.00 95.19 402 GLY A N 1
ATOM 3024 C CA . GLY A 1 402 ? 5.627 -20.470 -26.340 1.00 95.19 402 GLY A CA 1
ATOM 3025 C C . GLY A 1 402 ? 6.690 -19.448 -25.929 1.00 95.19 402 GLY A C 1
ATOM 3026 O O . GLY A 1 402 ? 7.537 -19.772 -25.095 1.00 95.19 402 GLY A O 1
ATOM 3027 N N . ILE A 1 403 ? 6.679 -18.256 -26.524 1.00 95.38 403 ILE A N 1
ATOM 3028 C CA . ILE A 1 403 ? 7.495 -17.091 -26.179 1.00 95.38 403 ILE A CA 1
ATOM 3029 C C . ILE A 1 403 ? 6.522 -15.979 -25.793 1.00 95.38 403 ILE A C 1
ATOM 3031 O O . ILE A 1 403 ? 5.569 -15.719 -26.515 1.00 95.38 403 ILE A O 1
ATOM 3035 N N . LEU A 1 404 ? 6.769 -15.325 -24.658 1.00 97.69 404 LEU A N 1
ATOM 3036 C CA . LEU A 1 404 ? 5.929 -14.220 -24.201 1.00 97.69 404 LEU A CA 1
ATOM 3037 C C . LEU A 1 404 ? 5.981 -13.052 -25.200 1.00 97.69 404 LEU A C 1
ATOM 3039 O O . LEU A 1 404 ? 7.029 -12.772 -25.788 1.00 97.69 404 LEU A O 1
ATOM 3043 N N . ASP A 1 405 ? 4.871 -12.341 -25.367 1.00 98.25 405 ASP A N 1
ATOM 3044 C CA . ASP A 1 405 ? 4.738 -11.234 -26.315 1.00 98.25 405 ASP A CA 1
ATOM 3045 C C . ASP A 1 405 ? 5.735 -10.105 -25.985 1.00 98.25 405 ASP A C 1
ATOM 3047 O O . ASP A 1 405 ? 6.370 -9.557 -26.889 1.00 98.25 405 ASP A O 1
ATOM 3051 N N . VAL A 1 406 ? 5.951 -9.815 -24.692 1.00 98.38 406 VAL A N 1
ATOM 3052 C CA . VAL A 1 406 ? 6.967 -8.855 -24.213 1.00 98.38 406 VAL A CA 1
ATOM 3053 C C . VAL A 1 406 ? 8.373 -9.291 -24.638 1.00 98.38 406 VAL A C 1
ATOM 3055 O O . VAL A 1 406 ? 9.118 -8.515 -25.238 1.00 98.38 406 VAL A O 1
ATOM 3058 N N . ASP A 1 407 ? 8.729 -10.554 -24.396 1.00 98.12 407 ASP A N 1
ATOM 3059 C CA . ASP A 1 407 ? 10.008 -11.142 -24.800 1.00 98.12 407 ASP A CA 1
ATOM 3060 C C . ASP A 1 407 ? 10.225 -11.068 -26.314 1.00 98.12 407 ASP A C 1
ATOM 3062 O O . ASP A 1 407 ? 11.324 -10.761 -26.783 1.00 98.12 407 ASP A O 1
ATOM 3066 N N . GLN A 1 408 ? 9.191 -11.389 -27.089 1.00 97.94 408 GLN A N 1
ATOM 3067 C CA . GLN A 1 408 ? 9.230 -11.358 -28.544 1.00 97.94 408 GLN A CA 1
ATOM 3068 C C . GLN A 1 408 ? 9.427 -9.932 -29.064 1.00 97.94 408 GLN A C 1
ATOM 3070 O O . GLN A 1 408 ? 10.241 -9.721 -29.969 1.00 97.94 408 GLN A O 1
ATOM 3075 N N . ALA A 1 409 ? 8.725 -8.961 -28.480 1.00 98.19 409 ALA A N 1
ATOM 3076 C CA . ALA A 1 409 ? 8.853 -7.547 -28.804 1.00 98.19 409 ALA A CA 1
ATOM 3077 C C . ALA A 1 409 ? 10.269 -7.024 -28.505 1.00 98.19 409 ALA A C 1
ATOM 3079 O O . ALA A 1 409 ? 10.893 -6.412 -29.376 1.00 98.19 409 ALA A O 1
ATOM 3080 N N . LEU A 1 410 ? 10.826 -7.340 -27.331 1.00 98.50 410 LEU A N 1
ATOM 3081 C CA . LEU A 1 410 ? 12.193 -6.962 -26.952 1.00 98.50 410 LEU A CA 1
ATOM 3082 C C . LEU A 1 410 ? 13.243 -7.583 -27.885 1.00 98.50 410 LEU A C 1
ATOM 3084 O O . LEU A 1 410 ? 14.121 -6.890 -28.399 1.00 98.50 410 LEU A O 1
ATOM 3088 N N . LYS A 1 411 ? 13.130 -8.882 -28.189 1.00 98.06 411 LYS A N 1
ATOM 3089 C CA . LYS A 1 411 ? 14.065 -9.592 -29.084 1.00 98.06 411 LYS A CA 1
ATOM 3090 C C . LYS A 1 411 ? 13.991 -9.109 -30.539 1.00 98.06 411 LYS A C 1
ATOM 3092 O O . LYS A 1 411 ? 14.897 -9.387 -31.327 1.00 98.06 411 LYS A O 1
ATOM 3097 N N . ALA A 1 412 ? 12.951 -8.368 -30.923 1.00 97.44 412 ALA A N 1
ATOM 3098 C CA . ALA A 1 412 ? 12.819 -7.782 -32.257 1.00 97.44 412 ALA A CA 1
ATOM 3099 C C . ALA A 1 412 ? 13.587 -6.456 -32.435 1.00 97.44 412 ALA A C 1
ATOM 3101 O O . ALA A 1 412 ? 13.745 -5.997 -33.571 1.00 97.44 412 ALA A O 1
ATOM 3102 N N . LEU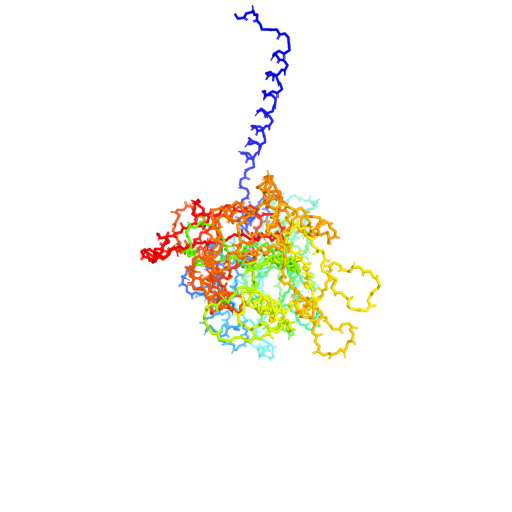 A 1 413 ? 14.094 -5.852 -31.355 1.00 98.06 413 LEU A N 1
ATOM 3103 C CA . LEU A 1 413 ? 14.794 -4.564 -31.391 1.00 98.06 413 LEU A CA 1
ATOM 3104 C C . LEU A 1 413 ? 16.157 -4.652 -32.083 1.00 98.06 413 LEU A C 1
ATOM 3106 O O . LEU A 1 413 ? 16.833 -5.679 -32.023 1.00 98.06 413 LEU A O 1
ATOM 3110 N N . ARG A 1 414 ? 16.564 -3.579 -32.770 1.00 97.38 414 ARG A N 1
ATOM 3111 C CA . ARG A 1 414 ? 17.805 -3.512 -33.562 1.00 97.38 414 ARG A CA 1
ATOM 3112 C C . ARG A 1 414 ? 18.486 -2.159 -33.403 1.00 97.38 414 ARG A C 1
ATOM 3114 O O . ARG A 1 414 ? 17.796 -1.143 -33.409 1.00 97.38 414 ARG A O 1
ATOM 3121 N N . ASP A 1 415 ? 19.818 -2.158 -33.353 1.00 96.00 415 ASP A N 1
ATOM 3122 C CA . ASP A 1 415 ? 20.622 -0.941 -33.222 1.00 96.00 415 ASP A CA 1
ATOM 3123 C C . ASP A 1 415 ? 20.669 -0.108 -34.519 1.00 96.00 415 ASP A C 1
ATOM 3125 O O . ASP A 1 415 ? 20.788 -0.629 -35.634 1.00 96.00 415 ASP A O 1
ATOM 3129 N N . GLY A 1 416 ? 20.614 1.216 -34.391 1.00 94.25 416 GLY A N 1
ATOM 3130 C CA . GLY A 1 416 ? 20.787 2.154 -35.494 1.00 94.25 416 GLY A CA 1
ATOM 3131 C C . GLY A 1 416 ? 20.318 3.576 -35.190 1.00 94.25 416 GLY A C 1
ATOM 3132 O O . GLY A 1 416 ? 19.380 3.802 -34.445 1.00 94.25 416 GLY A O 1
ATOM 3133 N N . GLY A 1 417 ? 20.936 4.567 -35.836 1.00 93.25 417 GLY A N 1
ATOM 3134 C CA . GLY A 1 417 ? 20.573 5.980 -35.664 1.00 93.25 417 GLY A CA 1
ATOM 3135 C C . GLY A 1 417 ? 21.367 6.690 -34.562 1.00 93.25 417 GLY A C 1
ATOM 3136 O O . GLY A 1 417 ? 22.425 6.220 -34.147 1.00 93.25 417 GLY A O 1
ATOM 3137 N N . SER A 1 418 ? 20.892 7.871 -34.166 1.00 93.94 418 SER A N 1
ATOM 3138 C CA . SER A 1 418 ? 21.451 8.703 -33.078 1.00 93.94 418 SER A CA 1
ATOM 3139 C C . SER A 1 418 ? 20.626 8.550 -31.796 1.00 93.94 418 SER A C 1
ATOM 3141 O O . SER A 1 418 ? 19.665 7.808 -31.820 1.00 93.94 418 SER A O 1
ATOM 3143 N N . THR A 1 419 ? 20.957 9.252 -30.713 1.00 94.69 419 THR A N 1
ATOM 3144 C CA . THR A 1 419 ? 20.251 9.160 -29.417 1.00 94.69 419 THR A CA 1
ATOM 3145 C C . THR A 1 419 ? 19.432 10.430 -29.172 1.00 94.69 419 THR A C 1
ATOM 3147 O O . THR A 1 419 ? 20.029 11.501 -29.075 1.00 94.69 419 THR A O 1
ATOM 3150 N N . TYR A 1 420 ? 18.093 10.369 -29.169 1.00 94.88 420 TYR A N 1
ATOM 3151 C CA . TYR A 1 420 ? 17.207 11.536 -28.972 1.00 94.88 420 TYR A CA 1
ATOM 3152 C C . TYR A 1 420 ? 16.240 11.274 -27.803 1.00 94.88 420 TYR A C 1
ATOM 3154 O O . TYR A 1 420 ? 15.319 10.470 -27.947 1.00 94.88 420 TYR A O 1
ATOM 3162 N N . TYR A 1 421 ? 16.426 11.958 -26.667 1.00 95.50 421 TYR A N 1
ATOM 3163 C CA . TYR A 1 421 ? 15.675 11.695 -25.424 1.00 95.50 421 TYR A CA 1
ATOM 3164 C C . TYR A 1 421 ? 14.289 12.333 -25.416 1.00 95.50 421 TYR A C 1
ATOM 3166 O O . TYR A 1 421 ? 13.300 11.661 -25.127 1.00 95.50 421 TYR A O 1
ATOM 3174 N N . GLU A 1 422 ? 14.211 13.617 -25.769 1.00 94.56 422 GLU A N 1
ATOM 3175 C CA . GLU A 1 422 ? 12.972 14.403 -25.736 1.00 94.56 422 GLU A CA 1
ATOM 3176 C C . GLU A 1 422 ? 11.785 13.701 -26.419 1.00 94.56 422 GLU A C 1
ATOM 3178 O O . GLU A 1 422 ? 10.764 13.488 -25.762 1.00 94.56 422 GLU A O 1
ATOM 3183 N N . PRO A 1 423 ? 11.876 13.247 -27.686 1.00 95.50 423 PRO A N 1
ATOM 3184 C CA . PRO A 1 423 ? 10.715 12.647 -28.329 1.00 95.50 423 PRO A CA 1
ATOM 3185 C C . PRO A 1 423 ? 10.330 11.292 -27.707 1.00 95.50 423 PRO A C 1
ATOM 3187 O O . PRO A 1 423 ? 9.159 10.919 -27.756 1.00 95.50 423 PRO A O 1
ATOM 3190 N N . ALA A 1 424 ? 11.277 10.560 -27.108 1.00 96.31 424 ALA A N 1
ATOM 3191 C CA . ALA A 1 424 ? 10.984 9.316 -26.399 1.00 96.31 424 ALA A CA 1
ATOM 3192 C C . ALA A 1 424 ? 10.180 9.575 -25.117 1.00 96.31 424 ALA A C 1
ATOM 3194 O O . ALA A 1 424 ? 9.174 8.906 -24.885 1.00 96.31 424 ALA A O 1
ATOM 3195 N N . LEU A 1 425 ? 10.555 10.596 -24.342 1.00 97.06 425 LEU A N 1
ATOM 3196 C CA . LEU A 1 425 ? 9.825 11.008 -23.138 1.00 97.06 425 LEU A CA 1
ATOM 3197 C C . LEU A 1 425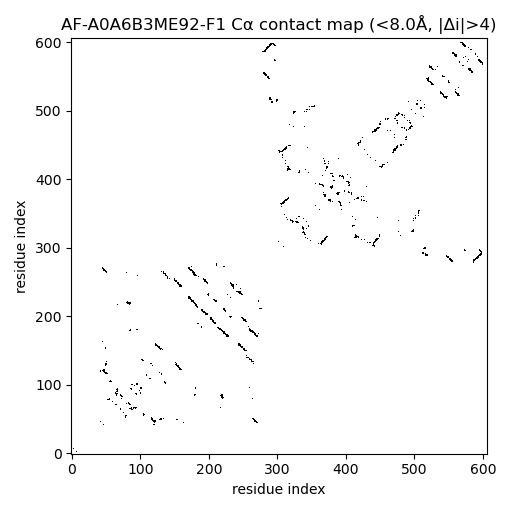 ? 8.438 11.584 -23.471 1.00 97.06 425 LEU A C 1
ATOM 3199 O O . LEU A 1 425 ? 7.467 11.268 -22.786 1.00 97.06 425 LEU A O 1
ATOM 3203 N N . GLN A 1 426 ? 8.304 12.334 -24.571 1.00 96.50 426 GLN A N 1
ATOM 3204 C CA . GLN A 1 426 ? 7.001 12.811 -25.066 1.00 96.50 426 GLN A CA 1
ATOM 3205 C C . GLN A 1 426 ? 6.063 11.652 -25.445 1.00 96.50 426 GLN A C 1
ATOM 3207 O O . GLN A 1 426 ? 4.856 11.700 -25.179 1.00 96.50 426 GLN A O 1
ATOM 3212 N N . LEU A 1 427 ? 6.604 10.595 -26.062 1.00 97.88 427 LEU A N 1
ATOM 3213 C CA . LEU A 1 427 ? 5.827 9.393 -26.362 1.00 97.88 427 LEU A CA 1
ATOM 3214 C C . LEU A 1 427 ? 5.452 8.640 -25.080 1.00 97.88 427 LEU A C 1
ATOM 3216 O O . LEU A 1 427 ? 4.304 8.228 -24.950 1.00 97.88 427 LEU A O 1
ATOM 3220 N N . ALA A 1 428 ? 6.368 8.524 -24.117 1.00 98.06 428 ALA A N 1
ATOM 3221 C CA . ALA A 1 428 ? 6.086 7.882 -22.836 1.00 98.06 428 ALA A CA 1
ATOM 3222 C C . ALA A 1 428 ? 4.947 8.578 -22.079 1.00 98.06 428 ALA A C 1
ATOM 3224 O O . ALA A 1 428 ? 4.006 7.917 -21.643 1.00 98.06 428 ALA A O 1
ATOM 3225 N N . GLN A 1 429 ? 4.953 9.912 -22.027 1.00 96.62 429 GLN A N 1
ATOM 3226 C CA . GLN A 1 429 ? 3.851 10.682 -21.448 1.00 96.62 429 GLN A CA 1
ATOM 3227 C C . GLN A 1 429 ? 2.517 10.415 -22.168 1.00 96.62 429 GLN A C 1
ATOM 3229 O O . GLN A 1 429 ? 1.477 10.252 -21.531 1.00 96.62 429 GLN A O 1
ATOM 3234 N N . SER A 1 430 ? 2.541 10.325 -23.501 1.00 97.00 430 SER A N 1
ATOM 3235 C CA . SER A 1 430 ? 1.346 10.002 -24.295 1.00 97.00 430 SER A CA 1
ATOM 3236 C C . SER A 1 430 ? 0.827 8.583 -24.024 1.00 97.00 430 SER A C 1
ATOM 3238 O O . SER A 1 430 ? -0.383 8.349 -24.090 1.00 97.00 430 SER A O 1
ATOM 3240 N N . ASN A 1 431 ? 1.718 7.642 -23.707 1.00 97.81 431 ASN A N 1
ATOM 3241 C CA . ASN A 1 431 ? 1.352 6.266 -23.389 1.00 97.81 431 ASN A CA 1
ATOM 3242 C C . ASN A 1 431 ? 0.669 6.157 -22.029 1.00 97.81 431 ASN A C 1
ATOM 3244 O O . ASN A 1 431 ? -0.426 5.610 -21.990 1.00 97.81 431 ASN A O 1
ATOM 3248 N N . PHE A 1 432 ? 1.206 6.757 -20.962 1.00 97.69 432 PHE A N 1
ATOM 3249 C CA . PHE A 1 432 ? 0.522 6.776 -19.656 1.00 97.69 432 PHE A CA 1
ATOM 3250 C C . PHE A 1 432 ? -0.882 7.398 -19.747 1.00 97.69 432 PHE A C 1
ATOM 3252 O O . PHE A 1 432 ? -1.853 6.875 -19.198 1.00 97.69 432 PHE A O 1
ATOM 3259 N N . GLN A 1 433 ? -1.041 8.460 -20.547 1.00 95.44 433 GLN A N 1
ATOM 3260 C CA . GLN A 1 433 ? -2.363 9.033 -20.835 1.00 95.44 433 GLN A CA 1
ATOM 3261 C C . GLN A 1 433 ? -3.286 8.066 -21.591 1.00 95.44 433 GLN A C 1
ATOM 3263 O O . GLN A 1 433 ? -4.495 8.069 -21.368 1.00 95.44 433 GLN A O 1
ATOM 3268 N N . SER A 1 434 ? -2.740 7.258 -22.501 1.00 95.94 434 SER A N 1
ATOM 3269 C CA . SER A 1 434 ? -3.508 6.289 -23.293 1.00 95.94 434 SER A CA 1
ATOM 3270 C C . SER A 1 434 ? -3.912 5.057 -22.478 1.00 95.94 434 SER A C 1
ATOM 3272 O O . SER A 1 434 ? -5.021 4.554 -22.667 1.00 95.94 434 SER A O 1
ATOM 3274 N N . LEU A 1 435 ? -3.053 4.622 -21.551 1.00 95.56 435 LEU A N 1
ATOM 3275 C CA . LEU A 1 435 ? -3.331 3.566 -20.573 1.00 95.56 435 LEU A CA 1
ATOM 3276 C C . LEU A 1 435 ? -4.384 4.006 -19.543 1.00 95.56 435 LEU A C 1
ATOM 3278 O O . LEU A 1 435 ? -5.148 3.182 -19.052 1.00 95.56 435 LEU A O 1
ATOM 3282 N N . ASN A 1 436 ? -4.538 5.317 -19.325 1.00 94.56 436 ASN A N 1
ATOM 3283 C CA . ASN A 1 436 ? -5.318 5.893 -18.222 1.00 94.56 436 ASN A CA 1
ATOM 3284 C C . ASN A 1 436 ? -4.750 5.484 -16.858 1.00 94.56 436 ASN A C 1
ATOM 3286 O O . ASN A 1 436 ? -5.513 5.171 -15.943 1.00 94.56 436 ASN A O 1
ATOM 3290 N N . THR A 1 437 ? -3.423 5.499 -16.752 1.00 92.88 437 THR A N 1
ATOM 3291 C CA . THR A 1 437 ? -2.685 5.150 -15.539 1.00 92.88 437 THR A CA 1
ATOM 3292 C C . THR A 1 437 ? -3.183 5.954 -14.347 1.00 92.88 437 THR A C 1
ATOM 3294 O O . THR A 1 437 ? -3.364 7.175 -14.437 1.00 92.88 437 THR A O 1
ATOM 3297 N N . ALA A 1 438 ? -3.460 5.258 -13.246 1.00 87.69 438 ALA A N 1
ATOM 3298 C CA . ALA A 1 438 ? -3.890 5.892 -12.013 1.00 87.69 438 ALA A CA 1
ATOM 3299 C C . ALA A 1 438 ? -2.694 6.482 -11.250 1.00 87.69 438 ALA A C 1
ATOM 3301 O O . ALA A 1 438 ? -1.540 6.107 -11.455 1.00 87.69 438 ALA A O 1
ATOM 3302 N N . ASP A 1 439 ? -2.994 7.442 -10.377 1.00 81.31 439 ASP A N 1
ATOM 3303 C CA . ASP A 1 439 ? -1.996 8.118 -9.550 1.00 81.31 439 ASP A CA 1
ATOM 3304 C C . ASP A 1 439 ? -1.329 7.093 -8.615 1.00 81.31 439 ASP A C 1
ATOM 3306 O O . ASP A 1 439 ? -2.023 6.447 -7.828 1.00 81.31 439 ASP A O 1
ATOM 3310 N N . GLY A 1 440 ? -0.009 6.923 -8.729 1.00 78.31 440 GLY A N 1
ATOM 3311 C CA . GLY A 1 440 ? 0.763 5.928 -7.973 1.00 78.31 440 GLY A CA 1
ATOM 3312 C C . GLY A 1 440 ? 0.947 4.553 -8.633 1.00 78.31 440 GLY A C 1
ATOM 3313 O O . GLY A 1 440 ? 1.670 3.736 -8.069 1.00 78.31 440 GLY A O 1
ATOM 3314 N N . ASP A 1 441 ? 0.373 4.302 -9.818 1.00 87.94 441 ASP A N 1
ATOM 3315 C CA . ASP A 1 441 ? 0.526 3.012 -10.522 1.00 87.94 441 ASP A CA 1
ATOM 3316 C C . ASP A 1 441 ? 1.566 3.043 -11.660 1.00 87.94 441 ASP A C 1
ATOM 3318 O O . ASP A 1 441 ? 1.963 2.005 -12.187 1.00 87.94 441 ASP A O 1
ATOM 3322 N N . GLY A 1 442 ? 2.011 4.231 -12.075 1.00 92.81 442 GLY A N 1
ATOM 3323 C CA . GLY A 1 442 ? 2.857 4.402 -13.256 1.00 92.81 442 GLY A CA 1
ATOM 3324 C C . GLY A 1 442 ? 4.355 4.288 -12.987 1.00 92.81 442 GLY A C 1
ATOM 3325 O O . GLY A 1 442 ? 4.875 4.911 -12.065 1.00 92.81 442 GLY A O 1
ATOM 3326 N N . ASN A 1 443 ? 5.071 3.577 -13.862 1.00 94.81 443 ASN A N 1
ATOM 3327 C CA . ASN A 1 443 ? 6.515 3.354 -13.781 1.00 94.81 443 ASN A CA 1
ATOM 3328 C C . ASN A 1 443 ? 7.190 3.555 -15.137 1.00 94.81 443 ASN A C 1
ATOM 3330 O O . ASN A 1 443 ? 6.854 2.886 -16.116 1.00 94.81 443 ASN A O 1
ATOM 3334 N N . LEU A 1 444 ? 8.184 4.435 -15.202 1.00 97.00 444 LEU A N 1
ATOM 3335 C CA . LEU A 1 444 ? 9.015 4.668 -16.377 1.00 97.00 444 LEU A CA 1
ATOM 3336 C C . LEU A 1 444 ? 10.447 4.215 -16.110 1.00 97.00 444 LEU A C 1
ATOM 3338 O O . LEU A 1 444 ? 11.111 4.749 -15.226 1.00 97.00 444 LEU A O 1
ATOM 3342 N N . ILE A 1 445 ? 10.940 3.290 -16.934 1.00 96.31 445 ILE A N 1
ATOM 3343 C CA . ILE A 1 445 ? 12.315 2.797 -16.866 1.00 96.31 445 ILE A CA 1
ATOM 3344 C C . ILE A 1 445 ? 13.025 3.213 -18.150 1.00 96.31 445 ILE A C 1
ATOM 3346 O O . ILE A 1 445 ? 12.734 2.694 -19.230 1.00 96.31 445 ILE A O 1
ATOM 3350 N N . PHE A 1 446 ? 13.951 4.161 -18.032 1.00 97.44 446 PHE A N 1
ATOM 3351 C CA . PHE A 1 446 ? 14.683 4.743 -19.153 1.00 97.44 446 PHE A CA 1
ATOM 3352 C C . PHE A 1 446 ? 16.119 4.215 -19.207 1.00 97.44 446 PHE A C 1
ATOM 3354 O O . PHE A 1 446 ? 16.878 4.411 -18.264 1.00 97.44 446 PHE A O 1
ATOM 3361 N N . LEU A 1 447 ? 16.520 3.594 -20.316 1.00 96.75 447 LEU A N 1
ATOM 3362 C CA . LEU A 1 447 ? 17.874 3.075 -20.533 1.00 96.75 447 LEU A CA 1
ATOM 3363 C C . LEU A 1 447 ? 18.523 3.718 -21.761 1.00 96.75 447 LEU A C 1
ATOM 3365 O O . LEU A 1 447 ? 17.898 3.833 -22.817 1.00 96.75 447 LEU A O 1
ATOM 3369 N N . SER A 1 448 ? 19.777 4.150 -21.612 1.00 96.69 448 SER A N 1
ATOM 3370 C CA . SER A 1 448 ? 20.568 4.702 -22.713 1.00 96.69 448 SER A CA 1
ATOM 3371 C C . SER A 1 448 ? 22.066 4.470 -22.555 1.00 96.69 448 SER A C 1
ATOM 3373 O O . SER A 1 448 ? 22.643 4.688 -21.489 1.00 96.69 448 SER A O 1
ATOM 3375 N N . ASP A 1 449 ? 22.734 4.129 -23.654 1.00 94.31 449 ASP A N 1
ATOM 3376 C CA . ASP A 1 449 ? 24.192 4.009 -23.732 1.00 94.31 449 ASP A CA 1
ATOM 3377 C C . ASP A 1 449 ? 24.874 5.259 -24.309 1.00 94.31 449 ASP A C 1
ATOM 3379 O O . ASP A 1 449 ? 26.099 5.307 -24.446 1.00 94.31 449 ASP A O 1
ATOM 3383 N N . GLY A 1 450 ? 24.080 6.262 -24.688 1.00 88.56 450 GLY A N 1
ATOM 3384 C CA . GLY A 1 450 ? 24.499 7.331 -25.580 1.00 88.56 450 GLY A CA 1
ATOM 3385 C C . GLY A 1 450 ? 24.379 8.734 -24.997 1.00 88.56 450 GLY A C 1
ATOM 3386 O O . GLY A 1 450 ? 23.793 8.987 -23.945 1.00 88.56 450 GLY A O 1
ATOM 3387 N N . VAL A 1 451 ? 24.947 9.693 -25.728 1.00 89.62 451 VAL A N 1
ATOM 3388 C CA . VAL A 1 451 ? 24.802 11.125 -25.437 1.00 89.62 451 VAL A CA 1
ATOM 3389 C C . VAL A 1 451 ? 23.601 11.661 -26.215 1.00 89.62 451 VAL A C 1
ATOM 3391 O O . VAL A 1 451 ? 23.601 11.531 -27.448 1.00 89.62 451 VAL A O 1
ATOM 3394 N N . PRO A 1 452 ? 22.625 12.323 -25.561 1.00 90.94 452 PRO A N 1
ATOM 3395 C CA . PRO A 1 452 ? 21.506 12.913 -26.277 1.00 90.94 452 PRO A CA 1
ATOM 3396 C C . PRO A 1 452 ? 22.014 13.932 -27.297 1.00 90.94 452 PRO A C 1
ATOM 3398 O O . PRO A 1 452 ? 22.826 14.815 -27.007 1.00 90.94 452 PRO A O 1
ATOM 3401 N N . SER A 1 453 ? 21.568 13.745 -28.531 1.00 86.81 453 SER A N 1
ATOM 3402 C CA . SER A 1 453 ? 21.933 14.526 -29.711 1.00 86.81 453 SER A CA 1
ATOM 3403 C C . SER A 1 453 ? 20.795 15.444 -30.165 1.00 86.81 453 SER A C 1
ATOM 3405 O O . SER A 1 453 ? 20.926 16.118 -31.193 1.00 86.81 453 SER A O 1
ATOM 3407 N N . ASP A 1 454 ? 19.678 15.454 -29.437 1.00 81.00 454 ASP A N 1
ATOM 3408 C CA . ASP A 1 454 ? 18.545 16.335 -29.677 1.00 81.00 454 ASP A CA 1
ATOM 3409 C C . ASP A 1 454 ? 18.848 17.796 -29.270 1.00 81.00 454 ASP A C 1
ATOM 3411 O O . ASP A 1 454 ? 19.636 18.062 -28.361 1.00 81.00 454 ASP A O 1
ATOM 3415 N N . PRO A 1 455 ? 18.289 18.781 -30.000 1.00 59.88 455 PRO A N 1
ATOM 3416 C CA . PRO A 1 455 ? 18.531 20.200 -29.748 1.00 59.88 455 PRO A CA 1
ATOM 3417 C C . PRO A 1 455 ? 17.613 20.828 -28.680 1.00 59.88 455 PRO A C 1
ATOM 3419 O O . PRO A 1 455 ? 17.752 22.032 -28.440 1.00 59.88 455 PRO A O 1
ATOM 3422 N N . GLY A 1 456 ? 16.646 20.089 -28.126 1.00 64.25 456 GLY A N 1
ATOM 3423 C CA . GLY A 1 456 ? 15.626 20.615 -27.216 1.00 64.25 456 GLY A CA 1
ATOM 3424 C C . GLY A 1 456 ? 15.918 20.374 -25.734 1.00 64.25 456 GLY A C 1
ATOM 3425 O O . GLY A 1 456 ? 17.033 20.022 -25.348 1.00 64.25 456 GLY A O 1
ATOM 3426 N N . THR A 1 457 ? 14.933 20.680 -24.889 1.00 80.50 457 THR A N 1
ATOM 3427 C CA . THR A 1 457 ? 14.975 20.407 -23.448 1.00 80.50 457 THR A CA 1
ATOM 3428 C C . THR A 1 457 ? 14.000 19.281 -23.172 1.00 80.50 457 THR A C 1
ATOM 3430 O O . THR A 1 457 ? 12.876 19.362 -23.626 1.00 80.50 457 THR A O 1
ATOM 3433 N N . TYR A 1 458 ? 14.449 18.250 -22.464 1.00 90.50 458 TYR A N 1
ATOM 3434 C CA . TYR A 1 458 ? 13.629 17.097 -22.068 1.00 90.50 458 TYR A CA 1
ATOM 3435 C C . TYR A 1 458 ? 13.335 17.069 -20.559 1.00 90.50 458 TYR A C 1
ATOM 3437 O O . TYR A 1 458 ? 12.731 16.139 -20.026 1.00 90.50 458 TYR A O 1
ATOM 3445 N N . GLY A 1 459 ? 13.835 18.076 -19.835 1.00 85.25 459 GLY A N 1
ATOM 3446 C CA . GLY A 1 459 ? 13.635 18.194 -18.393 1.00 85.25 459 GLY A CA 1
ATOM 3447 C C . GLY A 1 459 ? 12.206 18.587 -18.027 1.00 85.25 459 GLY A C 1
ATOM 3448 O O . GLY A 1 459 ? 11.760 18.277 -16.927 1.00 85.25 459 GLY A O 1
ATOM 3449 N N . ASP A 1 460 ? 11.486 19.252 -18.929 1.00 86.88 460 ASP A N 1
ATOM 3450 C CA . ASP A 1 460 ? 10.074 19.575 -18.772 1.00 86.88 460 ASP A CA 1
ATOM 3451 C C . ASP A 1 460 ? 9.176 18.345 -18.910 1.00 86.88 460 ASP A C 1
ATOM 3453 O O . ASP A 1 460 ? 8.280 18.184 -18.084 1.00 86.88 460 ASP A O 1
ATOM 3457 N N . GLU A 1 461 ? 9.446 17.430 -19.841 1.00 93.56 461 GLU A N 1
ATOM 3458 C CA . GLU A 1 461 ? 8.735 16.148 -19.918 1.00 93.56 461 GLU A CA 1
ATOM 3459 C C . GLU A 1 461 ? 9.030 15.266 -18.709 1.00 93.56 461 GLU A C 1
ATOM 3461 O O . GLU A 1 461 ? 8.105 14.725 -18.107 1.00 93.56 461 GLU A O 1
ATOM 3466 N N . ALA A 1 462 ? 10.302 15.159 -18.310 1.00 86.75 462 ALA A N 1
ATOM 3467 C CA . ALA A 1 462 ? 10.678 14.411 -17.114 1.00 86.75 462 ALA A CA 1
ATOM 3468 C C . ALA A 1 462 ? 9.998 14.974 -15.856 1.00 86.75 462 ALA A C 1
ATOM 3470 O O . ALA A 1 462 ? 9.525 14.216 -15.011 1.00 86.75 462 ALA A O 1
ATOM 3471 N N . GLN A 1 463 ? 9.907 16.304 -15.737 1.00 81.00 463 GLN A N 1
ATOM 3472 C CA . GLN A 1 463 ? 9.176 16.932 -14.640 1.00 81.00 463 GLN A CA 1
ATOM 3473 C C . GLN A 1 463 ? 7.674 16.678 -14.739 1.00 81.00 463 GLN A C 1
ATOM 3475 O O . GLN A 1 463 ? 7.063 16.385 -13.720 1.00 81.00 463 GLN A O 1
ATOM 3480 N N . SER A 1 464 ? 7.088 16.752 -15.935 1.00 89.19 464 SER A N 1
ATOM 3481 C CA . SER A 1 464 ? 5.660 16.494 -16.120 1.00 89.19 464 SER A CA 1
ATOM 3482 C C . SER A 1 464 ? 5.286 15.065 -15.737 1.00 89.19 464 SER A C 1
ATOM 3484 O O . SER A 1 464 ? 4.265 14.882 -15.095 1.00 89.19 464 SER A O 1
ATOM 3486 N N . LEU A 1 465 ? 6.111 14.071 -16.081 1.00 88.88 465 LEU A N 1
ATOM 3487 C CA . LEU A 1 465 ? 5.895 12.678 -15.680 1.00 88.88 465 LEU A CA 1
ATOM 3488 C C . LEU A 1 465 ? 5.892 12.527 -14.152 1.00 88.88 465 LEU A C 1
ATOM 3490 O O . LEU A 1 465 ? 4.993 11.904 -13.601 1.00 88.88 465 LEU A O 1
ATOM 3494 N N . ARG A 1 466 ? 6.849 13.153 -13.455 1.00 85.12 466 ARG A N 1
ATOM 3495 C CA . ARG A 1 466 ? 6.875 13.152 -11.982 1.00 85.12 466 ARG A CA 1
ATOM 3496 C C . ARG A 1 466 ? 5.690 13.898 -11.367 1.00 85.12 466 ARG A C 1
ATOM 3498 O O . ARG A 1 466 ? 5.148 13.454 -10.363 1.00 85.12 466 ARG A O 1
ATOM 3505 N N . ASP A 1 467 ? 5.292 15.027 -11.954 1.00 82.62 467 ASP A N 1
ATOM 3506 C CA . ASP A 1 467 ? 4.125 15.800 -11.511 1.00 82.62 467 ASP A CA 1
ATOM 3507 C C . ASP A 1 467 ? 2.811 15.019 -11.719 1.00 82.62 467 ASP A C 1
ATOM 3509 O O . ASP A 1 467 ? 1.858 15.229 -10.969 1.00 82.62 467 ASP A O 1
ATOM 3513 N N . ASP A 1 468 ? 2.782 14.112 -12.703 1.00 81.81 468 ASP A N 1
ATOM 3514 C CA . ASP A 1 468 ? 1.689 13.173 -12.987 1.00 81.81 468 ASP A CA 1
ATOM 3515 C C . ASP A 1 468 ? 1.747 11.900 -12.102 1.00 81.81 468 ASP A C 1
ATOM 3517 O O . ASP A 1 468 ? 0.986 10.964 -12.332 1.00 81.81 468 ASP A O 1
ATOM 3521 N N . GLY A 1 469 ? 2.638 11.848 -11.101 1.00 80.75 469 GLY A N 1
ATOM 3522 C CA . GLY A 1 469 ? 2.725 10.741 -10.138 1.00 80.75 469 GLY A CA 1
ATOM 3523 C C . GLY A 1 469 ? 3.442 9.489 -10.657 1.00 80.75 469 GLY A C 1
ATOM 3524 O O . GLY A 1 469 ? 3.356 8.435 -10.031 1.00 80.75 469 GLY A O 1
ATOM 3525 N N . ILE A 1 470 ? 4.149 9.585 -11.788 1.00 88.94 470 ILE A N 1
ATOM 3526 C CA . ILE A 1 470 ? 4.903 8.467 -12.367 1.00 88.94 470 ILE A CA 1
ATOM 3527 C C . ILE A 1 470 ? 6.228 8.284 -11.617 1.00 88.94 470 ILE A C 1
ATOM 3529 O O . ILE A 1 470 ? 7.004 9.233 -11.467 1.00 88.94 470 ILE A O 1
ATOM 3533 N N . ASN A 1 471 ? 6.525 7.047 -11.218 1.00 87.69 471 ASN A N 1
ATOM 3534 C CA . ASN A 1 471 ? 7.841 6.638 -10.738 1.00 87.69 471 ASN A CA 1
ATOM 3535 C C . ASN A 1 471 ? 8.825 6.594 -11.910 1.00 87.69 471 ASN A C 1
ATOM 3537 O O . ASN A 1 471 ? 8.663 5.799 -12.834 1.00 87.69 471 ASN A O 1
ATOM 3541 N N . VAL A 1 472 ? 9.813 7.486 -11.918 1.00 87.06 472 VAL A N 1
ATOM 3542 C CA . VAL A 1 472 ? 10.739 7.663 -13.044 1.00 87.06 472 VAL A CA 1
ATOM 3543 C C . VAL A 1 472 ? 12.135 7.225 -12.627 1.00 87.06 472 VAL A C 1
ATOM 3545 O O . VAL A 1 472 ? 12.745 7.870 -11.781 1.00 87.06 472 VAL A O 1
ATOM 3548 N N . SER A 1 473 ? 12.663 6.198 -13.290 1.00 88.75 473 SER A N 1
ATOM 3549 C CA . SER A 1 473 ? 14.029 5.709 -13.091 1.00 88.75 473 SER A CA 1
ATOM 3550 C C . SER A 1 473 ? 14.821 5.768 -14.395 1.00 88.75 473 SER A C 1
ATOM 3552 O O . SER A 1 473 ? 14.339 5.323 -15.443 1.00 88.75 473 SER A O 1
ATOM 3554 N N . ALA A 1 474 ? 16.047 6.298 -14.354 1.00 88.31 474 ALA A N 1
ATOM 3555 C CA . ALA A 1 474 ? 16.912 6.374 -15.534 1.00 88.31 474 ALA A CA 1
ATOM 3556 C C . ALA A 1 474 ? 18.287 5.737 -15.309 1.00 88.31 474 ALA A C 1
ATOM 3558 O O . ALA A 1 474 ? 18.960 5.970 -14.310 1.00 88.31 474 ALA A O 1
ATOM 3559 N N . PHE A 1 475 ? 18.752 4.979 -16.297 1.00 93.50 475 PHE A N 1
ATOM 3560 C CA . PHE A 1 475 ? 19.991 4.220 -16.229 1.00 93.50 475 PHE A CA 1
ATOM 3561 C C . PHE A 1 475 ? 20.835 4.421 -17.480 1.00 93.50 475 PHE A C 1
ATOM 3563 O O . PHE A 1 475 ? 20.343 4.516 -18.606 1.00 93.50 475 PHE A O 1
ATOM 3570 N N . GLY A 1 476 ? 22.142 4.471 -17.264 1.00 94.25 476 GLY A N 1
ATOM 3571 C CA . GLY A 1 476 ? 23.140 4.443 -18.313 1.00 94.25 476 GLY A CA 1
ATOM 3572 C C . GLY A 1 476 ? 23.695 3.041 -18.496 1.00 94.25 476 GLY A C 1
ATOM 3573 O O . GLY A 1 476 ? 23.942 2.353 -17.509 1.00 94.25 476 GLY A O 1
ATOM 3574 N N . ALA A 1 477 ? 23.971 2.638 -19.731 1.00 95.12 477 ALA A N 1
ATOM 3575 C CA . ALA A 1 477 ? 24.665 1.385 -20.009 1.00 95.12 477 ALA A CA 1
ATOM 3576 C C . ALA A 1 477 ? 26.023 1.643 -20.675 1.00 95.12 477 ALA A C 1
ATOM 3578 O O . ALA A 1 477 ? 26.147 2.287 -21.712 1.00 95.12 477 ALA A O 1
ATOM 3579 N N . GLY A 1 478 ? 27.089 1.136 -20.066 1.00 92.69 478 GLY A N 1
ATOM 3580 C CA . GLY A 1 478 ? 28.435 1.217 -20.612 1.00 92.69 478 GLY A CA 1
ATOM 3581 C C . GLY A 1 478 ? 29.067 2.604 -20.596 1.00 92.69 478 GLY A C 1
ATOM 3582 O O . GLY A 1 478 ? 28.554 3.600 -20.098 1.00 92.69 478 GLY A O 1
ATOM 3583 N N . THR A 1 479 ? 30.279 2.652 -21.144 1.00 88.25 479 THR A N 1
ATOM 3584 C CA . THR A 1 479 ? 31.146 3.843 -21.070 1.00 88.25 479 THR A CA 1
ATOM 3585 C C . THR A 1 479 ? 30.738 4.986 -22.004 1.00 88.25 479 THR A C 1
ATOM 3587 O O . THR A 1 479 ? 31.340 6.058 -21.939 1.00 88.25 479 THR A O 1
ATOM 3590 N N . GLY A 1 480 ? 29.769 4.753 -22.895 1.00 89.75 480 GLY A N 1
ATOM 3591 C CA . GLY A 1 480 ? 29.203 5.782 -23.769 1.00 89.75 480 GLY A CA 1
ATOM 3592 C C . GLY A 1 480 ? 28.159 6.658 -23.072 1.00 89.75 480 GLY A C 1
ATOM 3593 O O . GLY A 1 480 ? 27.975 7.810 -23.479 1.00 89.75 480 GLY A O 1
ATOM 3594 N N . ALA A 1 481 ? 27.532 6.140 -22.009 1.00 94.19 481 ALA A N 1
ATOM 3595 C CA . ALA A 1 481 ? 26.459 6.813 -21.299 1.00 94.19 481 ALA A CA 1
ATOM 3596 C C . ALA A 1 481 ? 26.968 8.059 -20.561 1.00 94.19 481 ALA A C 1
ATOM 3598 O O . ALA A 1 481 ? 28.112 8.125 -20.096 1.00 94.19 481 ALA A O 1
ATOM 3599 N N . GLN A 1 482 ? 26.101 9.063 -20.425 1.00 91.06 482 GLN A N 1
ATOM 3600 C CA . GLN A 1 482 ? 26.399 10.265 -19.651 1.00 91.06 482 GLN A CA 1
ATOM 3601 C C . GLN A 1 482 ? 25.417 10.455 -18.506 1.00 91.06 482 GLN A C 1
ATOM 3603 O O . GLN A 1 482 ? 24.219 10.626 -18.713 1.00 91.06 482 GLN A O 1
ATOM 3608 N N . LEU A 1 483 ? 25.981 10.525 -17.302 1.00 82.50 483 LEU A N 1
ATOM 3609 C CA . LEU A 1 483 ? 25.226 10.624 -16.063 1.00 82.50 483 LEU A CA 1
ATOM 3610 C C . LEU A 1 483 ? 24.439 11.934 -15.966 1.00 82.50 483 LEU A C 1
ATOM 3612 O O . LEU A 1 483 ? 23.253 11.906 -15.687 1.00 82.50 483 LEU A O 1
ATOM 3616 N N . ALA A 1 484 ? 25.062 13.082 -16.248 1.00 85.75 484 ALA A N 1
ATOM 3617 C CA . ALA A 1 484 ? 24.400 14.379 -16.073 1.00 85.75 484 ALA A CA 1
ATOM 3618 C C . ALA A 1 484 ? 23.122 14.553 -16.931 1.00 85.75 484 ALA A C 1
ATOM 3620 O O . ALA A 1 484 ? 22.130 15.043 -16.401 1.00 85.75 484 ALA A O 1
ATOM 3621 N N . PRO A 1 485 ? 23.092 14.151 -18.218 1.00 90.56 485 PRO A N 1
ATOM 3622 C CA . PRO A 1 485 ? 21.853 14.058 -18.990 1.00 90.56 485 PRO A CA 1
ATOM 3623 C C . PRO A 1 485 ? 20.793 13.126 -18.395 1.00 90.56 485 PRO A C 1
ATOM 3625 O O . PRO A 1 485 ? 19.626 13.495 -18.344 1.00 90.56 485 PRO A O 1
ATOM 3628 N N . LEU A 1 486 ? 21.183 11.939 -17.924 1.00 86.94 486 LEU A N 1
ATOM 3629 C CA . LEU A 1 486 ? 20.252 11.002 -17.286 1.00 86.94 486 LEU A CA 1
ATOM 3630 C C . LEU A 1 486 ? 19.706 11.568 -15.966 1.00 86.94 486 LEU A C 1
ATOM 3632 O O . LEU A 1 486 ? 18.520 11.435 -15.699 1.00 86.94 486 LEU A O 1
ATOM 3636 N N . GLN A 1 487 ? 20.522 12.319 -15.221 1.00 83.69 487 GLN A N 1
ATOM 3637 C CA . GLN A 1 487 ? 20.133 12.999 -13.982 1.00 83.69 487 GLN A CA 1
ATOM 3638 C C . GLN A 1 487 ? 19.100 14.117 -14.160 1.00 83.69 487 GLN A C 1
ATOM 3640 O O . GLN A 1 487 ? 18.493 14.571 -13.192 1.00 83.69 487 GLN A O 1
ATOM 3645 N N . VAL A 1 488 ? 18.881 14.578 -15.393 1.00 83.88 488 VAL A N 1
ATOM 3646 C CA . VAL A 1 488 ? 17.755 15.469 -15.715 1.00 83.88 488 VAL A CA 1
ATOM 3647 C C . VAL A 1 488 ? 16.438 14.683 -15.771 1.00 83.88 488 VAL A C 1
ATOM 3649 O O . VAL A 1 488 ? 15.388 15.231 -15.426 1.00 83.88 488 VAL A O 1
ATOM 3652 N N . ILE A 1 489 ? 16.492 13.414 -16.189 1.00 84.38 489 ILE A N 1
ATOM 3653 C CA . ILE A 1 489 ? 15.341 12.504 -16.239 1.00 84.38 489 ILE A CA 1
ATOM 3654 C C . ILE A 1 489 ? 15.041 11.966 -14.843 1.00 84.38 489 ILE A C 1
ATOM 3656 O O . ILE A 1 489 ? 13.898 12.028 -14.416 1.00 84.38 489 ILE A O 1
ATOM 3660 N N . ASP A 1 490 ? 16.060 11.513 -14.126 1.00 84.19 490 ASP A N 1
ATOM 3661 C CA . ASP A 1 490 ? 15.962 10.963 -12.778 1.00 84.19 490 ASP A CA 1
ATOM 3662 C C . ASP A 1 490 ? 17.200 11.398 -11.979 1.00 84.19 490 ASP A C 1
ATOM 3664 O O . ASP A 1 490 ? 18.300 10.950 -12.298 1.00 84.19 490 ASP A O 1
ATOM 3668 N N . PRO A 1 491 ? 17.073 12.252 -10.947 1.00 75.19 491 PRO A N 1
ATOM 3669 C CA . PRO A 1 491 ? 18.206 12.671 -10.120 1.00 75.19 491 PRO A CA 1
ATOM 3670 C C . PRO A 1 491 ? 19.034 11.512 -9.535 1.00 75.19 491 PRO A C 1
ATOM 3672 O O . PRO A 1 491 ? 20.239 11.690 -9.328 1.00 75.19 491 PRO A O 1
ATOM 3675 N N . GLY A 1 492 ? 18.408 10.351 -9.305 1.00 71.62 492 GLY A N 1
ATOM 3676 C CA . GLY A 1 492 ? 19.014 9.102 -8.841 1.00 71.62 492 GLY A CA 1
ATOM 3677 C C . GLY A 1 492 ? 19.621 8.240 -9.953 1.00 71.62 492 GLY A C 1
ATOM 3678 O O . GLY A 1 492 ? 20.029 7.109 -9.701 1.00 71.62 492 GLY A O 1
ATOM 3679 N N . ALA A 1 493 ? 19.740 8.740 -11.183 1.00 77.81 493 ALA A N 1
ATOM 3680 C CA . ALA A 1 493 ? 20.267 7.938 -12.278 1.00 77.81 493 ALA A CA 1
ATOM 3681 C C . ALA A 1 493 ? 21.669 7.376 -11.984 1.00 77.81 493 ALA A C 1
ATOM 3683 O O . ALA A 1 493 ? 22.513 8.033 -11.370 1.00 77.81 493 ALA A O 1
ATOM 3684 N N . THR A 1 494 ? 21.949 6.171 -12.479 1.00 82.69 494 THR A N 1
ATOM 3685 C CA . THR A 1 494 ? 23.260 5.505 -12.355 1.00 82.69 494 THR A CA 1
ATOM 3686 C C . THR A 1 494 ? 23.741 4.983 -13.706 1.00 82.69 494 THR A C 1
ATOM 3688 O O . THR A 1 494 ? 22.999 5.000 -14.685 1.00 82.69 494 THR A O 1
ATOM 3691 N N . ILE A 1 495 ? 25.009 4.567 -13.802 1.00 85.62 495 ILE A N 1
ATOM 3692 C CA . ILE A 1 495 ? 25.561 3.952 -15.018 1.00 85.62 495 ILE A CA 1
ATOM 3693 C C . ILE A 1 495 ? 26.050 2.550 -14.687 1.00 85.62 495 ILE A C 1
ATOM 3695 O O . ILE A 1 495 ? 27.012 2.401 -13.936 1.00 85.62 495 ILE A O 1
ATOM 3699 N N . PHE A 1 496 ? 25.471 1.554 -15.347 1.00 89.56 496 PHE A N 1
ATOM 3700 C CA . PHE A 1 496 ? 25.969 0.192 -15.335 1.00 89.56 496 PHE A CA 1
ATOM 3701 C C . PHE A 1 496 ? 27.216 0.077 -16.192 1.00 89.56 496 PHE A C 1
ATOM 3703 O O . PHE A 1 496 ? 27.234 0.377 -17.388 1.00 89.56 496 PHE A O 1
ATOM 3710 N N . THR A 1 497 ? 28.284 -0.411 -15.587 1.00 89.38 497 THR A N 1
ATOM 3711 C CA . THR A 1 497 ? 29.565 -0.604 -16.260 1.00 89.38 497 THR A CA 1
ATOM 3712 C C . THR A 1 497 ? 29.735 -2.011 -16.812 1.00 89.38 497 THR A C 1
ATOM 3714 O O . THR A 1 497 ? 30.674 -2.234 -17.576 1.00 89.38 497 THR A O 1
ATOM 3717 N N . SER A 1 498 ? 28.843 -2.946 -16.463 1.00 89.69 498 SER A N 1
ATOM 3718 C CA . SER A 1 498 ? 28.881 -4.329 -16.939 1.00 89.69 498 SER A CA 1
ATOM 3719 C C . SER A 1 498 ? 27.507 -4.999 -17.014 1.00 89.69 498 SER A C 1
ATOM 3721 O O . SER A 1 498 ? 26.572 -4.580 -16.332 1.00 89.69 498 SER A O 1
ATOM 3723 N N . THR A 1 499 ? 27.412 -6.082 -17.793 1.00 91.88 499 THR A N 1
ATOM 3724 C CA . THR A 1 499 ? 26.218 -6.937 -17.890 1.00 91.88 499 THR A CA 1
ATOM 3725 C C . THR A 1 499 ? 25.794 -7.470 -16.527 1.00 91.88 499 THR A C 1
ATOM 3727 O O . THR A 1 499 ? 24.607 -7.517 -16.234 1.00 91.88 499 THR A O 1
ATOM 3730 N N . ASP A 1 500 ? 26.756 -7.842 -15.680 1.00 86.38 500 ASP A N 1
ATOM 3731 C CA . ASP A 1 500 ? 26.473 -8.370 -14.344 1.00 86.38 500 ASP A CA 1
ATOM 3732 C C . ASP A 1 500 ? 25.788 -7.321 -13.460 1.00 86.38 500 ASP A C 1
ATOM 3734 O O . ASP A 1 500 ? 24.846 -7.631 -12.745 1.00 86.38 500 ASP A O 1
ATOM 3738 N N . GLU A 1 501 ? 26.240 -6.068 -13.530 1.00 83.44 501 GLU A N 1
ATOM 3739 C CA . GLU A 1 501 ? 25.676 -4.957 -12.760 1.00 83.44 501 GLU A CA 1
ATOM 3740 C C . GLU A 1 501 ? 24.242 -4.635 -13.196 1.00 83.44 501 GLU A C 1
ATOM 3742 O O . GLU A 1 501 ? 23.353 -4.543 -12.353 1.00 83.44 501 GLU A O 1
ATOM 3747 N N . LEU A 1 502 ? 24.018 -4.549 -14.513 1.00 89.19 502 LEU A N 1
ATOM 3748 C CA . LEU A 1 502 ? 22.696 -4.317 -15.095 1.00 89.19 502 LEU A CA 1
ATOM 3749 C C . LEU A 1 502 ? 21.734 -5.450 -14.722 1.00 89.19 502 LEU A C 1
ATOM 3751 O O . LEU A 1 502 ? 20.648 -5.198 -14.203 1.00 89.19 502 LEU A O 1
ATOM 3755 N N . LEU A 1 503 ? 22.139 -6.704 -14.942 1.00 85.94 503 LEU A N 1
ATOM 3756 C CA . LEU A 1 503 ? 21.288 -7.850 -14.639 1.00 85.94 503 LEU A CA 1
ATOM 3757 C C . LEU A 1 503 ? 21.018 -7.982 -13.144 1.00 85.94 503 LEU A C 1
ATOM 3759 O O . LEU A 1 503 ? 19.889 -8.282 -12.799 1.00 85.94 503 LEU A O 1
ATOM 3763 N N . ASN A 1 504 ? 21.973 -7.705 -12.253 1.00 78.81 504 ASN A N 1
ATOM 3764 C CA . ASN A 1 504 ? 21.718 -7.770 -10.809 1.00 78.81 504 ASN A CA 1
ATOM 3765 C C . ASN A 1 504 ? 20.570 -6.846 -10.376 1.00 78.81 504 ASN A C 1
ATOM 3767 O O . ASN A 1 504 ? 19.729 -7.261 -9.579 1.00 78.81 504 ASN A O 1
ATOM 3771 N N . VAL A 1 505 ? 20.500 -5.629 -10.927 1.00 75.56 505 VAL A N 1
ATOM 3772 C CA . VAL A 1 505 ? 19.390 -4.705 -10.647 1.00 75.56 505 VAL A CA 1
ATOM 3773 C C . VAL A 1 505 ? 18.083 -5.243 -11.223 1.00 75.56 505 VAL A C 1
ATOM 3775 O O . VAL A 1 505 ? 17.091 -5.354 -10.508 1.00 75.56 505 VAL A O 1
ATOM 3778 N N . PHE A 1 506 ? 18.084 -5.644 -12.493 1.00 83.50 506 PHE A N 1
ATOM 3779 C CA . PHE A 1 506 ? 16.854 -5.995 -13.208 1.00 83.50 506 PHE A CA 1
ATOM 3780 C C . PHE A 1 506 ? 16.334 -7.411 -12.893 1.00 83.50 506 PHE A C 1
ATOM 3782 O O . PHE A 1 506 ? 15.147 -7.675 -13.059 1.00 83.50 506 PHE A O 1
ATOM 3789 N N . SER A 1 507 ? 17.191 -8.324 -12.427 1.00 71.88 507 SER A N 1
ATOM 3790 C CA . SER A 1 507 ? 16.848 -9.711 -12.082 1.00 71.88 507 SER A CA 1
ATOM 3791 C C . SER A 1 507 ? 16.710 -9.966 -10.581 1.00 71.88 507 SER A C 1
ATOM 3793 O O . SER A 1 507 ? 16.460 -11.106 -10.198 1.00 71.88 507 SER A O 1
ATOM 3795 N N . GLY A 1 508 ? 16.965 -8.972 -9.724 1.00 60.31 508 GLY A N 1
ATOM 3796 C CA . GLY A 1 508 ? 17.081 -9.204 -8.281 1.00 60.31 508 GLY A CA 1
ATOM 3797 C C . GLY A 1 508 ? 17.078 -7.969 -7.380 1.00 60.31 508 GLY A C 1
ATOM 3798 O O . GLY A 1 508 ? 17.534 -8.096 -6.252 1.00 60.31 508 GLY A O 1
ATOM 3799 N N . LEU A 1 509 ? 16.595 -6.816 -7.862 1.00 55.34 509 LEU A N 1
ATOM 3800 C CA . LEU A 1 509 ? 16.218 -5.595 -7.121 1.00 55.34 509 LEU A CA 1
ATOM 3801 C C . LEU A 1 509 ? 17.143 -5.070 -5.997 1.00 55.34 509 LEU A C 1
ATOM 3803 O O . LEU A 1 509 ? 16.724 -4.197 -5.242 1.00 55.34 509 LEU A O 1
ATOM 3807 N N . GLU A 1 510 ? 18.412 -5.476 -5.927 1.00 49.66 510 GLU A N 1
ATOM 3808 C CA . GLU A 1 510 ? 19.393 -4.902 -5.000 1.00 49.66 510 GLU A CA 1
ATOM 3809 C C . GLU A 1 510 ? 20.601 -4.317 -5.743 1.00 49.66 510 GLU A C 1
ATOM 3811 O O . GLU A 1 510 ? 21.455 -5.036 -6.264 1.00 49.66 510 GLU A O 1
ATOM 3816 N N . THR A 1 511 ? 20.735 -2.987 -5.717 1.00 46.31 511 THR A N 1
ATOM 3817 C CA . THR A 1 511 ? 22.062 -2.362 -5.631 1.00 46.31 511 THR A CA 1
ATOM 3818 C C . THR A 1 511 ? 22.109 -1.370 -4.472 1.00 46.31 511 THR A C 1
ATOM 3820 O O . THR A 1 511 ? 21.112 -0.713 -4.183 1.00 46.31 511 THR A O 1
ATOM 3823 N N . PRO A 1 512 ? 23.267 -1.219 -3.806 1.00 44.16 512 PRO A N 1
ATOM 3824 C CA . PRO A 1 512 ? 23.358 -0.643 -2.464 1.00 44.16 512 PRO A CA 1
ATOM 3825 C C . PRO A 1 512 ? 23.290 0.888 -2.412 1.00 44.16 512 PRO A C 1
ATOM 3827 O O . PRO A 1 512 ? 23.765 1.452 -1.435 1.00 44.16 512 PRO A O 1
ATOM 3830 N N . CYS A 1 513 ? 22.802 1.567 -3.457 1.00 48.84 513 CYS A N 1
ATOM 3831 C CA . CYS A 1 513 ? 22.712 3.034 -3.480 1.00 48.84 513 CYS A CA 1
ATOM 3832 C C . CYS A 1 513 ? 21.505 3.608 -4.246 1.00 48.84 513 CYS A C 1
ATOM 3834 O O . CYS A 1 513 ? 21.340 4.812 -4.163 1.00 48.84 513 CYS A O 1
ATOM 3836 N N . ASN A 1 514 ? 20.726 2.809 -4.996 1.00 47.16 514 ASN A N 1
ATOM 3837 C CA . ASN A 1 514 ? 19.461 3.187 -5.678 1.00 47.16 514 ASN A CA 1
ATOM 3838 C C . ASN A 1 514 ? 18.622 1.932 -6.036 1.00 47.16 514 ASN A C 1
ATOM 3840 O O . ASN A 1 514 ? 17.900 1.898 -7.033 1.00 47.16 514 ASN A O 1
ATOM 3844 N N . GLY A 1 515 ? 18.821 0.837 -5.296 1.00 51.81 515 GLY A N 1
ATOM 3845 C CA . GLY A 1 515 ? 18.004 -0.371 -5.404 1.00 51.81 515 GLY A CA 1
ATOM 3846 C C . GLY A 1 515 ? 16.716 -0.233 -4.604 1.00 51.81 515 GLY A C 1
ATOM 3847 O O . GLY A 1 515 ? 16.522 0.763 -3.918 1.00 51.81 515 GLY A O 1
ATOM 3848 N N . THR A 1 516 ? 15.858 -1.254 -4.675 1.00 55.88 516 THR A N 1
ATOM 3849 C CA . THR A 1 516 ? 14.675 -1.297 -3.812 1.00 55.88 516 THR A CA 1
ATOM 3850 C C . THR A 1 516 ? 15.133 -1.263 -2.362 1.00 55.88 516 THR A C 1
ATOM 3852 O O . THR A 1 516 ? 15.911 -2.117 -1.940 1.00 55.88 516 THR A O 1
ATOM 3855 N N . GLU A 1 517 ? 14.676 -0.274 -1.614 1.00 72.94 517 GLU A N 1
ATOM 3856 C CA . GLU A 1 517 ? 15.015 -0.122 -0.215 1.00 72.94 517 GLU A CA 1
ATOM 3857 C C . GLU A 1 517 ? 14.210 -1.129 0.598 1.00 72.94 517 GLU A C 1
ATOM 3859 O O . GLU A 1 517 ? 12.974 -1.067 0.646 1.00 72.94 517 GLU A O 1
ATOM 3864 N N . PRO A 1 518 ? 14.886 -2.136 1.177 1.00 68.69 518 PRO A N 1
ATOM 3865 C CA . PRO A 1 518 ? 14.197 -3.262 1.756 1.00 68.69 518 PRO A CA 1
ATOM 3866 C C . PRO A 1 518 ? 13.422 -2.807 2.983 1.00 68.69 518 PRO A C 1
ATOM 3868 O O . PRO A 1 518 ? 13.871 -1.979 3.782 1.00 68.69 518 PRO A O 1
ATOM 3871 N N . GLY A 1 519 ? 12.263 -3.428 3.168 1.00 78.38 519 GLY A N 1
ATOM 3872 C CA . GLY A 1 519 ? 11.541 -3.305 4.415 1.00 78.38 519 GLY A CA 1
ATOM 3873 C C . GLY A 1 519 ? 12.397 -3.784 5.589 1.00 78.38 519 GLY A C 1
ATOM 3874 O O . GLY A 1 519 ? 13.021 -4.843 5.512 1.00 78.38 519 GLY A O 1
ATOM 3875 N N . TYR A 1 520 ? 12.426 -3.023 6.681 1.00 82.81 520 TYR A N 1
ATOM 3876 C CA . TYR A 1 520 ? 13.277 -3.317 7.830 1.00 82.81 520 TYR A CA 1
ATOM 3877 C C . TYR A 1 520 ? 12.464 -3.940 8.982 1.00 82.81 520 TYR A C 1
ATOM 3879 O O . TYR A 1 520 ? 11.612 -3.268 9.584 1.00 82.81 520 TYR A O 1
ATOM 3887 N N . PRO A 1 521 ? 12.690 -5.229 9.298 1.00 80.81 521 PRO A N 1
ATOM 3888 C CA . PRO A 1 521 ? 11.911 -5.960 10.289 1.00 80.81 521 PRO A CA 1
ATOM 3889 C C . PRO A 1 521 ? 12.341 -5.667 11.729 1.00 80.81 521 PRO A C 1
ATOM 3891 O O . PRO A 1 521 ? 13.485 -5.310 12.004 1.00 80.81 521 PRO A O 1
ATOM 3894 N N . GLY A 1 522 ? 11.446 -5.932 12.681 1.00 84.75 522 GLY A N 1
ATOM 3895 C CA . GLY A 1 522 ? 11.774 -5.935 14.107 1.00 84.75 522 GLY A CA 1
ATOM 3896 C C . GLY A 1 522 ? 11.866 -4.555 14.765 1.00 84.75 522 GLY A C 1
ATOM 3897 O O . GLY A 1 522 ? 12.304 -4.472 15.913 1.00 84.75 522 GLY A O 1
ATOM 3898 N N . VAL A 1 523 ? 11.446 -3.482 14.091 1.00 93.94 523 VAL A N 1
ATOM 3899 C CA . VAL A 1 523 ? 11.391 -2.131 14.668 1.00 93.94 523 VAL A CA 1
ATOM 3900 C C . VAL A 1 523 ? 10.073 -1.930 15.397 1.00 93.94 523 VAL A C 1
ATOM 3902 O O . VAL A 1 523 ? 9.003 -2.213 14.864 1.00 93.94 523 VAL A O 1
ATOM 3905 N N . THR A 1 524 ? 10.140 -1.407 16.620 1.00 95.81 524 THR A N 1
ATOM 3906 C CA . THR A 1 524 ? 8.948 -1.023 17.378 1.00 95.81 524 THR A CA 1
ATOM 3907 C C . THR A 1 524 ? 8.425 0.334 16.916 1.00 95.81 524 THR A C 1
ATOM 3909 O O . THR A 1 524 ? 9.116 1.348 17.040 1.00 95.81 524 THR A O 1
ATOM 3912 N N . ILE A 1 525 ? 7.179 0.356 16.449 1.00 95.94 525 ILE A N 1
ATOM 3913 C CA . ILE A 1 525 ? 6.400 1.563 16.157 1.00 95.94 525 ILE A CA 1
ATOM 3914 C C . ILE A 1 525 ? 5.364 1.740 17.271 1.00 95.94 525 ILE A C 1
ATOM 3916 O O . ILE A 1 525 ? 4.769 0.760 17.717 1.00 95.94 525 ILE A O 1
ATOM 3920 N N . TYR A 1 526 ? 5.138 2.964 17.747 1.00 94.19 526 TYR A N 1
ATOM 3921 C CA . TYR A 1 526 ? 4.243 3.243 18.875 1.00 94.19 526 TYR A CA 1
ATOM 3922 C C . TYR A 1 526 ? 3.411 4.519 18.712 1.00 94.19 526 TYR A C 1
ATOM 3924 O O . TYR A 1 526 ? 3.759 5.425 17.947 1.00 94.19 526 TYR A O 1
ATOM 3932 N N . LEU A 1 527 ? 2.293 4.568 19.442 1.00 93.06 527 LEU A N 1
ATOM 3933 C CA . LEU A 1 527 ? 1.405 5.723 19.553 1.00 93.06 527 LEU A CA 1
ATOM 3934 C C . LEU A 1 527 ? 1.765 6.531 20.806 1.00 93.06 527 LEU A C 1
ATOM 3936 O O . LEU A 1 527 ? 1.346 6.197 21.915 1.00 93.06 527 LEU A O 1
ATOM 3940 N N . ASP A 1 528 ? 2.517 7.610 20.602 1.00 91.19 528 ASP A N 1
ATOM 3941 C CA . ASP A 1 528 ? 3.001 8.514 21.649 1.00 91.19 528 ASP A CA 1
ATOM 3942 C C . ASP A 1 528 ? 1.840 9.359 22.197 1.00 91.19 528 ASP A C 1
ATOM 3944 O O . ASP A 1 528 ? 1.470 10.415 21.669 1.00 91.19 528 ASP A O 1
ATOM 3948 N N . SER A 1 529 ? 1.211 8.842 23.245 1.00 84.44 529 SER A N 1
ATOM 3949 C CA . SER A 1 529 ? -0.054 9.343 23.781 1.00 84.44 529 SER A CA 1
ATOM 3950 C C . SER A 1 529 ? 0.143 10.603 24.618 1.00 84.44 529 SER A C 1
ATOM 3952 O O . SER A 1 529 ? -0.767 11.429 24.734 1.00 84.44 529 SER A O 1
ATOM 3954 N N . ASN A 1 530 ? 1.334 10.779 25.193 1.00 83.88 530 ASN A N 1
ATOM 3955 C CA . ASN A 1 530 ? 1.690 11.951 25.991 1.00 83.88 530 ASN A CA 1
ATOM 3956 C C . ASN A 1 530 ? 2.591 12.954 25.233 1.00 83.88 530 ASN A C 1
ATOM 3958 O O . ASN A 1 530 ? 2.877 14.039 25.753 1.00 83.88 530 ASN A O 1
ATOM 3962 N N . ASN A 1 531 ? 2.957 12.626 23.991 1.00 92.00 531 ASN A N 1
ATOM 3963 C CA . ASN A 1 531 ? 3.805 13.385 23.077 1.00 92.00 531 ASN A CA 1
ATOM 3964 C C . ASN A 1 531 ? 5.183 13.742 23.663 1.00 92.00 531 ASN A C 1
ATOM 3966 O O . ASN A 1 531 ? 5.655 14.876 23.506 1.00 92.00 531 ASN A O 1
ATOM 3970 N N . ASN A 1 532 ? 5.812 12.812 24.385 1.00 92.19 532 ASN A N 1
ATOM 3971 C CA . ASN A 1 532 ? 7.122 13.020 25.007 1.00 92.19 532 ASN A CA 1
ATOM 3972 C C . ASN A 1 532 ? 8.298 12.491 24.165 1.00 92.19 532 ASN A C 1
ATOM 3974 O O . ASN A 1 532 ? 9.454 12.765 2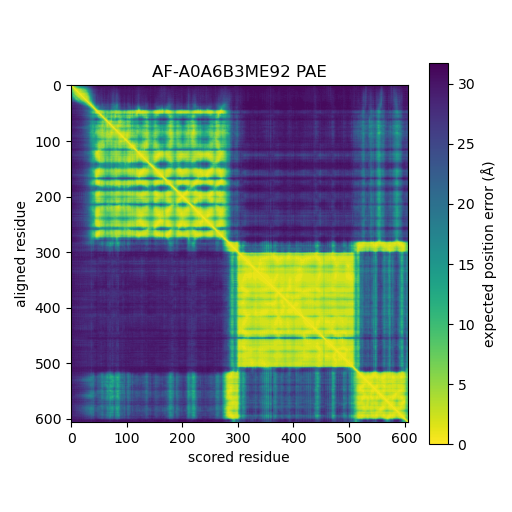4.502 1.00 92.19 532 ASN A O 1
ATOM 3978 N N . GLY A 1 533 ? 8.022 11.790 23.061 1.00 93.44 533 GLY A N 1
ATOM 3979 C CA . GLY A 1 533 ? 9.027 11.226 22.164 1.00 93.44 533 GLY A CA 1
ATOM 3980 C C . GLY A 1 533 ? 9.744 9.988 22.703 1.00 93.44 533 GLY A C 1
ATOM 3981 O O . GLY A 1 533 ? 10.854 9.700 22.259 1.00 93.44 533 GLY A O 1
ATOM 3982 N N . SER A 1 534 ? 9.175 9.294 23.684 1.00 92.62 534 SER A N 1
ATOM 3983 C CA . SER A 1 534 ? 9.687 8.047 24.251 1.00 92.62 534 SER A CA 1
ATOM 3984 C C . SER A 1 534 ? 8.550 7.048 24.404 1.00 92.62 534 SER A C 1
ATOM 3986 O O . SER A 1 534 ? 7.483 7.414 24.869 1.00 92.62 534 SER A O 1
ATOM 3988 N N . LEU A 1 535 ? 8.800 5.785 24.056 1.00 90.69 535 LEU A N 1
ATOM 3989 C CA . LEU A 1 535 ? 7.837 4.718 24.308 1.00 90.69 535 LEU A CA 1
ATOM 3990 C C . LEU A 1 535 ? 7.707 4.486 25.820 1.00 90.69 535 LEU A C 1
ATOM 3992 O O . LEU A 1 535 ? 8.663 4.035 26.462 1.00 90.69 535 LEU A O 1
ATOM 3996 N N . ASP A 1 536 ? 6.528 4.766 26.368 1.00 81.88 536 ASP A N 1
ATOM 3997 C CA . ASP A 1 536 ? 6.191 4.560 27.774 1.00 81.88 536 ASP A CA 1
ATOM 3998 C C . ASP A 1 536 ? 5.342 3.300 28.009 1.00 81.88 536 ASP A C 1
ATOM 4000 O O . ASP A 1 536 ? 4.708 2.735 27.116 1.00 81.88 536 ASP A O 1
ATOM 4004 N N . ALA A 1 537 ? 5.303 2.850 29.266 1.00 76.50 537 ALA A N 1
ATOM 4005 C CA . ALA A 1 537 ? 4.439 1.744 29.664 1.00 76.50 537 ALA A CA 1
ATOM 4006 C C . ALA A 1 537 ? 2.955 2.109 29.471 1.00 76.50 537 ALA A C 1
ATOM 4008 O O . ALA A 1 537 ? 2.489 3.118 30.000 1.00 76.50 537 ALA A O 1
ATOM 4009 N N . GLY A 1 538 ? 2.222 1.253 28.756 1.00 72.50 538 GLY A N 1
ATOM 4010 C CA . GLY A 1 538 ? 0.799 1.436 28.451 1.00 72.50 538 GLY A CA 1
ATOM 4011 C C . GLY A 1 538 ? 0.519 2.126 27.113 1.00 72.50 538 GLY A C 1
ATOM 4012 O O . GLY A 1 538 ? -0.640 2.202 26.714 1.00 72.50 538 GLY A O 1
ATOM 4013 N N . GLU A 1 539 ? 1.541 2.593 26.391 1.00 81.88 539 GLU A N 1
ATOM 4014 C CA . GLU A 1 539 ? 1.344 3.118 25.041 1.00 81.88 539 GLU A CA 1
ATOM 4015 C C . GLU A 1 539 ? 1.179 1.981 24.020 1.00 81.88 539 GLU A C 1
ATOM 4017 O O . GLU A 1 539 ? 1.970 1.028 24.020 1.00 81.88 539 GLU A O 1
ATOM 4022 N N . PRO A 1 540 ? 0.173 2.057 23.125 1.00 83.50 540 PRO A N 1
ATOM 4023 C CA . PRO A 1 540 ? 0.017 1.073 22.064 1.00 83.50 540 PRO A CA 1
ATOM 4024 C C . PRO A 1 540 ? 1.258 1.022 21.172 1.00 83.50 540 PRO A C 1
ATOM 4026 O O . PRO A 1 540 ? 1.751 2.055 20.716 1.00 83.50 540 PRO A O 1
ATOM 4029 N N . SER A 1 541 ? 1.734 -0.185 20.881 1.00 87.81 541 SER A N 1
ATOM 4030 C CA . SER A 1 541 ? 2.875 -0.415 19.997 1.00 87.81 541 SER A CA 1
ATOM 4031 C C . SER A 1 541 ? 2.689 -1.672 19.152 1.00 87.81 541 SER A C 1
ATOM 4033 O O . SER A 1 541 ? 1.886 -2.547 19.472 1.00 87.81 541 SER A O 1
ATOM 4035 N N . THR A 1 542 ? 3.421 -1.730 18.047 1.00 86.38 542 THR A N 1
ATOM 4036 C CA . THR A 1 542 ? 3.497 -2.863 17.125 1.00 86.38 542 THR A CA 1
ATOM 4037 C C . THR A 1 542 ? 4.942 -3.023 16.650 1.00 86.38 542 THR A C 1
ATOM 4039 O O . THR A 1 542 ? 5.758 -2.110 16.801 1.00 86.38 542 THR A O 1
ATOM 4042 N N . VAL A 1 543 ? 5.283 -4.189 16.110 1.00 87.06 543 VAL A N 1
ATOM 4043 C CA . VAL A 1 543 ? 6.631 -4.499 15.619 1.00 87.06 543 VAL A CA 1
ATOM 4044 C C . VAL A 1 543 ? 6.553 -4.777 14.128 1.00 87.06 543 VAL A C 1
ATOM 4046 O O . VAL A 1 543 ? 5.684 -5.532 13.695 1.00 87.06 543 VAL A O 1
ATOM 4049 N N . THR A 1 544 ? 7.457 -4.176 13.356 1.00 82.12 544 THR A N 1
ATOM 4050 C CA . THR A 1 544 ? 7.491 -4.357 11.904 1.00 82.12 544 THR A CA 1
ATOM 4051 C C . THR A 1 544 ? 7.770 -5.814 11.540 1.00 82.12 544 THR A C 1
ATOM 4053 O O . THR A 1 544 ? 8.626 -6.475 12.142 1.00 82.12 544 THR A O 1
ATOM 4056 N N . ASP A 1 545 ? 7.027 -6.332 10.566 1.00 57.41 545 ASP A N 1
ATOM 4057 C CA . ASP A 1 545 ? 7.149 -7.712 10.103 1.00 57.41 545 ASP A CA 1
ATOM 4058 C C . ASP A 1 545 ? 8.377 -7.924 9.198 1.00 57.41 545 ASP A C 1
ATOM 4060 O O . ASP A 1 545 ? 9.181 -7.020 8.989 1.00 57.41 545 ASP A O 1
ATOM 4064 N N . ALA A 1 546 ? 8.527 -9.130 8.635 1.00 61.41 546 ALA A N 1
ATOM 4065 C CA . ALA A 1 546 ? 9.647 -9.490 7.756 1.00 61.41 546 ALA A CA 1
ATOM 4066 C C . ALA A 1 546 ? 9.798 -8.597 6.507 1.00 61.41 546 ALA A C 1
ATOM 4068 O O . ALA A 1 546 ? 10.869 -8.586 5.906 1.00 61.41 546 ALA A O 1
ATOM 4069 N N . LYS A 1 547 ? 8.736 -7.894 6.105 1.00 60.94 547 LYS A N 1
ATOM 4070 C CA . LYS A 1 547 ? 8.701 -6.963 4.975 1.00 60.94 547 LYS A CA 1
ATOM 4071 C C . LYS A 1 547 ? 8.701 -5.505 5.436 1.00 60.94 547 LYS A C 1
ATOM 4073 O O . LYS A 1 547 ? 8.492 -4.628 4.612 1.00 60.94 547 LYS A O 1
ATOM 4078 N N . GLY A 1 548 ? 8.903 -5.231 6.725 1.00 73.69 548 GLY A N 1
ATOM 4079 C CA . GLY A 1 548 ? 8.856 -3.884 7.285 1.00 73.69 548 GLY A CA 1
ATOM 4080 C C . GLY A 1 548 ? 7.443 -3.344 7.524 1.00 73.69 548 GLY A C 1
ATOM 4081 O O . GLY A 1 548 ? 7.310 -2.217 7.992 1.00 73.69 548 GLY A O 1
ATOM 4082 N N . PHE A 1 549 ? 6.385 -4.107 7.247 1.00 72.44 549 PHE A N 1
ATOM 4083 C CA . PHE A 1 549 ? 5.013 -3.640 7.432 1.00 72.44 549 PHE A CA 1
ATOM 4084 C C . PHE A 1 549 ? 4.664 -3.553 8.916 1.00 72.44 549 PHE A C 1
ATOM 4086 O O . PHE A 1 549 ? 5.015 -4.434 9.706 1.00 72.44 549 PHE A O 1
ATOM 4093 N N . TYR A 1 550 ? 3.937 -2.507 9.294 1.00 83.94 550 TYR A N 1
ATOM 4094 C CA . TYR A 1 550 ? 3.352 -2.379 10.620 1.00 83.94 550 TYR A CA 1
ATOM 4095 C C . TYR A 1 550 ? 1.920 -1.856 10.534 1.00 83.94 550 TYR A C 1
ATOM 4097 O O . TYR A 1 550 ? 1.573 -1.087 9.638 1.00 83.94 550 TYR A O 1
ATOM 4105 N N . GLN A 1 551 ? 1.104 -2.220 11.522 1.00 83.44 551 GLN A N 1
ATOM 4106 C CA . GLN A 1 551 ? -0.277 -1.765 11.606 1.00 83.44 551 GLN A CA 1
ATOM 4107 C C . GLN A 1 551 ? -0.737 -1.599 13.053 1.00 83.44 551 GLN A C 1
ATOM 4109 O O . GLN A 1 551 ? -0.437 -2.417 13.926 1.00 83.44 551 GLN A O 1
ATOM 4114 N N . PHE A 1 552 ? -1.503 -0.536 13.275 1.00 81.06 552 PHE A N 1
ATOM 4115 C CA . PHE A 1 552 ? -2.392 -0.354 14.407 1.00 81.06 552 PHE A CA 1
ATOM 4116 C C . PHE A 1 552 ? -3.816 -0.573 13.927 1.00 81.06 552 PHE A C 1
ATOM 4118 O O . PHE A 1 552 ? -4.278 0.110 13.013 1.00 81.06 552 PHE A O 1
ATOM 4125 N N . GLU A 1 553 ? -4.489 -1.520 14.556 1.00 79.38 553 GLU A N 1
ATOM 4126 C CA . GLU A 1 553 ? -5.884 -1.842 14.294 1.00 79.38 553 GLU A CA 1
ATOM 4127 C C . GLU A 1 553 ? -6.751 -1.375 15.454 1.00 79.38 553 GLU A C 1
ATOM 4129 O O . GLU A 1 553 ? -6.251 -1.056 16.537 1.00 79.38 553 GLU A O 1
ATOM 4134 N N . ASP A 1 554 ? -8.061 -1.416 15.245 1.00 70.69 554 ASP A N 1
ATOM 4135 C CA . ASP A 1 554 ? -9.046 -1.210 16.301 1.00 70.69 554 ASP A CA 1
ATOM 4136 C C . ASP A 1 554 ? -8.981 0.195 16.952 1.00 70.69 554 ASP A C 1
ATOM 4138 O O . ASP A 1 554 ? -9.306 0.377 18.134 1.00 70.69 554 ASP A O 1
ATOM 4142 N N . LEU A 1 555 ? -8.514 1.211 16.210 1.00 73.44 555 LEU A N 1
ATOM 4143 C CA . LEU A 1 555 ? -8.352 2.565 16.733 1.00 73.44 555 LEU A CA 1
ATOM 4144 C C . LEU A 1 555 ? -9.686 3.314 16.777 1.00 73.44 555 LEU A C 1
ATOM 4146 O O . LEU A 1 555 ? -10.539 3.211 15.898 1.00 73.44 555 LEU A O 1
ATOM 4150 N N . ALA A 1 556 ? -9.850 4.131 17.816 1.00 70.38 556 ALA A N 1
ATOM 4151 C CA . ALA A 1 556 ? -10.993 5.028 17.904 1.00 70.38 556 ALA A CA 1
ATOM 4152 C C . ALA A 1 556 ? -10.775 6.260 17.018 1.00 70.38 556 ALA A C 1
ATOM 4154 O O . ALA A 1 556 ? -9.645 6.674 16.765 1.00 70.38 556 ALA A O 1
ATOM 4155 N N . ALA A 1 557 ? -11.864 6.913 16.610 1.00 72.94 557 ALA A N 1
ATOM 4156 C CA . ALA A 1 557 ? -11.760 8.237 16.007 1.00 72.94 557 ALA A CA 1
ATOM 4157 C C . ALA A 1 557 ? -11.046 9.202 16.975 1.00 72.94 557 ALA A C 1
ATOM 4159 O O . ALA A 1 557 ? -11.407 9.313 18.151 1.00 72.94 557 ALA A O 1
ATOM 4160 N N . GLY A 1 558 ? -10.026 9.905 16.491 1.00 81.56 558 GLY A N 1
ATOM 4161 C CA . GLY A 1 558 ? -9.137 10.687 17.344 1.00 81.56 558 GLY A CA 1
ATOM 4162 C C . GLY A 1 558 ? -7.878 11.152 16.626 1.00 81.56 558 GLY A C 1
ATOM 4163 O O . GLY A 1 558 ? -7.708 10.924 15.433 1.00 81.56 558 GLY A O 1
ATOM 4164 N N . THR A 1 559 ? -6.993 11.829 17.355 1.00 86.44 559 THR A N 1
ATOM 4165 C CA . THR A 1 559 ? -5.684 12.245 16.835 1.00 86.44 559 THR A CA 1
ATOM 4166 C C . THR A 1 559 ? -4.585 11.446 17.516 1.00 86.44 559 THR A C 1
ATOM 4168 O O . THR A 1 559 ? -4.536 11.392 18.742 1.00 86.44 559 THR A O 1
ATOM 4171 N N . TYR A 1 560 ? -3.690 10.891 16.709 1.00 89.56 560 TYR A N 1
ATOM 4172 C CA . TYR A 1 560 ? -2.594 10.021 17.110 1.00 89.56 560 TYR A CA 1
ATOM 4173 C C . TYR A 1 560 ? -1.252 10.610 16.682 1.00 89.56 560 TYR A C 1
ATOM 4175 O O . TYR A 1 560 ? -1.142 11.202 15.604 1.00 89.56 560 TYR A O 1
ATOM 4183 N N . VAL A 1 561 ? -0.230 10.430 17.518 1.00 96.00 561 VAL A N 1
ATOM 4184 C CA . VAL A 1 561 ? 1.166 10.726 17.181 1.00 96.00 561 VAL A CA 1
ATOM 4185 C C . VAL A 1 561 ? 1.893 9.399 17.016 1.00 96.00 561 VAL A C 1
ATOM 4187 O O . VAL A 1 561 ? 2.007 8.644 17.973 1.00 96.00 561 VAL A O 1
ATOM 4190 N N . VAL A 1 562 ? 2.351 9.101 15.802 1.00 97.06 562 VAL A N 1
ATOM 4191 C CA . VAL A 1 562 ? 3.001 7.823 15.469 1.00 97.06 562 VAL A CA 1
ATOM 4192 C C . VAL A 1 562 ? 4.509 8.032 15.411 1.00 97.06 562 VAL A C 1
ATOM 4194 O O . VAL A 1 562 ? 4.967 8.972 14.750 1.00 97.06 562 VAL A O 1
ATOM 4197 N N . ARG A 1 563 ? 5.275 7.174 16.092 1.00 98.06 563 ARG A N 1
ATOM 4198 C CA . ARG A 1 563 ? 6.742 7.239 16.204 1.00 98.06 563 ARG A CA 1
ATOM 4199 C C . ARG A 1 563 ? 7.379 5.860 16.101 1.00 98.06 563 ARG A C 1
ATOM 4201 O O . ARG A 1 563 ? 6.737 4.862 16.406 1.00 98.06 563 ARG A O 1
ATOM 4208 N N . GLU A 1 564 ? 8.664 5.825 15.770 1.00 97.56 564 GLU A N 1
ATOM 4209 C CA . GLU A 1 564 ? 9.492 4.624 15.891 1.00 97.56 564 GLU A CA 1
ATOM 4210 C C . GLU A 1 564 ? 10.451 4.710 17.086 1.00 97.56 564 GLU A C 1
ATOM 4212 O O . GLU A 1 564 ? 10.840 5.797 17.530 1.00 97.56 564 GLU A O 1
ATOM 4217 N N . VAL A 1 565 ? 10.864 3.553 17.596 1.00 97.19 565 VAL A N 1
ATOM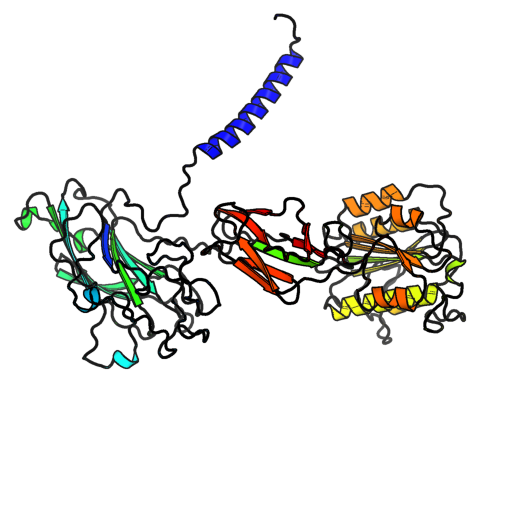 4218 C CA . VAL A 1 565 ? 12.037 3.439 18.464 1.00 97.19 565 VAL A CA 1
ATOM 4219 C C . VAL A 1 565 ? 13.275 3.336 17.571 1.00 97.19 565 VAL A C 1
ATOM 4221 O O . VAL A 1 565 ? 13.582 2.267 17.052 1.00 97.19 565 VAL A O 1
ATOM 4224 N N . VAL A 1 566 ? 13.979 4.456 17.385 1.00 94.00 566 VAL A N 1
ATOM 4225 C CA . VAL A 1 566 ? 15.167 4.524 16.516 1.00 94.00 566 VAL A CA 1
ATOM 4226 C C . VAL A 1 566 ? 16.340 3.765 17.147 1.00 94.00 566 VAL A C 1
ATOM 4228 O O . VAL A 1 566 ? 16.765 4.077 18.265 1.00 94.00 566 VAL A O 1
ATOM 4231 N N . ASP A 1 567 ? 16.890 2.790 16.421 1.00 89.19 567 ASP A N 1
ATOM 4232 C CA . ASP A 1 567 ? 18.121 2.096 16.811 1.00 89.19 567 ASP A CA 1
ATOM 4233 C C . ASP A 1 567 ? 19.310 3.085 16.794 1.00 89.19 567 ASP A C 1
ATOM 4235 O O . ASP A 1 567 ? 19.479 3.809 15.813 1.00 89.19 567 ASP A O 1
ATOM 4239 N N . PRO A 1 568 ? 20.168 3.138 17.834 1.00 90.94 568 PRO A N 1
ATOM 4240 C CA . PRO A 1 568 ? 21.335 4.027 17.870 1.00 90.94 568 PRO A CA 1
ATOM 4241 C C . PRO A 1 568 ? 22.337 3.872 16.714 1.00 90.94 568 PRO A C 1
ATOM 4243 O O . PRO A 1 568 ? 23.161 4.764 16.500 1.00 90.94 568 PRO A O 1
ATOM 4246 N N . SER A 1 569 ? 22.329 2.736 16.017 1.00 88.94 569 SER A N 1
ATOM 4247 C CA . SER A 1 569 ? 23.108 2.495 14.805 1.00 88.94 569 SER A CA 1
ATOM 4248 C C . SER A 1 569 ? 22.482 3.106 13.557 1.00 88.94 569 SER A C 1
ATOM 4250 O O . SER A 1 569 ? 23.122 3.053 12.516 1.00 88.94 569 SER A O 1
ATOM 4252 N N . PHE A 1 570 ? 21.304 3.719 13.644 1.00 91.38 570 PHE A N 1
ATOM 4253 C CA . PHE A 1 570 ? 20.600 4.346 12.533 1.00 91.38 570 PHE A CA 1
ATOM 4254 C C . PHE A 1 570 ? 20.258 5.817 12.815 1.00 91.38 570 PHE A C 1
ATOM 4256 O O . PHE A 1 570 ? 20.208 6.277 13.956 1.00 91.38 570 PHE A O 1
ATOM 4263 N N . THR A 1 571 ? 20.036 6.571 11.743 1.00 92.88 571 THR A N 1
ATOM 4264 C CA . THR A 1 571 ? 19.456 7.913 11.749 1.00 92.88 571 THR A CA 1
ATOM 4265 C C . THR A 1 571 ? 18.128 7.850 11.021 1.00 92.88 571 THR A C 1
ATOM 4267 O O . THR A 1 571 ? 18.078 7.411 9.878 1.00 92.88 571 THR A O 1
ATOM 4270 N N . GLN A 1 572 ? 17.062 8.308 11.669 1.00 94.69 572 GLN A N 1
ATOM 4271 C CA . GLN A 1 572 ? 15.769 8.441 11.014 1.00 94.69 572 GLN A CA 1
ATOM 4272 C C . GLN A 1 572 ? 15.808 9.550 9.962 1.00 94.69 572 GLN A C 1
ATOM 4274 O O . GLN A 1 572 ? 16.141 10.697 10.273 1.00 94.69 572 GLN A O 1
ATOM 4279 N N . THR A 1 573 ? 15.444 9.202 8.734 1.00 90.50 573 THR A N 1
ATOM 4280 C CA . THR A 1 573 ? 15.416 10.090 7.566 1.00 90.50 573 THR A CA 1
ATOM 4281 C C . THR A 1 573 ? 13.987 10.417 7.137 1.00 90.50 573 THR A C 1
ATOM 4283 O O . THR A 1 573 ? 13.723 11.544 6.711 1.00 90.50 573 THR A O 1
ATOM 4286 N N . ALA A 1 574 ? 13.037 9.499 7.358 1.00 87.56 574 ALA A N 1
ATOM 4287 C CA . ALA A 1 574 ? 11.619 9.705 7.075 1.00 87.56 574 ALA A CA 1
ATOM 4288 C C . ALA A 1 574 ? 10.703 9.342 8.270 1.00 87.56 574 ALA A C 1
ATOM 4290 O O . ALA A 1 574 ? 10.960 8.371 8.984 1.00 87.56 574 ALA A O 1
ATOM 4291 N N . PRO A 1 575 ? 9.623 10.112 8.507 1.00 91.50 575 PRO A N 1
ATOM 4292 C CA . PRO A 1 575 ? 9.437 11.469 8.000 1.00 91.50 575 PRO A CA 1
ATOM 4293 C C . PRO A 1 575 ? 10.496 12.405 8.606 1.00 91.50 575 PRO A C 1
ATOM 4295 O O . PRO A 1 575 ? 10.911 12.223 9.749 1.00 91.50 575 PRO A O 1
ATOM 4298 N N . ALA A 1 576 ? 10.874 13.476 7.903 1.00 84.69 576 ALA A N 1
ATOM 4299 C CA . ALA A 1 576 ? 11.877 14.435 8.394 1.00 84.69 576 ALA A CA 1
ATOM 4300 C C . ALA A 1 576 ? 11.504 15.122 9.733 1.00 84.69 576 ALA A C 1
ATOM 4302 O O . ALA A 1 576 ? 12.355 15.701 10.409 1.00 84.69 576 ALA A O 1
ATOM 4303 N N . SER A 1 577 ? 10.226 15.087 10.130 1.00 89.69 577 SER A N 1
ATOM 4304 C CA . SER A 1 577 ? 9.740 15.536 11.443 1.00 89.69 577 SER A CA 1
ATOM 4305 C C . SER A 1 577 ? 10.069 14.575 12.592 1.00 89.69 577 SER A C 1
ATOM 4307 O O . SER A 1 577 ? 9.954 14.970 13.753 1.00 89.69 577 SER A O 1
ATOM 4309 N N . GLY A 1 578 ? 10.425 13.325 12.291 1.00 92.81 578 GLY A N 1
ATOM 4310 C CA . GLY A 1 578 ? 10.615 12.230 13.243 1.00 92.81 578 GLY A CA 1
ATOM 4311 C C . GLY A 1 578 ? 9.322 11.517 13.667 1.00 92.81 578 GLY A C 1
ATOM 4312 O O . GLY A 1 578 ? 9.363 10.551 14.423 1.00 92.81 578 GLY A O 1
ATOM 4313 N N . PHE A 1 579 ? 8.153 12.006 13.242 1.00 96.50 579 PHE A N 1
ATOM 4314 C CA . PHE A 1 579 ? 6.845 11.461 13.625 1.00 96.50 579 PHE A CA 1
ATOM 4315 C C . PHE A 1 579 ? 5.736 11.880 12.659 1.00 96.50 579 PHE A C 1
ATOM 4317 O O . PHE A 1 579 ? 5.836 12.923 12.003 1.00 96.50 579 PHE A O 1
ATOM 4324 N N . PHE A 1 580 ? 4.636 11.127 12.658 1.00 93.94 580 PHE A N 1
ATOM 4325 C CA . PHE A 1 580 ? 3.384 11.513 12.005 1.00 93.94 580 PHE A CA 1
ATOM 4326 C C . PHE A 1 580 ? 2.349 11.995 13.018 1.00 93.94 580 PHE A C 1
ATOM 4328 O O . PHE A 1 580 ? 2.294 11.523 14.150 1.00 93.94 580 PHE A O 1
ATOM 4335 N N . THR A 1 581 ? 1.483 12.916 12.596 1.00 95.12 581 THR A N 1
ATOM 4336 C CA . THR A 1 581 ? 0.238 13.236 13.302 1.00 95.12 581 THR A CA 1
ATOM 4337 C C . THR A 1 581 ? -0.921 12.810 12.417 1.00 95.12 581 THR A C 1
ATOM 4339 O O . THR A 1 581 ? -1.076 13.334 11.315 1.00 95.12 581 THR A O 1
ATOM 4342 N N . VAL A 1 582 ? -1.721 11.859 12.886 1.00 88.25 582 VAL A N 1
ATOM 4343 C CA . VAL A 1 582 ? -2.828 11.269 12.130 1.00 88.25 582 VAL A CA 1
ATOM 4344 C C . VAL A 1 582 ? -4.132 11.580 12.841 1.00 88.25 582 VAL A C 1
ATOM 4346 O O . VAL A 1 582 ? -4.285 11.252 14.011 1.00 88.25 582 VAL A O 1
ATOM 4349 N N . THR A 1 583 ? -5.080 12.205 12.147 1.00 88.81 583 THR A N 1
ATOM 4350 C CA . THR A 1 583 ? -6.451 12.359 12.644 1.00 88.81 583 THR A CA 1
ATOM 4351 C C . THR A 1 583 ? -7.332 11.335 11.945 1.00 88.81 583 THR A C 1
ATOM 4353 O O . THR A 1 583 ? -7.500 11.406 10.730 1.00 88.81 583 THR A O 1
ATOM 4356 N N . LEU A 1 584 ? -7.877 10.401 12.717 1.00 78.12 584 LEU A N 1
ATOM 4357 C CA . LEU A 1 584 ? -8.794 9.367 12.261 1.00 78.12 584 LEU A CA 1
ATOM 4358 C C . LEU A 1 584 ? -10.240 9.800 12.485 1.00 78.12 584 LEU A C 1
ATOM 4360 O O . LEU A 1 584 ? -10.634 10.180 13.592 1.00 78.12 584 LEU A O 1
ATOM 4364 N N . ALA A 1 585 ? -11.036 9.702 11.429 1.00 74.81 585 ALA A N 1
ATOM 4365 C CA . ALA A 1 585 ? -12.475 9.547 11.536 1.00 74.81 585 ALA A CA 1
ATOM 4366 C C . ALA A 1 585 ? -12.825 8.086 11.869 1.00 74.81 585 ALA A C 1
ATOM 4368 O O . ALA A 1 585 ? -11.980 7.194 11.846 1.00 74.81 585 ALA A O 1
ATOM 4369 N N . GLN A 1 586 ? -14.093 7.854 12.183 1.00 60.81 586 GLN A N 1
ATOM 4370 C CA . GLN A 1 586 ? -14.619 6.515 12.413 1.00 60.81 586 GLN A CA 1
ATOM 4371 C C . GLN A 1 586 ? -14.418 5.609 11.190 1.00 60.81 586 GLN A C 1
ATOM 4373 O O . GLN A 1 586 ? -14.562 6.086 10.062 1.00 60.81 586 GLN A O 1
ATOM 4378 N N . ASP A 1 587 ? -14.058 4.342 11.430 1.00 57.88 587 ASP A N 1
ATOM 4379 C CA . ASP A 1 587 ? -13.767 3.319 10.408 1.00 57.88 587 ASP A CA 1
ATOM 4380 C C . ASP A 1 587 ? -12.662 3.699 9.401 1.00 57.88 587 ASP A C 1
ATOM 4382 O O . ASP A 1 587 ? -12.484 3.049 8.368 1.00 57.88 587 ASP A O 1
ATOM 4386 N N . GLN A 1 588 ? -11.913 4.779 9.652 1.00 69.12 588 GLN A N 1
ATOM 4387 C CA . GLN A 1 588 ? -10.953 5.286 8.684 1.00 69.12 588 GLN A CA 1
ATOM 4388 C C . GLN A 1 588 ? -9.660 4.479 8.721 1.00 69.12 588 GLN A C 1
ATOM 4390 O O . GLN A 1 588 ? -8.949 4.456 9.720 1.00 69.12 588 GLN A O 1
ATOM 4395 N N . THR A 1 589 ? -9.290 3.913 7.581 1.00 71.44 589 THR A N 1
ATOM 4396 C CA . THR A 1 589 ? -7.937 3.403 7.371 1.00 71.44 589 THR A CA 1
ATOM 4397 C C . THR A 1 589 ? -7.049 4.504 6.790 1.00 71.44 589 THR A C 1
ATOM 4399 O O . THR A 1 589 ? -7.412 5.151 5.806 1.00 71.44 589 THR A O 1
ATOM 4402 N N . VAL A 1 590 ? -5.898 4.743 7.417 1.00 65.19 590 VAL A N 1
ATOM 4403 C CA . VAL A 1 590 ? -4.859 5.669 6.960 1.00 65.19 590 VAL A CA 1
ATOM 4404 C C . VAL A 1 590 ? -3.578 4.886 6.701 1.00 65.19 590 VAL A C 1
ATOM 4406 O O . VAL A 1 590 ? -3.004 4.301 7.616 1.00 65.19 590 VAL A O 1
ATOM 4409 N N . ALA A 1 591 ? -3.148 4.916 5.446 1.00 71.06 591 ALA A N 1
ATOM 4410 C CA . ALA A 1 591 ? -1.948 4.268 4.934 1.00 71.06 591 ALA A CA 1
ATOM 4411 C C . ALA A 1 591 ? -0.733 5.215 4.926 1.00 71.06 591 ALA A C 1
ATOM 4413 O O . ALA A 1 591 ? -0.835 6.381 5.345 1.00 71.06 591 ALA A O 1
ATOM 4414 N N . ASP A 1 592 ? 0.392 4.723 4.406 1.00 74.31 592 ASP A N 1
ATOM 4415 C CA . ASP A 1 592 ? 1.577 5.497 4.001 1.00 74.31 592 ASP A CA 1
ATOM 4416 C C . ASP A 1 592 ? 2.139 6.357 5.138 1.00 74.31 592 ASP A C 1
ATOM 4418 O O . ASP A 1 592 ? 2.367 7.572 5.031 1.00 74.31 592 ASP A O 1
ATOM 4422 N N . LYS A 1 593 ? 2.217 5.763 6.329 1.00 89.50 593 LYS A N 1
ATOM 4423 C CA . LYS A 1 593 ? 2.881 6.358 7.493 1.00 89.50 593 LYS A CA 1
ATOM 4424 C C . LYS A 1 593 ? 4.271 5.753 7.625 1.00 89.50 593 LYS A C 1
ATOM 4426 O O . LYS A 1 593 ? 4.592 5.102 8.612 1.00 89.50 593 LYS A O 1
ATOM 4431 N N . ASP A 1 594 ? 5.088 5.968 6.607 1.00 87.75 594 ASP A N 1
ATOM 4432 C CA . ASP A 1 594 ? 6.328 5.219 6.435 1.00 87.75 594 ASP A CA 1
ATOM 4433 C C . ASP A 1 594 ? 7.509 5.831 7.189 1.00 87.75 594 ASP A C 1
ATOM 4435 O O . ASP A 1 594 ? 7.628 7.049 7.341 1.00 87.75 594 ASP A O 1
ATOM 4439 N N . PHE A 1 595 ? 8.403 4.965 7.654 1.00 94.31 595 PHE A N 1
ATOM 4440 C CA . PHE A 1 595 ? 9.582 5.326 8.425 1.00 94.31 595 PHE A CA 1
ATOM 4441 C C . PHE A 1 595 ? 10.847 4.823 7.726 1.00 94.31 595 PHE A C 1
ATOM 4443 O O . PHE A 1 595 ? 11.078 3.618 7.657 1.00 94.31 595 PHE A O 1
ATOM 4450 N N . GLY A 1 596 ? 11.721 5.739 7.317 1.00 92.00 596 GLY A N 1
ATOM 4451 C CA . GLY A 1 596 ? 13.015 5.441 6.688 1.00 92.00 596 GLY A CA 1
ATOM 4452 C C . GLY A 1 596 ? 14.167 5.673 7.658 1.00 92.00 596 GLY A C 1
ATOM 4453 O O . GLY A 1 596 ? 14.147 6.668 8.389 1.00 92.00 596 GLY A O 1
ATOM 4454 N N . ASN A 1 597 ? 15.128 4.745 7.718 1.00 93.00 597 ASN A N 1
ATOM 4455 C CA . ASN A 1 597 ? 16.326 4.854 8.562 1.00 93.00 597 ASN A CA 1
ATOM 4456 C C . ASN A 1 597 ? 17.608 4.568 7.779 1.00 93.00 597 ASN A C 1
ATOM 4458 O O . ASN A 1 597 ? 17.763 3.469 7.258 1.00 93.00 597 ASN A O 1
ATOM 4462 N N . ALA A 1 598 ? 18.576 5.476 7.851 1.00 88.62 598 ALA A N 1
ATOM 4463 C CA . ALA A 1 598 ? 19.915 5.292 7.299 1.00 88.62 598 ALA A CA 1
ATOM 4464 C C . ALA A 1 598 ? 20.916 4.799 8.352 1.00 88.62 598 ALA A C 1
ATOM 4466 O O . ALA A 1 598 ? 20.911 5.272 9.492 1.00 88.62 598 ALA A O 1
ATOM 4467 N N . LEU A 1 599 ? 21.801 3.860 8.005 1.00 85.50 599 LEU A N 1
ATOM 4468 C CA . LEU A 1 599 ? 22.799 3.318 8.936 1.00 85.50 599 LEU A CA 1
ATOM 4469 C C . LEU A 1 599 ? 23.888 4.362 9.255 1.00 85.50 599 LEU A C 1
ATOM 4471 O O . LEU A 1 599 ? 24.589 4.860 8.379 1.00 85.50 599 LEU A O 1
ATOM 4475 N N . VAL A 1 600 ? 24.122 4.645 10.538 1.00 81.31 600 VAL A N 1
ATOM 4476 C CA . VAL A 1 600 ? 25.146 5.587 11.015 1.00 81.31 600 VAL A CA 1
ATOM 4477 C C . VAL A 1 600 ? 26.541 5.100 10.613 1.00 81.31 600 VAL A C 1
ATOM 4479 O O . VAL A 1 600 ? 27.101 4.173 11.202 1.00 81.31 600 VAL A O 1
ATOM 4482 N N . GLY A 1 601 ? 27.141 5.776 9.632 1.00 68.38 601 GLY A N 1
ATOM 4483 C CA . GLY A 1 601 ? 28.476 5.4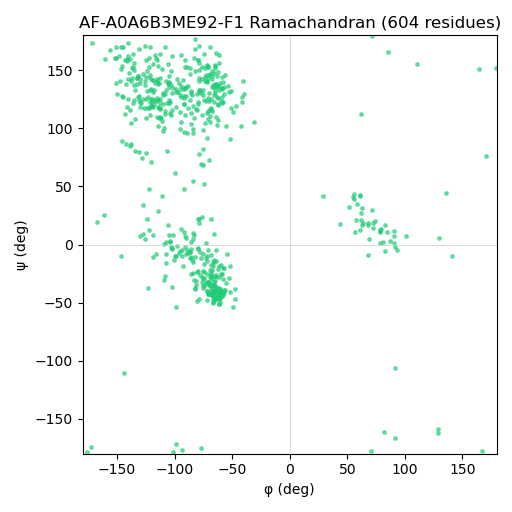54 9.118 1.00 68.38 601 GLY A CA 1
ATOM 4484 C C . GLY A 1 601 ? 28.516 4.253 8.165 1.00 68.38 601 GLY A C 1
ATOM 4485 O O . GLY A 1 601 ? 29.610 3.762 7.869 1.00 68.38 601 GLY A O 1
ATOM 4486 N N . GLY A 1 602 ? 27.355 3.783 7.704 1.00 53.19 602 GLY A N 1
ATOM 4487 C CA . GLY A 1 602 ? 27.207 2.752 6.687 1.00 53.19 602 GLY A CA 1
ATOM 4488 C C . GLY A 1 602 ? 27.257 3.331 5.278 1.00 53.19 602 GLY A C 1
ATOM 4489 O O . GLY A 1 602 ? 26.270 3.857 4.807 1.00 53.19 602 GLY A O 1
ATOM 4490 N N . SER A 1 603 ? 28.400 3.152 4.615 1.00 49.09 603 SER A N 1
ATOM 4491 C CA . SER A 1 603 ? 28.613 3.248 3.156 1.00 49.09 603 SER A CA 1
ATOM 4492 C C . SER A 1 603 ? 28.360 4.593 2.452 1.00 49.09 603 SER A C 1
ATOM 4494 O O . SER A 1 603 ? 27.255 5.057 2.233 1.00 49.09 603 SER A O 1
ATOM 4496 N N . SER A 1 604 ? 29.481 5.144 1.992 1.00 47.72 604 SER A N 1
ATOM 4497 C CA . SER A 1 604 ? 29.671 6.273 1.088 1.00 47.72 604 SER A CA 1
ATOM 4498 C C . SER A 1 604 ? 28.880 6.196 -0.226 1.00 47.72 604 SER A C 1
ATOM 4500 O O . SER A 1 604 ? 29.222 5.385 -1.091 1.00 47.72 604 SER A O 1
ATOM 4502 N N . CYS A 1 605 ? 27.973 7.148 -0.428 1.00 44.75 605 CYS A N 1
ATOM 4503 C CA . CYS A 1 605 ? 27.581 7.645 -1.751 1.00 44.75 605 CYS A CA 1
ATOM 4504 C C . CYS A 1 605 ? 28.445 8.870 -2.149 1.00 44.75 605 CYS A C 1
ATOM 4506 O O . CYS A 1 605 ? 27.907 9.915 -2.509 1.00 44.75 605 CYS A O 1
ATOM 4508 N N . ASP A 1 606 ? 29.777 8.772 -2.000 1.00 37.56 606 ASP A N 1
ATOM 4509 C CA . ASP A 1 606 ? 30.750 9.851 -2.301 1.00 37.56 606 ASP A CA 1
ATOM 4510 C C . ASP A 1 606 ? 31.297 9.770 -3.738 1.00 37.56 606 ASP A C 1
ATOM 4512 O O . ASP A 1 606 ? 31.703 8.655 -4.155 1.00 37.56 606 ASP A O 1
#